Protein AF-A0A1S1V912-F1 (afdb_monomer_lite)

Secondary structure (DSSP, 8-state):
-----------PPPPPHHHHHHHHTTSTT-TTTT-SEEEEEE-TTSSHHHHHHHHHHHHHHHH-SS-EEEEEESSHHHHIIIIIHHHHHHHHHTT-EEEEETTTTEEEEEETTEEEEEEEEETT-HHHHHHHHT--BSEEEEETGGGS-HHHHHHHHTTB-STT-EEEEE-----TT-HHIIIIITTTTTTTEEEEEE-GGG-TTS-HHHHHHHHTT--HHHHHHHTT-------SBTTTT--HHHHEE-GGGS-TTHHHHSEEEEEEE--SSS-EEEEEEEE-SS-EEEEEEEEE-TTTTT----HHHHHHHHHHHHHTSSPPSEEEE-TT-HHHHHHHHHTTPPEEE----HHHHHHHHHHHHHTT-EEEEGGG-HHHHHHHHH-BB-HHHHHTT---B--S-----B-TT-EEEETTEEEEHHHHTT--EEEEEEETTTTEEEEEEE-------SS---EEEE-TTS-EEEE-TT-EEEETTEEEEGGG--TT--B--GGGG-

Foldseek 3Di:
DPPDDPLPADDDDDFFPLLVCLQPLCPPPHPLVPFQAAEEEFAPQLCQLVSNLLSVVVNPQVPDAAFEEEEEEQALVCCCVPRVVNNVSVCVNVQKDWDQPPVQQWIWIDDPHGIYIYHYANQPDPVSQVVLQVAAHLEYAYEQCLSHDPSSVVSNVVRNPDPSYHYHYYHFAEACLRCCNVPDVVCVVVSSYHYDYTANVSNPVDDPVRLVVVCLLDDDPCSCGHHVRDNHFFFWALLPLADCVQAEDALVPPDPCLQVQFAWEWEWDDDQQAKIKIWIWTHNPQATEGEAMDIDHCVVVVHTDDLLRVLVVVVVVCVVGDQHPAYEDAPVPVVNVVNNVVVVGHHDYDDVPPVVVSSNVSSCSNVSRHHYNCVRCVVVVVCNNRWTWDVVCSNNNHTDTPPPPPPKDFDQQDWFAFPVGTDGLVVCAQHKGKGWDADPVVRAIDIDIDHNRHDPDDPADWDWDADPVGDITIIHQQHWFQWPVGTDGNVRDDPVTHTDDNVVHD

Radius of gyration: 28.58 Å; chains: 1; bounding box: 60×80×81 Å

pLDDT: mean 88.23, std 11.05, range [36.12, 98.75]

InterPro domains:
  IPR003587 Hint domain N-terminal [SM00306] (407-503)
  IPR006141 Intein N-terminal splicing region [PS50817] (409-483)
  IPR006141 Intein N-terminal splicing region [TIGR01445] (409-483)
  IPR006437 Bacteriophage terminase, large subunit [TIGR01547] (38-409)
  IPR027417 P-loop containing nucleoside triphosphate hydrolase [G3DSA:3.40.50.300] (30-231)
  IPR036844 Hint domain superfamily [SSF51294] (409-501)

Sequence (506 aa):
MKKAKNKTIFKFKPFSTKQKKVLTFWMPSSPAKEADGIIADGAIRSGKTVSMGLSYVMWAMDNFENQNFAMCGKTVGSFRRNVWFWLRLMLLSRGYRYTDKKTDNYIEISKGGKVNYFYIFGGKDEASQDLIQGITLSGILFDEVALMPESFVNQGTGRCSVEGSKFFFNCNPDGPMHWFNQNWILKAKEKNLLYLHFTMDDNLSLSERIKERYRNMYRGVFYKRYILGLWSVASGAIFDMWDPEVNEIAENELPMSIQSYARRYIAIDYGTSNATVFLDIYDDGDIAWVTREYYYDSKEKMAQKTDRQYADDLVAFVNEGPSPTAIILDPSAASFKAEIRSRGLRVKAADNEVLDGIRMTSTMIGQGKIKMVKSKCQRTIGDVLSYVWDEKASQRGEEKPVKVADHACVTGDTLIDTTEGQIQISELVGKSGTVYCFDEKKRITTSSRYYDVCKTKSDADVFEIELEDGRYIKATEDHPVLTNRGWIQVKDLTLEDCIVDIKDHY

Organism: NCBI:txid39480

Structure (mmCIF, N/CA/C/O backbone):
data_AF-A0A1S1V912-F1
#
_entry.id   AF-A0A1S1V912-F1
#
loop_
_atom_site.group_PDB
_atom_site.id
_atom_site.type_symbol
_atom_site.label_atom_id
_atom_site.label_alt_id
_atom_site.label_comp_id
_atom_site.label_asym_id
_atom_site.label_entity_id
_atom_site.label_seq_id
_atom_site.pdbx_PDB_ins_code
_atom_site.Cartn_x
_atom_site.Cartn_y
_atom_site.Cartn_z
_atom_site.occupancy
_atom_site.B_iso_or_equiv
_atom_site.auth_seq_id
_atom_site.auth_comp_id
_atom_site.auth_asym_id
_atom_site.auth_atom_id
_atom_site.pdbx_PDB_model_num
ATOM 1 N N . MET A 1 1 ? -8.681 -43.058 21.167 1.00 36.72 1 MET A N 1
ATOM 2 C CA . MET A 1 1 ? -8.258 -41.751 21.726 1.00 36.72 1 MET A CA 1
ATOM 3 C C . MET A 1 1 ? -8.117 -40.731 20.598 1.00 36.72 1 MET A C 1
ATOM 5 O O . MET A 1 1 ? -7.274 -40.914 19.729 1.00 36.72 1 MET A O 1
ATOM 9 N N . LYS A 1 2 ? -8.954 -39.683 20.558 1.00 36.12 2 LYS A N 1
ATOM 10 C CA . LYS A 1 2 ? -8.773 -38.561 19.616 1.00 36.12 2 LYS A CA 1
ATOM 11 C C . LYS A 1 2 ? -7.498 -37.807 20.015 1.00 36.12 2 LYS A C 1
ATOM 13 O O . LYS A 1 2 ? -7.446 -37.272 21.118 1.00 36.12 2 LYS A O 1
ATOM 18 N N . LYS A 1 3 ? -6.481 -37.784 19.142 1.00 36.47 3 LYS A N 1
ATOM 19 C CA . LYS A 1 3 ? -5.263 -36.972 19.320 1.00 36.47 3 LYS A CA 1
ATOM 20 C C . LYS A 1 3 ? -5.672 -35.534 19.651 1.00 36.47 3 LYS A C 1
ATOM 22 O O . LYS A 1 3 ? -6.364 -34.893 18.859 1.00 36.47 3 LYS A O 1
ATOM 27 N N . ALA A 1 4 ? -5.258 -35.040 20.817 1.00 40.62 4 ALA A N 1
ATOM 28 C CA . ALA A 1 4 ? -5.396 -33.638 21.172 1.00 40.62 4 ALA A CA 1
ATOM 29 C C . ALA A 1 4 ? -4.680 -32.807 20.098 1.00 40.62 4 ALA A C 1
ATOM 31 O O . ALA A 1 4 ? -3.468 -32.915 19.925 1.00 40.62 4 ALA A O 1
ATOM 32 N N . LYS A 1 5 ? -5.434 -32.014 19.328 1.00 47.72 5 LYS A N 1
ATOM 33 C CA . LYS A 1 5 ? -4.842 -30.998 18.453 1.00 47.72 5 LYS A CA 1
ATOM 34 C C . LYS A 1 5 ? -4.024 -30.075 19.353 1.00 47.72 5 LYS A C 1
ATOM 36 O O . LYS A 1 5 ? -4.603 -29.474 20.256 1.00 47.72 5 LYS A O 1
ATOM 41 N N . ASN A 1 6 ? -2.714 -29.979 19.114 1.00 44.47 6 ASN A N 1
ATOM 42 C CA . ASN A 1 6 ? -1.846 -28.989 19.749 1.00 44.47 6 ASN A CA 1
ATOM 43 C C . ASN A 1 6 ? -2.522 -27.616 19.638 1.00 44.47 6 ASN A C 1
ATOM 45 O O . ASN A 1 6 ? -2.580 -27.030 18.557 1.00 44.47 6 ASN A O 1
ATOM 49 N N . LYS A 1 7 ? -3.099 -27.126 20.741 1.00 55.81 7 LYS A N 1
ATOM 50 C CA . LYS A 1 7 ? -3.642 -25.771 20.804 1.00 55.81 7 LYS A CA 1
ATOM 51 C C . LYS A 1 7 ? -2.438 -24.844 20.826 1.00 55.81 7 LYS A C 1
ATOM 53 O O . LYS A 1 7 ? -1.770 -24.739 21.847 1.00 55.81 7 LYS A O 1
ATOM 58 N N . THR A 1 8 ? -2.132 -24.204 19.705 1.00 58.50 8 THR A N 1
ATOM 59 C CA . THR A 1 8 ? -1.128 -23.140 19.661 1.00 58.50 8 THR A CA 1
ATOM 60 C C . THR A 1 8 ? -1.581 -22.022 20.604 1.00 58.50 8 THR A C 1
ATOM 62 O O . THR A 1 8 ? -2.551 -21.324 20.319 1.00 58.50 8 THR A O 1
ATOM 65 N N . ILE A 1 9 ? -0.930 -21.892 21.763 1.00 64.25 9 ILE A N 1
ATOM 66 C CA . ILE A 1 9 ? -1.241 -20.857 22.756 1.00 64.25 9 ILE A CA 1
ATOM 67 C C . ILE A 1 9 ? -0.473 -19.592 22.373 1.00 64.25 9 ILE A C 1
ATOM 69 O O . ILE A 1 9 ? 0.755 -19.616 22.271 1.00 64.25 9 ILE A O 1
ATOM 73 N N . PHE A 1 10 ? -1.182 -18.479 22.174 1.00 72.44 10 PHE A N 1
ATOM 74 C CA . PHE A 1 10 ? -0.547 -17.180 21.962 1.00 72.44 10 PHE A CA 1
ATOM 75 C C . PHE A 1 10 ? 0.143 -16.722 23.255 1.00 72.44 10 PHE A C 1
ATOM 77 O O . PHE A 1 10 ? -0.516 -16.549 24.282 1.00 72.44 10 PHE A O 1
ATOM 84 N N . LYS A 1 11 ? 1.464 -16.523 23.214 1.00 76.50 11 LYS A N 1
ATOM 85 C CA . LYS A 1 11 ? 2.242 -16.003 24.347 1.00 76.50 11 LYS A CA 1
ATOM 86 C C . LYS A 1 11 ? 2.416 -14.495 24.199 1.00 76.50 11 LYS A C 1
ATOM 88 O O . LYS A 1 11 ? 3.162 -14.042 23.334 1.00 76.50 11 LYS A O 1
ATOM 93 N N . PHE A 1 12 ? 1.751 -13.727 25.056 1.00 77.31 12 PHE A N 1
ATOM 94 C CA . PHE A 1 12 ? 1.938 -12.280 25.104 1.00 77.31 12 PHE A CA 1
ATOM 95 C C . PHE A 1 12 ? 3.344 -11.929 25.598 1.00 77.31 12 PHE A C 1
ATOM 97 O O . PHE A 1 12 ? 3.840 -12.495 26.574 1.00 77.31 12 PHE A O 1
ATOM 104 N N . LYS A 1 13 ? 3.969 -10.959 24.934 1.00 85.00 13 LYS A N 1
ATOM 105 C CA . LYS A 1 13 ? 5.045 -10.156 25.522 1.00 85.00 13 LYS A CA 1
ATOM 106 C C . LYS A 1 13 ? 4.419 -8.949 26.236 1.00 85.00 13 LYS A C 1
ATOM 108 O O . LYS A 1 13 ? 3.268 -8.621 25.938 1.00 85.00 13 LYS A O 1
ATOM 113 N N . PRO A 1 14 ? 5.128 -8.309 27.182 1.00 89.25 14 PRO A N 1
ATOM 114 C CA . PRO A 1 14 ? 4.619 -7.118 27.851 1.00 89.25 14 PRO A CA 1
ATOM 115 C C . PRO A 1 14 ? 4.179 -6.055 26.840 1.00 89.25 14 PRO A C 1
ATOM 117 O O . PRO A 1 14 ? 4.902 -5.772 25.887 1.00 89.25 14 PRO A O 1
ATOM 120 N N . PHE A 1 15 ? 3.001 -5.473 27.055 1.00 93.00 15 PHE A N 1
ATOM 121 C CA . PHE A 1 15 ? 2.535 -4.342 26.257 1.00 93.00 15 PHE A CA 1
ATOM 122 C C . PHE A 1 15 ? 3.284 -3.066 26.652 1.00 93.00 15 PHE A C 1
ATOM 124 O O . PHE A 1 15 ? 3.441 -2.785 27.847 1.00 93.00 15 PHE A O 1
ATOM 131 N N . SER A 1 16 ? 3.695 -2.274 25.661 1.00 95.75 16 SER A N 1
ATOM 132 C CA . SER A 1 16 ? 4.241 -0.932 25.880 1.00 95.75 16 SER A CA 1
ATOM 133 C C . SER A 1 16 ? 3.184 0.035 26.413 1.00 95.75 16 SER A C 1
ATOM 135 O O . SER A 1 16 ? 1.983 -0.246 26.410 1.00 95.75 16 SER A O 1
ATOM 137 N N . THR A 1 17 ? 3.619 1.214 26.856 1.00 96.44 17 THR A N 1
ATOM 138 C CA . THR A 1 17 ? 2.716 2.264 27.341 1.00 96.44 17 THR A CA 1
ATOM 139 C C . THR A 1 17 ? 1.690 2.674 26.281 1.00 96.44 17 THR A C 1
ATOM 141 O O . THR A 1 17 ? 0.512 2.800 26.610 1.00 96.44 17 THR A O 1
ATOM 144 N N . LYS A 1 18 ? 2.081 2.821 25.005 1.00 97.00 18 LYS A N 1
ATOM 145 C CA . LYS A 1 18 ? 1.126 3.155 23.932 1.00 97.00 18 LYS A CA 1
ATOM 146 C C . LYS A 1 18 ? 0.151 2.015 23.649 1.00 97.00 18 LYS A C 1
ATOM 148 O O . LYS A 1 18 ? -1.045 2.261 23.535 1.00 97.00 18 LYS A O 1
ATOM 153 N N . GLN A 1 19 ? 0.622 0.767 23.629 1.00 96.75 19 GLN A N 1
ATOM 154 C CA . GLN A 1 19 ? -0.265 -0.393 23.478 1.00 96.75 19 GLN A CA 1
ATOM 155 C C . GLN A 1 19 ? -1.274 -0.494 24.629 1.00 96.75 19 GLN A C 1
ATOM 157 O O . GLN A 1 19 ? -2.445 -0.784 24.395 1.00 96.75 19 GLN A O 1
ATOM 162 N N . LYS A 1 20 ? -0.852 -0.205 25.867 1.00 96.69 20 LYS A N 1
ATOM 163 C CA . LYS A 1 20 ? -1.756 -0.133 27.023 1.00 96.69 20 LYS A CA 1
ATOM 164 C C . LYS A 1 20 ? -2.792 0.978 26.862 1.00 96.69 20 LYS A C 1
ATOM 166 O O . LYS A 1 20 ? -3.964 0.701 27.072 1.00 96.69 20 LYS A O 1
ATOM 171 N N . LYS A 1 21 ? -2.398 2.178 26.414 1.00 97.75 21 LYS A N 1
ATOM 172 C CA . LYS A 1 21 ? -3.348 3.268 26.114 1.00 97.75 21 LYS A CA 1
ATOM 173 C C . LYS A 1 21 ? -4.412 2.825 25.104 1.00 97.75 21 LYS A C 1
ATOM 175 O O . LYS A 1 21 ? -5.591 3.029 25.361 1.00 97.75 21 LYS A O 1
ATOM 180 N N . VAL A 1 22 ? -4.026 2.142 24.021 1.00 97.69 22 VAL A N 1
ATOM 181 C CA . VAL A 1 22 ? -4.985 1.567 23.053 1.00 97.69 22 VAL A CA 1
ATOM 182 C C . VAL A 1 22 ? -5.923 0.554 23.714 1.00 97.69 22 VAL A C 1
ATOM 184 O O . VAL A 1 22 ? -7.112 0.540 23.416 1.00 97.69 22 VAL A O 1
ATOM 187 N N . LEU A 1 23 ? -5.415 -0.298 24.607 1.00 96.94 23 LEU A N 1
ATOM 188 C CA . LEU A 1 23 ? -6.209 -1.325 25.292 1.00 96.94 23 LEU A CA 1
ATOM 189 C C . LEU A 1 23 ? -7.196 -0.764 26.321 1.00 96.94 23 LEU A C 1
ATOM 191 O O . LEU A 1 23 ? -8.151 -1.460 26.652 1.00 96.94 23 LEU A O 1
ATOM 195 N N . THR A 1 24 ? -6.957 0.439 26.852 1.00 97.56 24 THR A N 1
ATOM 196 C CA . THR A 1 24 ? -7.703 0.950 28.011 1.00 97.56 24 THR A CA 1
ATOM 197 C C . THR A 1 24 ? -8.360 2.309 27.805 1.00 97.56 24 THR A C 1
ATOM 199 O O . THR A 1 24 ? -8.996 2.780 28.742 1.00 97.56 24 THR A O 1
ATOM 202 N N . PHE A 1 25 ? -8.227 2.967 26.644 1.00 98.06 25 PHE A N 1
ATOM 203 C CA . PHE A 1 25 ? -8.751 4.333 26.474 1.00 98.06 25 PHE A CA 1
ATOM 204 C C . PHE A 1 25 ? -10.263 4.437 26.720 1.00 98.06 25 PHE A C 1
ATOM 206 O O . PHE A 1 25 ? -10.710 5.466 27.211 1.00 98.06 25 PHE A O 1
ATOM 213 N N . TRP A 1 26 ? -11.011 3.369 26.443 1.00 97.62 26 TRP A N 1
ATOM 214 C CA . TRP A 1 26 ? -12.464 3.268 26.595 1.00 97.62 26 TRP A CA 1
ATOM 215 C C . TRP A 1 26 ? -12.924 2.842 28.002 1.00 97.62 26 TRP A C 1
ATOM 217 O O . TRP A 1 26 ? -14.122 2.796 28.258 1.00 97.62 26 TRP A O 1
ATOM 227 N N . MET A 1 27 ? -12.006 2.506 28.916 1.00 97.50 27 MET A N 1
ATOM 228 C CA . MET A 1 27 ? -12.363 2.055 30.268 1.00 97.50 27 MET A CA 1
ATOM 229 C C . MET A 1 27 ? -12.946 3.207 31.109 1.00 97.50 27 MET A C 1
ATOM 231 O O . MET A 1 27 ? -12.470 4.333 30.979 1.00 97.50 27 MET A O 1
ATOM 235 N N . PRO A 1 28 ? -13.859 2.954 32.069 1.00 95.06 28 PRO A N 1
ATOM 236 C CA . PRO A 1 28 ? -14.493 4.010 32.874 1.00 95.06 28 PRO A CA 1
ATOM 237 C C . PRO A 1 28 ? -13.540 4.919 33.669 1.00 95.06 28 PRO A C 1
ATOM 239 O O . PRO A 1 28 ? -13.885 6.061 33.971 1.00 95.06 28 PRO A O 1
ATOM 242 N N . SER A 1 29 ? -12.352 4.417 34.019 1.00 95.62 29 SER A N 1
ATOM 243 C CA . SER A 1 29 ? -11.301 5.159 34.731 1.00 95.62 29 SER A CA 1
ATOM 244 C C . SER A 1 29 ? -10.340 5.915 33.806 1.00 95.62 29 SER A C 1
ATOM 246 O O . SER A 1 29 ? -9.455 6.624 34.283 1.00 95.62 29 SER A O 1
ATOM 248 N N . SER A 1 30 ? -10.475 5.756 32.489 1.00 96.56 30 SER A N 1
ATOM 249 C CA . SER A 1 30 ? -9.639 6.438 31.510 1.00 96.56 30 SER A CA 1
ATOM 250 C C . SER A 1 30 ? -10.057 7.903 31.365 1.00 96.56 30 SER A C 1
ATOM 252 O O . SER A 1 30 ? -11.246 8.181 31.196 1.00 96.56 30 SER A O 1
ATOM 254 N N . PRO A 1 31 ? -9.102 8.849 31.317 1.00 95.31 31 PRO A N 1
ATOM 255 C CA . PRO A 1 31 ? -9.410 10.241 30.999 1.00 95.31 31 PRO A CA 1
ATOM 256 C C . PRO A 1 31 ? -9.888 10.429 29.548 1.00 95.31 31 PRO A C 1
ATOM 258 O O . PRO A 1 31 ? -10.441 11.471 29.225 1.00 95.31 31 PRO A O 1
ATOM 261 N N . ALA A 1 32 ? -9.685 9.435 28.675 1.00 95.12 32 ALA A N 1
ATOM 262 C CA . ALA A 1 32 ? -10.095 9.463 27.270 1.00 95.12 32 ALA A CA 1
ATOM 263 C C . ALA A 1 32 ? -11.359 8.625 26.985 1.00 95.12 32 ALA A C 1
ATOM 265 O O . ALA A 1 32 ? -11.630 8.313 25.829 1.00 95.12 32 ALA A O 1
ATOM 266 N N . LYS A 1 33 ? -12.119 8.226 28.016 1.00 95.25 33 LYS A N 1
ATOM 267 C CA . LYS A 1 33 ? -13.299 7.349 27.863 1.00 95.25 33 LYS A CA 1
ATOM 268 C C . LYS A 1 33 ? -14.404 7.949 26.984 1.00 95.25 33 LYS A C 1
ATOM 270 O O . LYS A 1 33 ? -15.074 7.221 26.250 1.00 95.25 33 LYS A O 1
ATOM 275 N N . GLU A 1 34 ? -14.525 9.274 27.032 1.00 95.69 34 GLU A N 1
ATOM 276 C CA . GLU A 1 34 ? -15.501 10.062 26.274 1.00 95.69 34 GLU A CA 1
ATOM 277 C C . GLU A 1 34 ? -15.062 10.304 24.822 1.00 95.69 34 GLU A C 1
ATOM 279 O O . GLU A 1 34 ? -15.804 10.907 24.060 1.00 95.69 34 GLU A O 1
ATOM 284 N N . ALA A 1 35 ? -13.870 9.850 24.413 1.00 97.62 35 ALA A N 1
ATOM 285 C CA . ALA A 1 35 ? -13.451 9.952 23.020 1.00 97.62 35 ALA A CA 1
ATOM 286 C C . ALA A 1 35 ? -14.335 9.063 22.132 1.00 97.62 35 ALA A C 1
ATOM 288 O O . ALA A 1 35 ? -14.546 7.882 22.441 1.00 97.62 35 ALA A O 1
ATOM 289 N N . ASP A 1 36 ? -14.773 9.591 20.992 1.00 98.25 36 ASP A N 1
ATOM 290 C CA . ASP A 1 36 ? -15.601 8.886 20.002 1.00 98.25 36 ASP A CA 1
ATOM 291 C C . ASP A 1 36 ? -14.811 7.815 19.240 1.00 98.25 36 ASP A C 1
ATOM 293 O O . ASP A 1 36 ? -15.354 7.000 18.497 1.00 98.25 36 ASP A O 1
ATOM 297 N N . GLY A 1 37 ? -13.499 7.762 19.440 1.00 98.25 37 GLY A N 1
ATOM 298 C CA . GLY A 1 37 ? -12.664 6.749 18.833 1.00 98.25 37 GLY A CA 1
ATOM 299 C C . GLY A 1 37 ? -11.181 6.965 19.054 1.00 98.25 37 GLY A C 1
ATOM 300 O O . GLY A 1 37 ? -10.746 7.794 19.857 1.00 98.25 37 GLY A O 1
ATOM 301 N N . ILE A 1 38 ? -10.396 6.186 18.321 1.00 98.69 38 ILE A N 1
ATOM 302 C CA . ILE A 1 38 ? -8.942 6.192 18.380 1.00 98.69 38 ILE A CA 1
ATOM 303 C C . ILE A 1 38 ? -8.335 6.046 16.984 1.00 98.69 38 ILE A C 1
ATOM 305 O O . ILE A 1 38 ? -8.760 5.208 16.189 1.00 98.69 38 ILE A O 1
ATOM 309 N N . ILE A 1 39 ? -7.292 6.826 16.716 1.00 98.69 39 ILE A N 1
ATOM 310 C CA . ILE A 1 39 ? -6.409 6.687 15.562 1.00 98.69 39 ILE A CA 1
ATOM 311 C C . ILE A 1 39 ? -5.024 6.275 16.064 1.00 98.69 39 ILE A C 1
ATOM 313 O O . ILE A 1 39 ? -4.431 6.952 16.906 1.00 98.69 39 ILE A O 1
ATOM 317 N N . ALA A 1 40 ? -4.501 5.173 15.531 1.00 98.12 40 ALA A N 1
ATOM 318 C CA . ALA A 1 40 ? -3.121 4.753 15.715 1.00 98.12 40 ALA A CA 1
ATOM 319 C C . ALA A 1 40 ? -2.402 4.677 14.366 1.00 98.12 40 ALA A C 1
ATOM 321 O O . ALA A 1 40 ? -2.666 3.780 13.568 1.00 98.12 40 ALA A O 1
ATOM 322 N N . ASP A 1 41 ? -1.477 5.592 14.109 1.00 97.81 41 ASP A N 1
ATOM 323 C CA . ASP A 1 41 ? -0.669 5.576 12.890 1.00 97.81 41 ASP A CA 1
ATOM 324 C C . ASP A 1 41 ? 0.797 5.211 13.183 1.00 97.81 41 ASP A C 1
ATOM 326 O O . ASP A 1 41 ? 1.173 4.875 14.310 1.00 97.81 41 ASP A O 1
ATOM 330 N N . GLY A 1 42 ? 1.634 5.252 12.148 1.00 95.56 42 GLY A N 1
ATOM 331 C CA . GLY A 1 42 ? 3.086 5.219 12.286 1.00 95.56 42 GLY A CA 1
ATOM 332 C C . GLY A 1 42 ? 3.743 3.945 11.766 1.00 95.56 42 GLY A C 1
ATOM 333 O O . GLY A 1 42 ? 3.237 3.281 10.859 1.00 95.56 42 GLY A O 1
ATOM 334 N N . ALA A 1 43 ? 4.913 3.611 12.304 1.00 95.69 43 ALA A N 1
ATOM 335 C CA . ALA A 1 43 ? 5.839 2.645 11.718 1.00 95.69 43 ALA A CA 1
ATOM 336 C C . ALA A 1 43 ? 5.248 1.232 11.547 1.00 95.69 43 ALA A C 1
ATOM 338 O O . ALA A 1 43 ? 4.314 0.808 12.244 1.00 95.69 43 ALA A O 1
ATOM 339 N N . ILE A 1 44 ? 5.815 0.451 10.625 1.00 93.94 44 ILE A N 1
ATOM 340 C CA . ILE A 1 44 ? 5.544 -0.988 10.530 1.00 93.94 44 ILE A CA 1
ATOM 341 C C . ILE A 1 44 ? 6.043 -1.697 11.784 1.00 93.94 44 ILE A C 1
ATOM 343 O O . ILE A 1 44 ? 6.918 -1.213 12.495 1.00 93.94 44 ILE A O 1
ATOM 347 N N . ARG A 1 45 ? 5.497 -2.889 12.048 1.00 92.50 45 ARG A N 1
ATOM 348 C CA . ARG A 1 45 ? 5.962 -3.766 13.137 1.00 92.50 45 ARG A CA 1
ATOM 349 C C . ARG A 1 45 ? 5.985 -3.100 14.525 1.00 92.50 45 ARG A C 1
ATOM 351 O O . ARG A 1 45 ? 6.596 -3.639 15.438 1.00 92.50 45 ARG A O 1
ATOM 358 N N . SER A 1 46 ? 5.237 -2.021 14.727 1.00 93.75 46 SER A N 1
ATOM 359 C CA . SER A 1 46 ? 5.106 -1.298 15.999 1.00 93.75 46 SER A CA 1
ATOM 360 C C . SER A 1 46 ? 4.114 -1.923 16.987 1.00 93.75 46 SER A C 1
ATOM 362 O O . SER A 1 46 ? 3.943 -1.451 18.105 1.00 93.75 46 SER A O 1
ATOM 364 N N . GLY A 1 47 ? 3.451 -3.017 16.598 1.00 92.12 47 GLY A N 1
ATOM 365 C CA . GLY A 1 47 ? 2.502 -3.732 17.456 1.00 92.12 47 GLY A CA 1
ATOM 366 C C . GLY A 1 47 ? 1.112 -3.091 17.550 1.00 92.12 47 GLY A C 1
ATOM 367 O O . GLY A 1 47 ? 0.281 -3.613 18.295 1.00 92.12 47 GLY A O 1
ATOM 368 N N . LYS A 1 48 ? 0.848 -2.027 16.774 1.00 94.81 48 LYS A N 1
ATOM 369 C CA . LYS A 1 48 ? -0.424 -1.285 16.725 1.00 94.81 48 LYS A CA 1
ATOM 370 C C . LYS A 1 48 ? -1.646 -2.152 16.387 1.00 94.81 48 LYS A C 1
ATOM 372 O O . LYS A 1 48 ? -2.585 -2.206 17.180 1.00 94.81 48 LYS A O 1
ATOM 377 N N . THR A 1 49 ? -1.584 -2.930 15.302 1.00 93.50 49 THR A N 1
ATOM 378 C CA . THR A 1 49 ? -2.669 -3.828 14.851 1.00 93.50 49 THR A CA 1
ATOM 379 C C . THR A 1 49 ? -3.079 -4.841 15.923 1.00 93.50 49 THR A C 1
ATOM 381 O O . THR A 1 49 ? -4.263 -5.063 16.163 1.00 93.50 49 THR A O 1
ATOM 384 N N . VAL A 1 50 ? -2.098 -5.435 16.616 1.00 91.81 50 VAL A N 1
ATOM 385 C CA . VAL A 1 50 ? -2.340 -6.467 17.637 1.00 91.81 50 VAL A CA 1
ATOM 386 C C . VAL A 1 50 ? -3.078 -5.884 18.841 1.00 91.81 50 VAL A C 1
ATOM 388 O O . VAL A 1 50 ? -4.081 -6.451 19.273 1.00 91.81 50 VAL A O 1
ATOM 391 N N . SER A 1 51 ? -2.609 -4.751 19.378 1.00 94.25 51 SER A N 1
ATOM 392 C CA . SER A 1 51 ? -3.282 -4.093 20.504 1.00 94.25 51 SER A CA 1
ATOM 393 C C . SER A 1 51 ? -4.655 -3.552 20.118 1.00 94.25 51 SER A C 1
ATOM 395 O O . SER A 1 51 ? -5.587 -3.670 20.910 1.00 94.25 51 SER A O 1
ATOM 397 N N . MET A 1 52 ? -4.800 -2.998 18.910 1.00 97.06 52 MET A N 1
ATOM 398 C CA . MET A 1 52 ? -6.048 -2.373 18.479 1.00 97.06 52 MET A CA 1
ATOM 399 C C . MET A 1 52 ? -7.150 -3.400 18.215 1.00 97.06 52 MET A C 1
ATOM 401 O O . MET A 1 52 ? -8.238 -3.254 18.762 1.00 97.06 52 MET A O 1
ATOM 405 N N . GLY A 1 53 ? -6.860 -4.482 17.483 1.00 96.88 53 GLY A N 1
ATOM 406 C CA . GLY A 1 53 ? -7.843 -5.542 17.239 1.00 96.88 53 GLY A CA 1
ATOM 407 C C . GLY A 1 53 ? -8.311 -6.224 18.530 1.00 96.88 53 GLY A C 1
ATOM 408 O O . GLY A 1 53 ? -9.497 -6.505 18.690 1.00 96.88 53 GLY A O 1
ATOM 409 N N . LEU A 1 54 ? -7.399 -6.446 19.486 1.00 96.94 54 LEU A N 1
ATOM 410 C CA . LEU A 1 54 ? -7.763 -6.993 20.796 1.00 96.94 54 LEU A CA 1
ATOM 411 C C . LEU A 1 54 ? -8.615 -6.008 21.610 1.00 96.94 54 LEU A C 1
ATOM 413 O O . LEU A 1 54 ? -9.616 -6.423 22.192 1.00 96.94 54 LEU A O 1
ATOM 417 N N . SER A 1 55 ? -8.225 -4.730 21.644 1.00 98.31 55 SER A N 1
ATOM 418 C CA . SER A 1 55 ? -8.964 -3.678 22.349 1.00 98.31 55 SER A CA 1
ATOM 419 C C . SER A 1 55 ? -10.384 -3.533 21.814 1.00 98.31 55 SER A C 1
ATOM 421 O O . SER A 1 55 ? -11.326 -3.535 22.597 1.00 98.31 55 SER A O 1
ATOM 423 N N . TYR A 1 56 ? -10.539 -3.506 20.488 1.00 98.62 56 TYR A N 1
ATOM 424 C CA . TYR A 1 56 ? -11.826 -3.360 19.817 1.00 98.62 56 TYR A CA 1
ATOM 425 C C . TYR A 1 56 ? -12.821 -4.456 20.217 1.00 98.62 56 TYR A C 1
ATOM 427 O O . TYR A 1 56 ? -13.930 -4.157 20.651 1.00 98.62 56 TYR A O 1
ATOM 435 N N . VAL A 1 57 ? -12.408 -5.729 20.168 1.00 98.50 57 VAL A N 1
ATOM 436 C CA . VAL A 1 57 ? -13.281 -6.840 20.586 1.00 98.50 57 VAL A CA 1
ATOM 437 C C . VAL A 1 57 ? -13.559 -6.797 22.088 1.00 98.50 57 VAL A C 1
ATOM 439 O O . VAL A 1 57 ? -14.677 -7.075 22.508 1.00 98.50 57 VAL A O 1
ATOM 442 N N . MET A 1 58 ? -12.565 -6.457 22.916 1.00 98.19 58 MET A N 1
ATOM 443 C CA . MET A 1 58 ? -12.775 -6.348 24.363 1.00 98.19 58 MET A CA 1
ATOM 444 C C . MET A 1 58 ? -13.788 -5.255 24.709 1.00 98.19 58 MET A C 1
ATOM 446 O O . MET A 1 58 ? -14.709 -5.526 25.469 1.00 98.19 58 MET A O 1
ATOM 450 N N . TRP A 1 59 ? -13.644 -4.070 24.120 1.00 98.56 59 TRP A N 1
ATOM 451 C CA . TRP A 1 59 ? -14.570 -2.954 24.279 1.00 98.56 59 TRP A CA 1
ATOM 452 C C . TRP A 1 59 ? -15.990 -3.331 23.846 1.00 98.56 59 TRP A C 1
ATOM 454 O O . TRP A 1 59 ? -16.931 -3.165 24.622 1.00 98.56 59 TRP A O 1
ATOM 464 N N . ALA A 1 60 ? -16.133 -3.900 22.645 1.00 98.50 60 ALA A N 1
ATOM 465 C CA . ALA A 1 60 ? -17.421 -4.307 22.094 1.00 98.50 60 ALA A CA 1
ATOM 466 C C . ALA A 1 60 ? -18.136 -5.325 22.998 1.00 98.50 60 ALA A C 1
ATOM 468 O O . ALA A 1 60 ? -19.314 -5.176 23.303 1.00 98.50 60 ALA A O 1
ATOM 469 N N . MET A 1 61 ? -17.413 -6.345 23.473 1.00 98.44 61 MET A N 1
ATOM 470 C CA . MET A 1 61 ? -17.978 -7.402 24.322 1.00 98.44 61 MET A CA 1
ATOM 471 C C . MET A 1 61 ? -18.265 -6.957 25.764 1.00 98.44 61 MET A C 1
ATOM 473 O O . MET A 1 61 ? -19.058 -7.604 26.449 1.00 98.44 61 MET A O 1
ATOM 477 N N . ASP A 1 62 ? -17.612 -5.898 26.244 1.00 97.50 62 ASP A N 1
ATOM 478 C CA . ASP A 1 62 ? -17.852 -5.340 27.578 1.00 97.50 62 ASP A CA 1
ATOM 479 C C . ASP A 1 62 ? -19.112 -4.457 27.589 1.00 97.50 62 ASP A C 1
ATOM 481 O O . ASP A 1 62 ? -19.969 -4.613 28.463 1.00 97.50 62 ASP A O 1
ATOM 485 N N . ASN A 1 63 ? -19.270 -3.621 26.555 1.00 97.19 63 ASN A N 1
ATOM 486 C CA . ASN A 1 63 ? -20.266 -2.546 26.508 1.00 97.19 63 ASN A CA 1
ATOM 487 C C . ASN A 1 63 ? -21.560 -2.902 25.760 1.00 97.19 63 ASN A C 1
ATOM 489 O O . ASN A 1 63 ? -22.573 -2.246 25.974 1.00 97.19 63 ASN A O 1
ATOM 493 N N . PHE A 1 64 ? -21.557 -3.936 24.914 1.00 98.12 64 PHE A N 1
ATOM 494 C CA . PHE A 1 64 ? -22.704 -4.270 24.066 1.00 98.12 64 PHE A CA 1
ATOM 495 C C . PHE A 1 64 ? -23.061 -5.754 24.118 1.00 98.12 64 PHE A C 1
ATOM 497 O O . PHE A 1 64 ? -22.224 -6.613 24.415 1.00 98.12 64 PHE A O 1
ATOM 504 N N . GLU A 1 65 ? -24.311 -6.058 23.783 1.00 98.31 65 GLU A N 1
ATOM 505 C CA . GLU A 1 65 ? -24.835 -7.413 23.647 1.00 98.31 65 GLU A CA 1
ATOM 506 C C . GLU A 1 65 ? -25.855 -7.467 22.503 1.00 98.31 65 GLU A C 1
ATOM 508 O O . GLU A 1 65 ? -26.681 -6.566 22.359 1.00 98.31 65 GLU A O 1
ATOM 513 N N . ASN A 1 66 ? -25.788 -8.526 21.694 1.00 98.06 66 ASN A N 1
ATOM 514 C CA . ASN A 1 66 ? -26.594 -8.739 20.491 1.00 98.06 66 ASN A CA 1
ATOM 515 C C . ASN A 1 66 ? -26.482 -7.607 19.454 1.00 98.06 66 ASN A C 1
ATOM 517 O O . ASN A 1 66 ? -27.448 -7.303 18.759 1.00 98.06 66 ASN A O 1
ATOM 521 N N . GLN A 1 67 ? -25.298 -7.000 19.336 1.00 98.38 67 GLN A N 1
ATOM 522 C CA . GLN A 1 67 ? -25.027 -5.896 18.414 1.00 98.38 67 GLN A CA 1
ATOM 523 C C . GLN A 1 67 ? -24.105 -6.286 17.254 1.00 98.38 67 GLN A C 1
ATOM 525 O O . GLN A 1 67 ? -23.352 -7.265 17.324 1.00 98.38 67 GLN A O 1
ATOM 530 N N . ASN A 1 68 ? -24.152 -5.471 16.198 1.00 98.12 68 ASN A N 1
ATOM 531 C CA . ASN A 1 68 ? -23.341 -5.621 14.995 1.00 98.12 68 ASN A CA 1
ATOM 532 C C . ASN A 1 68 ? -22.138 -4.668 15.013 1.00 98.12 68 ASN A C 1
ATOM 534 O O . ASN A 1 68 ? -22.252 -3.485 15.326 1.00 98.12 68 ASN A O 1
ATOM 538 N N . PHE A 1 69 ? -20.987 -5.184 14.607 1.00 98.56 69 PHE A N 1
ATOM 539 C CA . PHE A 1 69 ? -19.708 -4.489 14.535 1.00 98.56 69 PHE A CA 1
ATOM 540 C C . PHE A 1 69 ? -19.066 -4.744 13.176 1.00 98.56 69 PHE A C 1
ATOM 542 O O . PHE A 1 69 ? -19.268 -5.807 12.587 1.00 98.56 69 PHE A O 1
ATOM 549 N N . ALA A 1 70 ? -18.260 -3.802 12.694 1.00 97.31 70 ALA A N 1
ATOM 550 C CA . ALA A 1 70 ? -17.543 -3.946 11.432 1.00 97.31 70 ALA A CA 1
ATOM 551 C C . ALA A 1 70 ? -16.025 -3.978 11.635 1.00 97.31 70 ALA A C 1
ATOM 553 O O . ALA A 1 70 ? -15.451 -3.209 12.402 1.00 97.31 70 ALA A O 1
ATOM 554 N N . MET A 1 71 ? -15.366 -4.871 10.906 1.00 97.00 71 MET A N 1
ATOM 555 C CA . MET A 1 71 ? -13.921 -5.004 10.837 1.00 97.00 71 MET A CA 1
ATOM 556 C C . MET A 1 71 ? -13.483 -4.952 9.375 1.00 97.00 71 MET A C 1
ATOM 558 O O . MET A 1 71 ? -13.711 -5.874 8.594 1.00 97.00 71 MET A O 1
ATOM 562 N N . CYS A 1 72 ? -12.848 -3.860 9.000 1.00 95.25 72 CYS A N 1
ATOM 563 C CA . CYS A 1 72 ? -12.514 -3.535 7.629 1.00 95.25 72 CYS A CA 1
ATOM 564 C C . CYS A 1 72 ? -11.007 -3.690 7.403 1.00 95.25 72 CYS A C 1
ATOM 566 O O . CYS A 1 72 ? -10.197 -3.278 8.235 1.00 95.25 72 CYS A O 1
ATOM 568 N N . GLY A 1 73 ? -10.630 -4.254 6.258 1.00 92.81 73 GLY A N 1
ATOM 569 C CA . GLY A 1 73 ? -9.255 -4.270 5.750 1.00 92.81 73 GLY A CA 1
ATOM 570 C C . GLY A 1 73 ? -9.225 -3.986 4.247 1.00 92.81 73 GLY A C 1
ATOM 571 O O . GLY A 1 73 ? -10.279 -3.886 3.619 1.00 92.81 73 GLY A O 1
ATOM 572 N N . LYS A 1 74 ? -8.029 -3.911 3.639 1.00 87.50 74 LYS A N 1
ATOM 573 C CA . LYS A 1 74 ? -7.877 -3.724 2.175 1.00 87.50 74 LYS A CA 1
ATOM 574 C C . LYS A 1 74 ? -8.734 -4.717 1.374 1.00 87.50 74 LYS A C 1
ATOM 576 O O . LYS A 1 74 ? -9.436 -4.334 0.447 1.00 87.50 74 LYS A O 1
ATOM 581 N N . THR A 1 75 ? -8.698 -5.987 1.777 1.00 88.56 75 THR A N 1
ATOM 582 C CA . THR A 1 75 ? -9.580 -7.060 1.293 1.00 88.56 75 THR A CA 1
ATOM 583 C C . THR A 1 75 ? -9.961 -7.971 2.458 1.00 88.56 75 THR A C 1
ATOM 585 O O . THR A 1 75 ? -9.203 -8.085 3.432 1.00 88.56 75 THR A O 1
ATOM 588 N N . VAL A 1 76 ? -11.078 -8.699 2.345 1.00 90.56 76 VAL A N 1
ATOM 589 C CA . VAL A 1 76 ? -11.490 -9.705 3.348 1.00 90.56 76 VAL A CA 1
ATOM 590 C C . VAL A 1 76 ? -10.383 -10.745 3.572 1.00 90.56 76 VAL A C 1
ATOM 592 O O . VAL A 1 76 ? -10.072 -11.121 4.707 1.00 90.56 76 VAL A O 1
ATOM 595 N N . GLY A 1 77 ? -9.735 -11.188 2.490 1.00 89.69 77 GLY A N 1
ATOM 596 C CA . GLY A 1 77 ? -8.631 -12.147 2.544 1.00 89.69 77 GLY A CA 1
ATOM 597 C C . GLY A 1 77 ? -7.399 -11.612 3.281 1.00 89.69 77 GLY A C 1
ATOM 598 O O . GLY A 1 77 ? -6.804 -12.334 4.087 1.00 89.69 77 GLY A O 1
ATOM 599 N N . SER A 1 78 ? -7.022 -10.349 3.048 1.00 87.62 78 SER A N 1
ATOM 600 C CA . SER A 1 78 ? -5.927 -9.694 3.777 1.00 87.62 78 SER A CA 1
ATOM 601 C C . SER A 1 78 ? -6.243 -9.596 5.270 1.00 87.62 78 SER A C 1
ATOM 603 O O . SER A 1 78 ? -5.462 -10.080 6.094 1.00 87.62 78 SER A O 1
ATOM 605 N N . PHE A 1 79 ? -7.436 -9.102 5.619 1.00 92.38 79 PHE A N 1
ATOM 606 C CA . PHE A 1 79 ? -7.863 -8.955 7.010 1.00 92.38 79 PHE A CA 1
ATOM 607 C C . PHE A 1 79 ? -7.843 -10.295 7.759 1.00 92.38 79 PHE A C 1
ATOM 609 O O . PHE A 1 79 ? -7.310 -10.409 8.870 1.00 92.38 79 PHE A O 1
ATOM 616 N N . ARG A 1 80 ? -8.363 -11.358 7.128 1.00 93.50 80 ARG A N 1
ATOM 617 C CA . ARG A 1 80 ? -8.388 -12.698 7.727 1.00 93.50 80 ARG A CA 1
ATOM 618 C C . ARG A 1 80 ? -6.983 -13.240 8.018 1.00 93.50 80 ARG A C 1
ATOM 620 O O . ARG A 1 80 ? -6.788 -13.879 9.055 1.00 93.50 80 ARG A O 1
ATOM 627 N N . ARG A 1 81 ? -6.012 -12.986 7.133 1.00 89.56 81 ARG A N 1
ATOM 628 C CA . ARG A 1 81 ? -4.613 -13.427 7.294 1.00 89.56 81 ARG A CA 1
ATOM 629 C C . ARG A 1 81 ? -3.843 -12.586 8.311 1.00 89.56 81 ARG A C 1
ATOM 631 O O . ARG A 1 81 ? -3.151 -13.153 9.154 1.00 89.56 81 ARG A O 1
ATOM 638 N N . ASN A 1 82 ? -3.968 -11.265 8.237 1.00 86.50 82 ASN A N 1
ATOM 639 C CA . ASN A 1 82 ? -3.091 -10.340 8.956 1.00 86.50 82 ASN A CA 1
ATOM 640 C C . ASN A 1 82 ? -3.616 -9.986 10.352 1.00 86.50 82 ASN A C 1
ATOM 642 O O . ASN A 1 82 ? -2.818 -9.825 11.276 1.00 86.50 82 ASN A O 1
ATOM 646 N N . VAL A 1 83 ? -4.941 -9.933 10.527 1.00 93.25 83 VAL A N 1
ATOM 647 C CA . VAL A 1 83 ? -5.586 -9.510 11.778 1.00 93.25 83 VAL A CA 1
ATOM 648 C C . VAL A 1 83 ? -6.271 -10.689 12.463 1.00 93.25 83 VAL A C 1
ATOM 650 O O . VAL A 1 83 ? -5.855 -11.110 13.547 1.00 93.25 83 VAL A O 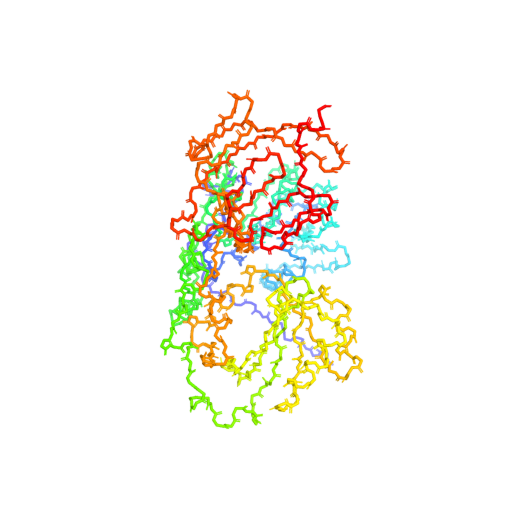1
ATOM 653 N N . TRP A 1 84 ? -7.292 -11.274 11.824 1.00 95.19 84 TRP A N 1
ATOM 654 C CA . TRP A 1 84 ? -8.151 -12.282 12.461 1.00 95.19 84 TRP A CA 1
ATOM 655 C C . TRP A 1 84 ? -7.381 -13.524 12.915 1.00 95.19 84 TRP A C 1
ATOM 657 O O . TRP A 1 84 ? -7.631 -14.046 14.004 1.00 95.19 84 TRP A O 1
ATOM 667 N N . PHE A 1 85 ? -6.419 -13.990 12.110 1.00 93.69 85 PHE A N 1
ATOM 668 C CA . PHE A 1 85 ? -5.616 -15.169 12.432 1.00 93.69 85 PHE A CA 1
ATOM 669 C C . PHE A 1 85 ? -4.949 -15.071 13.810 1.00 93.69 85 PHE A C 1
ATOM 671 O O . PHE A 1 85 ? -4.985 -16.043 14.568 1.00 93.69 85 PHE A O 1
ATOM 678 N N . TRP A 1 86 ? -4.371 -13.912 14.141 1.00 92.44 86 TRP A N 1
ATOM 679 C CA . TRP A 1 86 ? -3.722 -13.673 15.430 1.00 92.44 86 TRP A CA 1
ATOM 680 C C . TRP A 1 86 ? -4.735 -13.304 16.512 1.00 92.44 86 TRP A C 1
ATOM 682 O O . TRP A 1 86 ? -4.654 -13.819 17.630 1.00 92.44 86 TRP A O 1
ATOM 692 N N . LEU A 1 87 ? -5.727 -12.477 16.171 1.00 95.19 87 LEU A N 1
ATOM 693 C CA . LEU A 1 87 ? -6.776 -12.041 17.089 1.00 95.19 87 LEU A CA 1
ATOM 694 C C . LEU A 1 87 ? -7.533 -13.223 17.697 1.00 95.19 87 LEU A C 1
ATOM 696 O O . LEU A 1 87 ? -7.646 -13.313 18.918 1.00 95.19 87 LEU A O 1
ATOM 700 N N . ARG A 1 88 ? -7.958 -14.198 16.889 1.00 95.00 88 ARG A N 1
ATOM 701 C CA . ARG A 1 88 ? -8.677 -15.375 17.401 1.00 95.00 88 ARG A CA 1
ATOM 702 C C . ARG A 1 88 ? -7.850 -16.194 18.397 1.00 95.00 88 ARG A C 1
ATOM 704 O O . ARG A 1 88 ? -8.413 -16.737 19.342 1.00 95.00 88 ARG A O 1
ATOM 711 N N . LEU A 1 89 ? -6.524 -16.273 18.230 1.00 94.00 89 LEU A N 1
ATOM 712 C CA . LEU A 1 89 ? -5.650 -16.981 19.176 1.00 94.00 89 LEU A CA 1
ATOM 713 C C . LEU A 1 89 ? -5.568 -16.238 20.516 1.00 94.00 89 LEU A C 1
ATOM 715 O O . LEU A 1 89 ? -5.608 -16.870 21.572 1.00 94.00 89 LEU A O 1
ATOM 719 N N . MET A 1 90 ? -5.496 -14.904 20.471 1.00 94.06 90 MET A N 1
ATOM 720 C CA . MET A 1 90 ? -5.525 -14.038 21.654 1.00 94.06 90 MET A CA 1
ATOM 721 C C . MET A 1 90 ? -6.867 -14.091 22.390 1.00 94.06 90 MET A C 1
ATOM 723 O O . MET A 1 90 ? -6.908 -14.095 23.616 1.00 94.06 90 MET A O 1
ATOM 727 N N . LEU A 1 91 ? -7.973 -14.142 21.651 1.00 95.56 91 LEU A N 1
ATOM 728 C CA . LEU A 1 91 ? -9.315 -14.235 22.218 1.00 95.56 91 LEU A CA 1
ATOM 729 C C . LEU A 1 91 ? -9.528 -15.589 22.907 1.00 95.56 91 LEU A C 1
ATOM 731 O O . LEU A 1 91 ? -9.939 -15.632 24.069 1.00 95.56 91 LEU A O 1
ATOM 735 N N . LEU A 1 92 ? -9.161 -16.692 22.244 1.00 94.81 92 LEU A N 1
ATOM 736 C CA . LEU A 1 92 ? -9.254 -18.037 22.819 1.00 94.81 92 LEU A CA 1
ATOM 737 C C . LEU A 1 92 ? -8.442 -18.177 24.115 1.00 94.81 92 LEU A C 1
ATOM 739 O O . LEU A 1 92 ? -8.917 -18.797 25.066 1.00 94.81 92 LEU A O 1
ATOM 743 N N . SER A 1 93 ? -7.243 -17.585 24.191 1.00 92.06 93 SER A N 1
ATOM 744 C CA . SER A 1 93 ? -6.427 -17.630 25.415 1.00 92.06 93 SER A CA 1
ATOM 745 C C . SER A 1 93 ? -7.010 -16.809 26.573 1.00 92.06 93 SER A C 1
ATOM 747 O O . SER A 1 93 ? -6.610 -17.004 27.717 1.00 92.06 93 SER A O 1
ATOM 749 N N . ARG A 1 94 ? -7.984 -15.928 26.301 1.00 92.25 94 ARG A N 1
ATOM 750 C CA . ARG A 1 94 ? -8.668 -15.058 27.278 1.00 92.25 94 ARG A CA 1
ATOM 751 C C . ARG A 1 94 ? -10.118 -15.482 27.555 1.00 92.25 94 ARG A C 1
ATOM 753 O O . ARG A 1 94 ? -10.905 -14.683 28.074 1.00 92.25 94 ARG A O 1
ATOM 760 N N . GLY A 1 95 ? -10.465 -16.721 27.197 1.00 94.75 95 GLY A N 1
ATOM 761 C CA . GLY A 1 95 ? -11.761 -17.337 27.490 1.00 94.75 95 GLY A CA 1
ATOM 762 C C . GLY A 1 95 ? -12.909 -16.913 26.572 1.00 94.75 95 GLY A C 1
ATOM 763 O O . GLY A 1 95 ? -14.058 -17.232 26.869 1.00 94.75 95 GLY A O 1
ATOM 764 N N . TYR A 1 96 ? -12.628 -16.210 25.472 1.00 97.56 96 TYR A N 1
ATOM 765 C CA . TYR A 1 96 ? -13.631 -15.959 24.437 1.00 97.56 96 TYR A CA 1
ATOM 766 C C . TYR A 1 96 ? -13.844 -17.218 23.590 1.00 97.56 96 TYR A C 1
ATOM 768 O O . TYR A 1 96 ? -12.931 -18.027 23.398 1.00 97.56 96 TYR A O 1
ATOM 776 N N . ARG A 1 97 ? -15.045 -17.356 23.038 1.00 97.69 97 ARG A N 1
ATOM 777 C CA . ARG A 1 97 ? -15.397 -18.348 22.018 1.00 97.69 97 ARG A CA 1
ATOM 778 C C . ARG A 1 97 ? -15.833 -17.628 20.750 1.00 97.69 97 ARG A C 1
ATOM 780 O O . ARG A 1 97 ? -16.229 -16.468 20.813 1.00 97.69 97 ARG A O 1
ATOM 787 N N . TYR A 1 98 ? -15.747 -18.308 19.611 1.00 97.69 98 TYR A N 1
ATOM 788 C CA . TYR A 1 98 ? -16.219 -17.747 18.352 1.00 97.69 98 TYR A CA 1
ATOM 789 C C . TYR A 1 98 ? -16.798 -18.804 17.410 1.00 97.69 98 TYR A C 1
ATOM 791 O O . TYR A 1 98 ? -16.376 -19.964 17.449 1.00 97.69 98 TYR A O 1
ATOM 799 N N . THR A 1 99 ? -17.688 -18.361 16.523 1.00 97.69 99 THR A N 1
ATOM 800 C CA . THR A 1 99 ? -18.182 -19.099 15.353 1.00 97.69 99 THR A CA 1
ATOM 801 C C . THR A 1 99 ? -17.887 -18.266 14.106 1.00 97.69 99 THR A C 1
ATOM 803 O O . THR A 1 99 ? -18.289 -17.112 14.025 1.00 97.69 99 THR A O 1
ATOM 806 N N . ASP A 1 100 ? -17.151 -18.823 13.142 1.00 95.81 100 ASP A N 1
ATOM 807 C CA . ASP A 1 100 ? -16.749 -18.111 11.915 1.00 95.81 100 ASP A CA 1
ATOM 808 C C . ASP A 1 100 ? -17.707 -18.463 10.767 1.00 95.81 100 ASP A C 1
ATOM 810 O O . ASP A 1 100 ? -17.681 -19.586 10.252 1.00 95.81 100 ASP A O 1
ATOM 814 N N . LYS A 1 101 ? -18.561 -17.511 10.381 1.00 94.31 101 LYS A N 1
ATOM 815 C CA . LYS A 1 101 ? -19.579 -17.642 9.332 1.00 94.31 101 LYS A CA 1
ATOM 816 C C . LYS A 1 101 ? -18.997 -17.112 8.028 1.00 94.31 101 LYS A C 1
ATOM 818 O O . LYS A 1 101 ? -19.218 -15.980 7.613 1.00 94.31 101 LYS A O 1
ATOM 823 N N . LYS A 1 102 ? -18.137 -17.932 7.419 1.00 87.69 102 LYS A N 1
ATOM 824 C CA . LYS A 1 102 ? -17.285 -17.518 6.291 1.00 87.69 102 LYS A CA 1
ATOM 825 C C . LYS A 1 102 ? -18.057 -17.094 5.047 1.00 87.69 102 LYS A C 1
ATOM 827 O O . LYS A 1 102 ? -17.590 -16.201 4.358 1.00 87.69 102 LYS A O 1
ATOM 832 N N . THR A 1 103 ? -19.176 -17.751 4.762 1.00 86.31 103 THR A N 1
ATOM 833 C CA . THR A 1 103 ? -20.061 -17.448 3.627 1.00 86.31 103 THR A CA 1
ATOM 834 C C . THR A 1 103 ? -20.636 -16.045 3.729 1.00 86.31 103 THR A C 1
ATOM 836 O O . THR A 1 103 ? -20.615 -15.299 2.760 1.00 86.31 103 THR A O 1
ATOM 839 N N . ASP A 1 104 ? -21.048 -15.674 4.935 1.00 86.12 104 ASP A N 1
ATOM 840 C CA . ASP A 1 104 ? -21.715 -14.410 5.247 1.00 86.12 104 ASP A CA 1
ATOM 841 C C . ASP A 1 104 ? -20.723 -13.331 5.713 1.00 86.12 104 ASP A C 1
ATOM 843 O O . ASP A 1 104 ? -21.107 -12.240 6.120 1.00 86.12 104 ASP A O 1
ATOM 847 N N . ASN A 1 105 ? -19.426 -13.654 5.691 1.00 90.88 105 ASN A N 1
ATOM 848 C CA . ASN A 1 105 ? -18.324 -12.794 6.108 1.00 90.88 105 ASN A CA 1
ATOM 849 C C . ASN A 1 105 ? -18.472 -12.166 7.503 1.00 90.88 105 ASN A C 1
ATOM 851 O O . ASN A 1 105 ? -17.974 -11.068 7.722 1.00 90.88 105 ASN A O 1
ATOM 855 N N . TYR A 1 106 ? -19.040 -12.869 8.486 1.00 94.19 106 TYR A N 1
ATOM 856 C CA . TYR A 1 106 ? -19.056 -12.392 9.874 1.00 94.19 106 TYR A CA 1
ATOM 857 C C . TYR A 1 106 ? -18.584 -13.441 10.882 1.00 94.19 106 TYR A C 1
ATOM 859 O O . TYR A 1 106 ? -18.460 -14.635 10.595 1.00 94.19 106 TYR A O 1
ATOM 867 N N . ILE A 1 107 ? -18.250 -12.974 12.081 1.00 97.88 107 ILE A N 1
ATOM 868 C CA . ILE A 1 107 ? -17.805 -13.799 13.199 1.00 97.88 107 ILE A CA 1
ATOM 869 C C . ILE A 1 107 ? -18.694 -13.506 14.401 1.00 97.88 107 ILE A C 1
ATOM 871 O O . ILE A 1 107 ? -18.786 -12.370 14.857 1.00 97.88 107 ILE A O 1
ATOM 875 N N . GLU A 1 108 ? -19.289 -14.548 14.961 1.00 98.31 108 GLU A N 1
ATOM 876 C CA . GLU A 1 108 ? -19.966 -14.480 16.254 1.00 98.31 108 GLU A CA 1
ATOM 877 C C . GLU A 1 108 ? -18.906 -14.634 17.336 1.00 98.31 108 GLU A C 1
ATOM 879 O O . GLU A 1 108 ? -18.182 -15.631 17.341 1.00 98.31 108 GLU A O 1
ATOM 884 N N . ILE A 1 109 ? -18.796 -13.676 18.253 1.00 98.56 109 ILE A N 1
ATOM 885 C CA . ILE A 1 109 ? -17.883 -13.765 19.397 1.00 98.56 109 ILE A CA 1
ATOM 886 C C . ILE A 1 109 ? -18.718 -13.798 20.670 1.00 98.56 109 ILE A C 1
ATOM 888 O O . ILE A 1 109 ? -19.635 -13.001 20.840 1.00 98.56 109 ILE A O 1
ATOM 892 N N . SER A 1 110 ? -18.394 -14.727 21.572 1.00 98.06 110 SER A N 1
ATOM 893 C CA . SER A 1 110 ? -19.106 -14.891 22.837 1.00 98.06 110 SER A CA 1
ATOM 894 C C . SER A 1 110 ? -18.175 -14.997 24.037 1.00 98.06 110 SER A C 1
ATOM 896 O O . SER A 1 110 ? -17.089 -15.588 23.970 1.00 98.06 110 SER A O 1
ATOM 898 N N . LYS A 1 111 ? -18.614 -14.432 25.164 1.00 97.12 111 LYS A N 1
ATOM 899 C CA . LYS A 1 111 ? -17.940 -14.541 26.462 1.00 97.12 111 LYS A CA 1
ATOM 900 C C . LYS A 1 111 ? -18.920 -14.248 27.593 1.00 97.12 111 LYS A C 1
ATOM 902 O O . LYS A 1 111 ? -19.629 -13.256 27.550 1.00 97.12 111 LYS A O 1
ATOM 907 N N . GLY A 1 112 ? -18.925 -15.104 28.617 1.00 93.56 112 GLY A N 1
ATOM 908 C CA . GLY A 1 112 ? -19.730 -14.873 29.822 1.00 93.56 112 GLY A CA 1
ATOM 909 C C . GLY A 1 112 ? -21.235 -14.742 29.560 1.00 93.56 112 GLY A C 1
ATOM 910 O O . GLY A 1 112 ? -21.881 -13.941 30.213 1.00 93.56 112 GLY A O 1
ATOM 911 N N . GLY A 1 113 ? -21.776 -15.478 28.584 1.00 93.19 113 GLY A N 1
ATOM 912 C CA . GLY A 1 113 ? -23.193 -15.412 28.200 1.00 93.19 113 GLY A CA 1
ATOM 913 C C . GLY A 1 113 ? -23.509 -14.387 27.107 1.00 93.19 113 GLY A C 1
ATOM 914 O O . GLY A 1 113 ? -24.395 -14.652 26.306 1.00 93.19 113 GLY A O 1
ATOM 915 N N . LYS A 1 114 ? -22.726 -13.306 26.990 1.00 97.31 114 LYS A N 1
ATOM 916 C CA . LYS A 1 114 ? -22.901 -12.281 25.949 1.00 97.31 114 LYS A CA 1
ATOM 917 C C . LYS A 1 114 ? -22.418 -12.755 24.580 1.00 97.31 114 LYS A C 1
ATOM 919 O O . LYS A 1 114 ? -21.406 -13.466 24.488 1.00 97.31 114 LYS A O 1
ATOM 924 N N . VAL A 1 115 ? -23.088 -12.289 23.526 1.00 98.38 115 VAL A N 1
ATOM 925 C CA . VAL A 1 115 ? -22.755 -12.538 22.113 1.00 98.38 115 VAL A CA 1
ATOM 926 C C . VAL A 1 115 ? -22.835 -11.229 21.324 1.00 98.38 115 VAL A C 1
ATOM 928 O O . VAL A 1 115 ? -23.757 -10.455 21.544 1.00 98.38 115 VAL A O 1
ATOM 931 N N . ASN A 1 116 ? -21.898 -10.995 20.401 1.00 98.69 116 ASN A N 1
ATOM 932 C CA . ASN A 1 116 ? -21.970 -9.932 19.387 1.00 98.69 116 ASN A CA 1
ATOM 933 C C . ASN A 1 116 ? -21.484 -10.450 18.021 1.00 98.69 116 ASN A C 1
ATOM 935 O O . ASN A 1 116 ? -20.781 -11.467 17.942 1.00 98.69 116 ASN A O 1
ATOM 939 N N . TYR A 1 117 ? -21.830 -9.724 16.956 1.00 98.25 117 TYR A N 1
ATOM 940 C CA . TYR A 1 117 ? -21.594 -10.100 15.561 1.00 98.25 117 TYR A CA 1
ATOM 941 C C . TYR A 1 117 ? -20.589 -9.149 14.904 1.00 98.25 117 TYR A C 1
ATOM 943 O O . TYR A 1 117 ? -20.811 -7.945 14.853 1.00 98.25 117 TYR A O 1
ATOM 951 N N . PHE A 1 118 ? -19.481 -9.680 14.389 1.00 98.25 118 PHE A N 1
ATOM 952 C CA . PHE A 1 118 ? -18.386 -8.899 13.808 1.00 98.25 118 PHE A CA 1
ATOM 953 C C . PHE A 1 118 ? -18.250 -9.200 12.312 1.00 98.25 118 PHE A C 1
ATOM 955 O O . PHE A 1 118 ? -17.651 -10.207 11.928 1.00 98.25 118 PHE A O 1
ATOM 962 N N . TYR A 1 119 ? -18.809 -8.333 11.474 1.00 96.00 119 TYR A N 1
ATOM 963 C CA . TYR A 1 119 ? -18.774 -8.416 10.014 1.00 96.00 119 TYR A CA 1
ATOM 964 C C . TYR A 1 119 ? -17.412 -7.975 9.477 1.00 96.00 119 TYR A C 1
ATOM 966 O O . TYR A 1 119 ? -16.811 -7.032 9.988 1.00 96.00 119 TYR A O 1
ATOM 974 N N . ILE A 1 120 ? -16.911 -8.663 8.455 1.00 94.44 120 ILE A N 1
ATOM 975 C CA . ILE A 1 120 ? -15.621 -8.402 7.820 1.00 94.44 120 ILE A CA 1
ATOM 976 C C . ILE A 1 120 ? -15.858 -7.836 6.427 1.00 94.44 120 ILE A C 1
ATOM 978 O O . ILE A 1 120 ? -16.448 -8.507 5.582 1.00 94.44 120 ILE A O 1
ATOM 982 N N . PHE A 1 121 ? -15.317 -6.651 6.167 1.00 92.75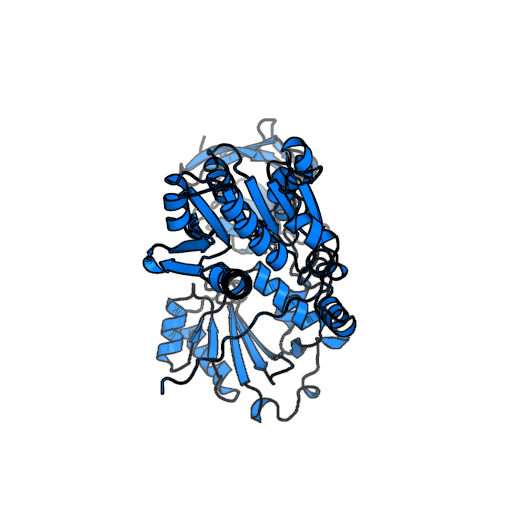 121 PHE A N 1
ATOM 983 C CA . PHE A 1 121 ? -15.459 -5.965 4.884 1.00 92.75 121 PHE A CA 1
ATOM 984 C C . PHE A 1 121 ? -14.102 -5.745 4.206 1.00 92.75 121 PHE A C 1
ATOM 986 O O . PHE A 1 121 ? -13.085 -5.520 4.873 1.00 92.75 121 PHE A O 1
ATOM 993 N N . GLY A 1 122 ? -14.092 -5.801 2.872 1.00 90.00 122 GLY A N 1
ATOM 994 C CA . GLY A 1 122 ? -12.959 -5.400 2.038 1.00 90.00 122 GLY A CA 1
ATOM 995 C C . GLY A 1 122 ? -13.199 -4.020 1.429 1.00 90.00 122 GLY A C 1
ATOM 996 O O . GLY A 1 122 ? -14.179 -3.836 0.720 1.00 90.00 122 GLY A O 1
ATOM 997 N N . GLY A 1 123 ? -12.310 -3.054 1.671 1.00 77.88 123 GLY A N 1
ATOM 998 C CA . GLY A 1 123 ? -12.489 -1.679 1.180 1.00 77.88 123 GLY A CA 1
ATOM 999 C C . GLY A 1 123 ? -12.363 -1.506 -0.342 1.00 77.88 123 GLY A C 1
ATOM 1000 O O . GLY A 1 123 ? -12.805 -0.488 -0.867 1.00 77.88 123 GLY A O 1
ATOM 1001 N N . LYS A 1 124 ? -11.772 -2.478 -1.054 1.00 71.38 124 LYS A N 1
ATOM 1002 C CA . LYS A 1 124 ? -11.638 -2.464 -2.525 1.00 71.38 124 LYS A CA 1
ATOM 1003 C C . LYS A 1 124 ? -12.810 -3.112 -3.281 1.00 71.38 124 LYS A C 1
ATOM 1005 O O . LYS A 1 124 ? -12.882 -2.951 -4.492 1.00 71.38 124 LYS A O 1
ATOM 1010 N N . ASP A 1 125 ? -13.696 -3.840 -2.603 1.00 64.75 125 ASP A N 1
ATOM 1011 C CA . ASP A 1 125 ? -14.706 -4.674 -3.265 1.00 64.75 125 ASP A CA 1
ATOM 1012 C C . ASP A 1 125 ? -16.062 -3.941 -3.318 1.00 64.75 125 ASP A C 1
ATOM 1014 O O . ASP A 1 125 ? -16.627 -3.640 -2.266 1.00 64.75 125 ASP A O 1
ATOM 1018 N N . GLU A 1 126 ? -16.622 -3.691 -4.510 1.00 61.69 126 GLU A N 1
ATOM 1019 C CA . GLU A 1 126 ? -17.929 -3.010 -4.678 1.00 61.69 126 GLU A CA 1
ATOM 1020 C C . GLU A 1 126 ? -19.053 -3.693 -3.883 1.00 61.69 126 GLU A C 1
ATOM 1022 O O . GLU A 1 126 ? -19.795 -3.033 -3.161 1.00 61.69 126 GLU A O 1
ATOM 1027 N N . ALA A 1 127 ? -19.093 -5.030 -3.879 1.00 65.12 127 ALA A N 1
ATOM 1028 C CA . ALA A 1 127 ? -20.062 -5.800 -3.094 1.00 65.12 127 ALA A CA 1
ATOM 1029 C C . ALA A 1 127 ? -19.970 -5.542 -1.572 1.00 65.12 127 ALA A C 1
ATOM 1031 O O . ALA A 1 127 ? -20.962 -5.674 -0.854 1.00 65.12 127 ALA A O 1
ATOM 1032 N N . SER A 1 128 ? -18.789 -5.168 -1.059 1.00 67.00 128 SER A N 1
ATOM 1033 C CA . SER A 1 128 ? -18.630 -4.769 0.348 1.00 67.00 128 SER A CA 1
ATOM 1034 C C . SER A 1 128 ? -19.160 -3.356 0.609 1.00 67.00 128 SER A C 1
ATOM 1036 O O . SER A 1 128 ? -19.567 -3.075 1.737 1.00 67.00 128 SER A O 1
ATOM 1038 N N . GLN A 1 129 ? -19.167 -2.478 -0.401 1.00 66.56 129 GLN A N 1
ATOM 1039 C CA . GLN A 1 129 ? -19.752 -1.140 -0.291 1.00 66.56 129 GLN A CA 1
ATOM 1040 C C . GLN A 1 129 ? -21.280 -1.218 -0.208 1.00 66.56 129 GLN A C 1
ATOM 1042 O O . GLN A 1 129 ? -21.873 -0.602 0.672 1.00 66.56 129 GLN A O 1
ATOM 1047 N N . ASP A 1 130 ? -21.916 -2.050 -1.030 1.00 69.31 130 ASP A N 1
ATOM 1048 C CA . ASP A 1 130 ? -23.371 -2.238 -0.961 1.00 69.31 130 ASP A CA 1
ATOM 1049 C C . ASP A 1 130 ? -23.798 -2.830 0.391 1.00 69.31 130 ASP A C 1
ATOM 1051 O O . ASP A 1 130 ? -24.749 -2.365 1.023 1.00 69.31 130 ASP A O 1
ATOM 1055 N N . LEU A 1 131 ? -23.044 -3.816 0.894 1.00 71.88 131 LEU A N 1
ATOM 1056 C CA . LEU A 1 131 ? -23.346 -4.463 2.170 1.00 71.88 131 LEU A CA 1
ATOM 1057 C C . LEU A 1 131 ? -23.179 -3.506 3.362 1.00 71.88 131 LEU A C 1
ATOM 1059 O O . LEU A 1 131 ? -24.012 -3.508 4.272 1.00 71.88 131 LEU A O 1
ATOM 1063 N N . ILE A 1 132 ? -22.130 -2.672 3.373 1.00 82.06 132 ILE A N 1
ATOM 1064 C CA . ILE A 1 132 ? -21.916 -1.722 4.473 1.00 82.06 132 ILE A CA 1
ATOM 1065 C C . ILE A 1 132 ? -22.968 -0.607 4.466 1.00 82.06 132 ILE A C 1
ATOM 1067 O O . ILE A 1 132 ? -23.266 -0.051 5.514 1.00 82.06 132 ILE A O 1
ATOM 1071 N N . GLN A 1 133 ? -23.595 -0.292 3.331 1.00 76.75 133 GLN A N 1
ATOM 1072 C CA . GLN A 1 133 ? -24.660 0.711 3.289 1.00 76.75 133 GLN A CA 1
ATOM 1073 C C . GLN A 1 133 ? -25.961 0.262 3.980 1.00 76.75 133 GLN A C 1
ATOM 1075 O O . GLN A 1 133 ? -26.744 1.106 4.408 1.00 76.75 133 GLN A O 1
ATOM 1080 N N . GLY A 1 134 ? -26.216 -1.038 4.117 1.00 82.50 134 GLY A N 1
ATOM 1081 C CA . GLY A 1 134 ? -27.471 -1.537 4.695 1.00 82.50 134 GLY A CA 1
ATOM 1082 C C . GLY A 1 134 ? -27.445 -1.778 6.206 1.00 82.50 134 GLY A C 1
ATOM 1083 O O . GLY A 1 134 ? -28.494 -2.027 6.796 1.00 82.50 134 GLY A O 1
ATOM 1084 N N . ILE A 1 135 ? -26.270 -1.752 6.841 1.00 90.62 135 ILE A N 1
ATOM 1085 C CA . ILE A 1 135 ? -26.091 -2.269 8.204 1.00 90.62 135 ILE A CA 1
ATOM 1086 C C . ILE A 1 135 ? -26.065 -1.161 9.265 1.00 90.62 135 ILE A C 1
ATOM 1088 O O . ILE A 1 135 ? -25.460 -0.112 9.073 1.00 90.62 135 ILE A O 1
ATOM 1092 N N . THR A 1 136 ? -26.684 -1.412 10.419 1.00 95.31 136 THR A N 1
ATOM 1093 C CA . THR A 1 136 ? -26.532 -0.597 11.636 1.00 95.31 136 THR A CA 1
ATOM 1094 C C . THR A 1 136 ? -25.377 -1.142 12.467 1.00 95.31 136 THR A C 1
ATOM 1096 O O . THR A 1 136 ? -25.360 -2.336 12.764 1.00 95.31 136 THR A O 1
ATOM 1099 N N . LEU A 1 137 ? -24.428 -0.284 12.855 1.00 97.56 137 LEU A N 1
ATOM 1100 C CA . LEU A 1 137 ? -23.232 -0.676 13.602 1.00 97.56 137 LEU A CA 1
ATOM 1101 C C . LEU A 1 137 ? -23.177 -0.019 14.987 1.00 97.56 137 LEU A C 1
ATOM 1103 O O . LEU A 1 137 ? -23.509 1.154 15.154 1.00 97.56 137 LEU A O 1
ATOM 1107 N N . SER A 1 138 ? -22.674 -0.766 15.967 1.00 98.31 138 SER A N 1
ATOM 1108 C CA . SER A 1 138 ? -22.286 -0.264 17.292 1.00 98.31 138 SER A CA 1
ATOM 1109 C C . SER A 1 138 ? -20.807 0.078 17.387 1.00 98.31 138 SER A C 1
ATOM 1111 O O . SER A 1 138 ? -20.338 0.485 18.439 1.00 98.31 138 SER A O 1
ATOM 1113 N N . GLY A 1 139 ? -20.053 -0.060 16.301 1.00 98.56 139 GLY A N 1
ATOM 1114 C CA . GLY A 1 139 ? -18.661 0.356 16.210 1.00 98.56 139 GLY A CA 1
ATOM 1115 C C . GLY A 1 139 ? -18.004 -0.199 14.960 1.00 98.56 139 GLY A C 1
ATOM 1116 O O . GLY A 1 139 ? -18.474 -1.176 14.372 1.00 98.56 139 GLY A O 1
ATOM 1117 N N . ILE A 1 140 ? -16.861 0.367 14.590 1.00 98.38 140 ILE A N 1
ATOM 1118 C CA . ILE A 1 140 ? -16.130 -0.028 13.380 1.00 98.38 140 ILE A CA 1
ATOM 1119 C C . ILE A 1 140 ? -14.619 0.077 13.580 1.00 98.38 140 ILE A C 1
ATOM 1121 O O . ILE A 1 140 ? -14.122 1.021 14.197 1.00 98.38 140 ILE A O 1
ATOM 1125 N N . LEU A 1 141 ? -13.900 -0.911 13.055 1.00 98.38 141 LEU A N 1
ATOM 1126 C CA . LEU A 1 141 ? -12.446 -0.976 13.002 1.00 98.38 141 LEU A CA 1
ATOM 1127 C C . LEU A 1 141 ? -11.987 -0.947 11.545 1.00 98.38 141 LEU A C 1
ATOM 1129 O O . LEU A 1 141 ? -12.372 -1.822 10.778 1.00 98.38 141 LEU A O 1
ATOM 1133 N N . PHE A 1 142 ? -11.097 -0.026 11.192 1.00 97.44 142 PHE A N 1
ATOM 1134 C CA . PHE A 1 142 ? -10.400 -0.009 9.907 1.00 97.44 142 PHE A CA 1
ATOM 1135 C C . PHE A 1 142 ? -8.907 -0.298 10.109 1.00 97.44 142 PHE A C 1
ATOM 1137 O O . PHE A 1 142 ? -8.182 0.505 10.701 1.00 97.44 142 PHE A O 1
ATOM 1144 N N . ASP A 1 143 ? -8.442 -1.445 9.609 1.00 95.56 143 ASP A N 1
ATOM 1145 C CA . ASP A 1 143 ? -7.023 -1.807 9.564 1.00 95.56 143 ASP A CA 1
ATOM 1146 C C . ASP A 1 143 ? -6.418 -1.450 8.202 1.00 95.56 143 ASP A C 1
ATOM 1148 O O . ASP A 1 143 ? -6.973 -1.799 7.162 1.00 95.56 143 ASP A O 1
ATOM 1152 N N . GLU A 1 144 ? -5.279 -0.757 8.218 1.00 93.31 144 GLU A N 1
ATOM 1153 C CA . GLU A 1 144 ? -4.650 -0.172 7.027 1.00 93.31 144 GLU A CA 1
ATOM 1154 C C . GLU A 1 144 ? -5.571 0.834 6.313 1.00 93.31 144 GLU A C 1
ATOM 1156 O O . GLU A 1 144 ? -5.665 0.849 5.088 1.00 93.31 144 GLU A O 1
ATOM 1161 N N . VAL A 1 145 ? -6.248 1.699 7.082 1.00 95.50 145 VAL A N 1
ATOM 1162 C CA . VAL A 1 145 ? -7.287 2.615 6.564 1.00 95.50 145 VAL A CA 1
ATOM 1163 C C . VAL A 1 145 ? -6.803 3.544 5.444 1.00 95.50 145 VAL A C 1
ATOM 1165 O O . VAL A 1 145 ? -7.580 3.867 4.553 1.00 95.50 145 VAL A O 1
ATOM 1168 N N . ALA A 1 146 ? -5.517 3.907 5.426 1.00 92.25 146 ALA A N 1
ATOM 1169 C CA . ALA A 1 146 ? -4.933 4.713 4.353 1.00 92.25 146 ALA A CA 1
ATOM 1170 C C . ALA A 1 146 ? -4.979 4.021 2.973 1.00 92.25 146 ALA A C 1
ATOM 1172 O O . ALA A 1 146 ? -4.941 4.686 1.953 1.00 92.25 146 ALA A O 1
ATOM 1173 N N . LEU A 1 147 ? -5.111 2.690 2.922 1.00 89.62 147 LEU A N 1
ATOM 1174 C CA . LEU A 1 147 ? -5.218 1.930 1.670 1.00 89.62 147 LEU A CA 1
ATOM 1175 C C . LEU A 1 147 ? -6.666 1.757 1.186 1.00 89.62 147 LEU A C 1
ATOM 1177 O O . LEU A 1 147 ? -6.904 1.025 0.220 1.00 89.62 147 LEU A O 1
ATOM 1181 N N . MET A 1 148 ? -7.636 2.350 1.885 1.00 90.06 148 MET A N 1
ATOM 1182 C CA . MET A 1 148 ? -9.056 2.248 1.559 1.00 90.06 148 MET A CA 1
ATOM 1183 C C . MET A 1 148 ? -9.563 3.533 0.895 1.00 90.06 148 MET A C 1
ATOM 1185 O O . MET A 1 148 ? -9.076 4.618 1.217 1.00 90.06 148 MET A O 1
ATOM 1189 N N . PRO A 1 149 ? -10.575 3.442 0.014 1.00 88.62 149 PRO A N 1
ATOM 1190 C CA . PRO A 1 149 ? -11.239 4.623 -0.524 1.00 88.62 149 PRO A CA 1
ATOM 1191 C C . PRO A 1 149 ? -11.885 5.463 0.585 1.00 88.62 149 PRO A C 1
ATOM 1193 O O . PRO A 1 149 ? -12.555 4.922 1.469 1.00 88.62 149 PRO A O 1
ATOM 1196 N N . GLU A 1 150 ? -11.756 6.788 0.501 1.00 90.75 150 GLU A N 1
ATOM 1197 C CA . GLU A 1 150 ? -12.385 7.719 1.448 1.00 90.75 150 GLU A CA 1
ATOM 1198 C C . GLU A 1 150 ? -13.906 7.522 1.525 1.00 90.75 150 GLU A C 1
ATOM 1200 O O . GLU A 1 150 ? -14.488 7.505 2.611 1.00 90.75 150 GLU A O 1
ATOM 1205 N N . SER A 1 151 ? -14.551 7.304 0.375 1.00 89.31 151 SER A N 1
ATOM 1206 C CA . SER A 1 151 ? -15.993 7.066 0.282 1.00 89.31 151 SER A CA 1
ATOM 1207 C C . SER A 1 151 ? -16.439 5.867 1.120 1.00 89.31 151 SER A C 1
ATOM 1209 O O . SER A 1 151 ? -17.435 5.962 1.834 1.00 89.31 151 SER A O 1
ATOM 1211 N N . PHE A 1 152 ? -15.681 4.770 1.096 1.00 91.38 152 PHE A N 1
ATOM 1212 C CA . PHE A 1 152 ? -15.966 3.576 1.888 1.00 91.38 152 PHE A CA 1
ATOM 1213 C C . PHE A 1 152 ? -15.854 3.854 3.392 1.00 91.38 152 PHE A C 1
ATOM 1215 O O . PHE A 1 152 ? -16.717 3.447 4.169 1.00 91.38 152 PHE A O 1
ATOM 1222 N N . VAL A 1 153 ? -14.824 4.593 3.813 1.00 94.12 153 VAL A N 1
ATOM 1223 C CA . VAL A 1 153 ? -14.615 4.932 5.230 1.00 94.12 153 VAL A CA 1
ATOM 1224 C C . VAL A 1 153 ? -15.696 5.888 5.738 1.00 94.12 153 VAL A C 1
ATOM 1226 O O . VAL A 1 153 ? -16.228 5.693 6.833 1.00 94.12 153 VAL A O 1
ATOM 1229 N N . ASN A 1 154 ? -16.091 6.872 4.929 1.00 93.38 154 ASN A N 1
ATOM 1230 C CA . ASN A 1 154 ? -17.186 7.785 5.256 1.00 93.38 154 ASN A CA 1
ATOM 1231 C C . ASN A 1 154 ? -18.534 7.054 5.336 1.00 93.38 154 ASN A C 1
ATOM 1233 O O . ASN A 1 154 ? -19.299 7.277 6.273 1.00 93.38 154 ASN A O 1
ATOM 1237 N N . GLN A 1 155 ? -18.809 6.129 4.411 1.00 91.69 155 GLN A N 1
ATOM 1238 C CA . GLN A 1 155 ? -20.009 5.292 4.479 1.00 91.69 155 GLN A CA 1
ATOM 1239 C C . GLN A 1 155 ? -20.008 4.420 5.737 1.00 91.69 155 GLN A C 1
ATOM 1241 O O . GLN A 1 155 ? -21.003 4.401 6.453 1.00 91.69 155 GLN A O 1
ATOM 1246 N N . GLY A 1 156 ? -18.899 3.737 6.037 1.00 94.12 156 GLY A N 1
ATOM 1247 C CA . GLY A 1 156 ? -18.800 2.850 7.196 1.00 94.12 156 GLY A CA 1
ATOM 1248 C C . GLY A 1 156 ? -18.934 3.581 8.531 1.00 94.12 156 GLY A C 1
ATOM 1249 O O . GLY A 1 156 ? -19.655 3.121 9.414 1.00 94.12 156 GLY A O 1
ATOM 1250 N N . THR A 1 157 ? -18.296 4.745 8.681 1.00 95.94 157 THR A N 1
ATOM 1251 C CA . THR A 1 157 ? -18.438 5.559 9.900 1.00 95.94 157 THR A CA 1
ATOM 1252 C C . THR A 1 157 ? -19.851 6.126 10.046 1.00 95.94 157 THR A C 1
ATOM 1254 O O . THR A 1 157 ? -20.377 6.135 11.156 1.00 95.94 157 THR A O 1
ATOM 1257 N N . GLY A 1 158 ? -20.519 6.472 8.939 1.00 94.81 158 GLY A N 1
ATOM 1258 C CA . GLY A 1 158 ? -21.921 6.905 8.924 1.00 94.81 158 GLY A CA 1
ATOM 1259 C C . GLY A 1 158 ? -22.941 5.847 9.372 1.00 94.81 158 GLY A C 1
ATOM 1260 O O . GLY A 1 158 ? -24.097 6.183 9.617 1.00 94.81 158 GLY A O 1
ATOM 1261 N N . ARG A 1 159 ? -22.543 4.575 9.512 1.00 95.06 159 ARG A N 1
ATOM 1262 C CA . ARG A 1 159 ? -23.408 3.493 10.020 1.00 95.06 159 ARG A CA 1
ATOM 1263 C C . ARG A 1 159 ? -23.322 3.266 11.522 1.00 95.06 159 ARG A C 1
ATOM 1265 O O . ARG A 1 159 ? -24.174 2.562 12.074 1.00 95.06 159 ARG A O 1
ATOM 1272 N N . CYS A 1 160 ? -22.334 3.860 12.186 1.00 96.12 160 CYS A N 1
ATOM 1273 C CA . CYS A 1 160 ? -22.201 3.824 13.638 1.00 96.12 160 CYS A CA 1
ATOM 1274 C C . CYS A 1 160 ? -23.229 4.760 14.283 1.00 96.12 160 CYS A C 1
ATOM 1276 O O . CYS A 1 160 ? -22.936 5.911 14.585 1.00 96.12 160 CYS A O 1
ATOM 1278 N N . SER A 1 161 ? -24.458 4.269 14.434 1.00 92.50 161 SER A N 1
ATOM 1279 C CA . SER A 1 161 ? -25.611 5.048 14.916 1.00 92.50 161 SER A CA 1
ATOM 1280 C C . SER A 1 161 ? -26.093 4.631 16.304 1.00 92.50 161 SER A C 1
ATOM 1282 O O . SER A 1 161 ? -26.891 5.338 16.912 1.00 92.50 161 SER A O 1
ATOM 1284 N N . VAL A 1 162 ? -25.610 3.501 16.827 1.00 95.25 162 VAL A N 1
ATOM 1285 C CA . VAL A 1 162 ? -25.945 3.060 18.186 1.00 95.25 162 VAL A CA 1
ATOM 1286 C C . VAL A 1 162 ? -25.205 3.930 19.203 1.00 95.25 162 VAL A C 1
ATOM 1288 O O . VAL A 1 162 ? -24.014 4.214 19.042 1.00 95.25 162 VAL A O 1
ATOM 1291 N N . GLU A 1 163 ? -25.911 4.343 20.257 1.00 96.50 163 GLU A N 1
ATOM 1292 C CA . GLU A 1 163 ? -25.345 5.129 21.353 1.00 96.50 163 GLU A CA 1
ATOM 1293 C C . GLU A 1 163 ? -24.123 4.430 21.968 1.00 96.50 163 GLU A C 1
ATOM 1295 O O . GLU A 1 163 ? -24.100 3.212 22.157 1.00 96.50 163 GLU A O 1
ATOM 1300 N N . GLY A 1 164 ? -23.075 5.210 22.238 1.00 96.06 164 GLY A N 1
ATOM 1301 C CA . GLY A 1 164 ? -21.805 4.705 22.757 1.00 96.06 164 GLY A CA 1
ATOM 1302 C C . GLY A 1 164 ? -20.906 4.034 21.715 1.00 96.06 164 GLY A C 1
ATOM 1303 O O . GLY A 1 164 ? -19.849 3.520 22.093 1.00 96.06 164 GLY A O 1
ATOM 1304 N N . SER A 1 165 ? -21.289 4.018 20.431 1.00 97.88 165 SER A N 1
ATOM 1305 C CA . SER A 1 165 ? -20.435 3.494 19.362 1.00 97.88 165 SER A CA 1
ATOM 1306 C C . SER A 1 165 ? -19.113 4.256 19.241 1.00 97.88 165 SER A C 1
ATOM 1308 O O . SER A 1 165 ? -19.014 5.428 19.596 1.00 97.88 165 SER A O 1
ATOM 1310 N N . LYS A 1 166 ? -18.062 3.560 18.788 1.00 98.62 166 LYS A N 1
ATOM 1311 C CA . LYS A 1 166 ? -16.712 4.125 18.656 1.00 98.62 166 LYS A CA 1
ATOM 1312 C C . LYS A 1 166 ? -16.020 3.718 17.359 1.00 98.62 166 LYS A C 1
ATOM 1314 O O . LYS A 1 166 ? -16.240 2.621 16.831 1.00 98.62 166 LYS A O 1
ATOM 1319 N N . PHE A 1 167 ? -15.124 4.587 16.896 1.00 98.56 167 PHE A N 1
ATOM 1320 C CA . PHE A 1 167 ? -14.284 4.374 15.718 1.00 98.56 167 PHE A CA 1
ATOM 1321 C C . PHE A 1 167 ? -12.868 3.926 16.092 1.00 98.56 167 PHE A C 1
ATOM 1323 O O . PHE A 1 167 ? -12.234 4.494 16.979 1.00 98.56 167 PHE A O 1
ATOM 1330 N N . PHE A 1 168 ? -12.339 2.925 15.397 1.00 98.75 168 PHE A N 1
ATOM 1331 C CA . PHE A 1 168 ? -10.968 2.458 15.578 1.00 98.75 168 PHE A CA 1
ATOM 1332 C C . PHE A 1 168 ? -10.250 2.483 14.232 1.00 98.75 168 PHE A C 1
ATOM 1334 O O . PHE A 1 168 ? -10.641 1.782 13.301 1.00 98.75 168 PHE A O 1
ATOM 1341 N N . PHE A 1 169 ? -9.180 3.265 14.128 1.00 98.50 169 PHE A N 1
ATOM 1342 C CA . PHE A 1 169 ? -8.409 3.403 12.899 1.00 98.50 169 PHE A CA 1
ATOM 1343 C C . PHE A 1 169 ? -6.947 3.053 13.135 1.00 98.50 169 PHE A C 1
ATOM 1345 O O . PHE A 1 169 ? -6.305 3.595 14.035 1.00 98.50 169 PHE A O 1
ATOM 1352 N N . ASN A 1 170 ? -6.397 2.196 12.280 1.00 95.44 170 ASN A N 1
ATOM 1353 C CA . ASN A 1 170 ? -4.973 1.911 12.233 1.00 95.44 170 ASN A CA 1
ATOM 1354 C C . ASN A 1 170 ? -4.439 2.060 10.806 1.00 95.44 170 ASN A C 1
ATOM 1356 O O . ASN A 1 170 ? -5.046 1.552 9.865 1.00 95.44 170 ASN A O 1
ATOM 1360 N N . CYS A 1 171 ? -3.282 2.696 10.629 1.00 96.06 171 CYS A N 1
ATOM 1361 C CA . CYS A 1 171 ? -2.618 2.756 9.324 1.00 96.06 171 CYS A CA 1
ATOM 1362 C C . CYS A 1 171 ? -1.106 2.944 9.423 1.00 96.06 171 CYS A C 1
ATOM 1364 O O . CYS A 1 171 ? -0.554 3.305 10.459 1.00 96.06 171 CYS A O 1
ATOM 1366 N N . ASN A 1 172 ? -0.428 2.677 8.313 1.00 95.44 172 ASN A N 1
ATOM 1367 C CA . ASN A 1 172 ? 0.886 3.241 8.060 1.00 95.44 172 ASN A CA 1
ATOM 1368 C C . ASN A 1 172 ? 0.722 4.588 7.326 1.00 95.44 172 ASN A C 1
ATOM 1370 O O . ASN A 1 172 ? -0.252 4.727 6.585 1.00 95.44 172 ASN A O 1
ATOM 1374 N N . PRO A 1 173 ? 1.634 5.554 7.534 1.00 92.44 173 PRO A N 1
ATOM 1375 C CA . PRO A 1 173 ? 1.576 6.852 6.871 1.00 92.44 173 PRO A CA 1
ATOM 1376 C C . PRO A 1 173 ? 1.715 6.756 5.356 1.00 92.44 173 PRO A C 1
ATOM 1378 O O . PRO A 1 173 ? 2.430 5.887 4.850 1.00 92.44 173 PRO A O 1
ATOM 1381 N N . ASP A 1 174 ? 1.117 7.731 4.681 1.00 88.81 174 ASP A N 1
ATOM 1382 C CA . ASP A 1 174 ? 1.280 7.996 3.254 1.00 88.81 174 ASP A CA 1
ATOM 1383 C C . ASP A 1 174 ? 1.787 9.439 3.016 1.00 88.81 174 ASP A C 1
ATOM 1385 O O . ASP A 1 174 ? 2.377 10.051 3.914 1.00 88.81 174 ASP A O 1
ATOM 1389 N N . GLY A 1 175 ? 1.590 10.005 1.825 1.00 80.81 175 GLY A N 1
ATOM 1390 C CA . GLY A 1 175 ? 1.825 11.421 1.551 1.00 80.81 175 GLY A CA 1
ATOM 1391 C C . GLY A 1 175 ? 1.003 12.348 2.468 1.00 80.81 175 GLY A C 1
ATOM 1392 O O . GLY A 1 175 ? -0.125 12.026 2.841 1.00 80.81 175 GLY A O 1
ATOM 1393 N N . PRO A 1 176 ? 1.516 13.533 2.845 1.00 79.25 176 PRO A N 1
ATOM 1394 C CA . PRO A 1 176 ? 0.854 14.420 3.807 1.00 79.25 176 PRO A CA 1
ATOM 1395 C C . PRO A 1 176 ? -0.504 14.941 3.334 1.00 79.25 176 PRO A C 1
ATOM 1397 O O . PRO A 1 176 ? -1.358 15.218 4.173 1.00 79.25 176 PRO A O 1
ATOM 1400 N N . MET A 1 177 ? -0.729 15.044 2.023 1.00 83.38 177 MET A N 1
ATOM 1401 C CA . MET A 1 177 ? -2.005 15.479 1.443 1.00 83.38 177 MET A CA 1
ATOM 1402 C C . MET A 1 177 ? -3.054 14.366 1.366 1.00 83.38 177 MET A C 1
ATOM 1404 O O . MET A 1 177 ? -4.188 14.624 0.977 1.00 83.38 177 MET A O 1
ATOM 1408 N N . HIS A 1 178 ? -2.707 13.138 1.756 1.00 84.69 178 HIS A N 1
ATOM 1409 C CA . HIS A 1 178 ? -3.638 12.020 1.763 1.00 84.69 178 HIS A CA 1
ATOM 1410 C C . HIS A 1 178 ? -4.880 12.334 2.616 1.00 84.69 178 HIS A C 1
ATOM 1412 O O . HIS A 1 178 ? -4.769 12.838 3.742 1.00 84.69 178 HIS A O 1
ATOM 1418 N N . TRP A 1 179 ? -6.063 11.983 2.103 1.00 92.50 179 TRP A N 1
ATOM 1419 C CA . TRP A 1 179 ? -7.360 12.330 2.695 1.00 92.50 179 TRP A CA 1
ATOM 1420 C C . TRP A 1 179 ? -7.466 11.931 4.173 1.00 92.50 179 TRP A C 1
ATOM 1422 O O . TRP A 1 179 ? -7.964 12.700 4.988 1.00 92.50 179 TRP A O 1
ATOM 1432 N N . PHE A 1 180 ? -6.935 10.766 4.564 1.00 96.50 180 PHE A N 1
ATOM 1433 C CA . PHE A 1 180 ? -6.994 10.320 5.959 1.00 96.50 180 PHE A CA 1
ATOM 1434 C C . PHE A 1 180 ? -6.169 11.222 6.892 1.00 96.50 180 PHE A C 1
ATOM 1436 O O . PHE A 1 180 ? -6.598 11.527 8.005 1.00 96.50 180 PHE A O 1
ATOM 1443 N N . ASN A 1 181 ? -5.015 11.717 6.436 1.00 93.00 181 ASN A N 1
ATOM 1444 C CA . ASN A 1 181 ? -4.233 12.661 7.225 1.00 93.00 181 ASN A CA 1
ATOM 1445 C C . ASN A 1 181 ? -4.980 13.996 7.368 1.00 93.00 181 ASN A C 1
ATOM 1447 O O . ASN A 1 181 ? -5.186 14.479 8.481 1.00 93.00 181 ASN A O 1
ATOM 1451 N N . GLN A 1 182 ? -5.462 14.538 6.247 1.00 90.81 182 GLN A N 1
ATOM 1452 C CA . GLN A 1 182 ? -6.132 15.841 6.180 1.00 90.81 182 GLN A CA 1
ATOM 1453 C C . GLN A 1 182 ? -7.480 15.872 6.913 1.00 90.81 182 GLN A C 1
ATOM 1455 O O . GLN A 1 182 ? -7.785 16.816 7.644 1.00 90.81 182 GLN A O 1
ATOM 1460 N N . ASN A 1 183 ? -8.296 14.833 6.739 1.00 93.81 183 ASN A N 1
ATOM 1461 C CA . ASN A 1 183 ? -9.680 14.812 7.207 1.00 93.81 183 ASN A CA 1
ATOM 1462 C C . ASN A 1 183 ? -9.863 14.111 8.556 1.00 93.81 183 ASN A C 1
ATOM 1464 O O . ASN A 1 183 ? -10.867 14.380 9.217 1.00 93.81 183 ASN A O 1
ATOM 1468 N N . TRP A 1 184 ? -8.919 13.266 8.993 1.00 97.62 184 TRP A N 1
ATOM 1469 C CA . TRP A 1 184 ? -9.039 12.502 10.242 1.00 97.62 184 TRP A CA 1
ATOM 1470 C C . TRP A 1 184 ? -7.922 12.774 11.245 1.00 97.62 184 TRP A C 1
ATOM 1472 O O . TRP A 1 184 ? -8.233 13.110 12.384 1.00 97.62 184 TRP A O 1
ATOM 1482 N N . ILE A 1 185 ? -6.645 12.663 10.864 1.00 96.81 185 ILE A N 1
ATOM 1483 C CA . ILE A 1 185 ? -5.529 12.839 11.817 1.00 96.81 185 ILE A CA 1
ATOM 1484 C C . ILE A 1 185 ? -5.397 14.298 12.249 1.00 96.81 185 ILE A C 1
ATOM 1486 O O . ILE A 1 185 ? -5.455 14.590 13.444 1.00 96.81 185 ILE A O 1
ATOM 1490 N N . LEU A 1 186 ? -5.271 15.225 11.296 1.00 92.19 186 LEU A N 1
ATOM 1491 C CA . LEU A 1 186 ? -5.130 16.654 11.600 1.00 92.19 186 LEU A CA 1
ATOM 1492 C C . LEU A 1 186 ? -6.377 17.223 12.294 1.00 92.19 186 LEU A C 1
ATOM 1494 O O . LEU A 1 186 ? -6.269 18.145 13.097 1.00 92.19 186 LEU A O 1
ATOM 1498 N N . LYS A 1 187 ? -7.544 16.614 12.054 1.00 96.62 187 LYS A N 1
ATOM 1499 C CA . LYS A 1 187 ? -8.833 16.976 12.663 1.00 96.62 187 LYS A CA 1
ATOM 1500 C C . LYS A 1 187 ? -9.225 16.071 13.837 1.00 96.62 187 LYS A C 1
ATOM 1502 O O . LYS A 1 187 ? -10.373 16.106 14.275 1.00 96.62 187 LYS A O 1
ATOM 1507 N N . ALA A 1 188 ? -8.305 15.264 14.376 1.00 97.12 188 ALA A N 1
ATOM 1508 C CA . ALA A 1 188 ? -8.631 14.266 15.399 1.00 97.12 188 ALA A CA 1
ATOM 1509 C C . ALA A 1 188 ? -9.281 14.899 16.636 1.00 97.12 188 ALA A C 1
ATOM 1511 O O . ALA A 1 188 ? -10.281 14.394 17.133 1.00 97.12 188 ALA A O 1
ATOM 1512 N N . LYS A 1 189 ? -8.769 16.051 17.088 1.00 95.88 189 LYS A N 1
ATOM 1513 C CA . LYS A 1 189 ? -9.332 16.780 18.232 1.00 95.88 189 LYS A CA 1
ATOM 1514 C C . LYS A 1 189 ? -10.748 17.297 17.956 1.00 95.88 189 LYS A C 1
ATOM 1516 O O . LYS A 1 189 ? -11.604 17.176 18.822 1.00 95.88 189 LYS A O 1
ATOM 1521 N N . GLU A 1 190 ? -10.993 17.843 16.765 1.00 97.25 190 GLU A N 1
ATOM 1522 C CA . GLU A 1 190 ? -12.318 18.329 16.343 1.00 97.25 190 GLU A CA 1
ATOM 1523 C C . GLU A 1 190 ? -13.339 17.191 16.262 1.00 97.25 190 GLU A C 1
ATOM 1525 O O . GLU A 1 190 ? -14.508 17.378 16.579 1.00 97.25 190 GLU A O 1
ATOM 1530 N N . LYS A 1 191 ? -12.881 15.997 15.875 1.00 97.19 191 LYS A N 1
ATOM 1531 C CA . LYS A 1 191 ? -13.682 14.770 15.815 1.00 97.19 191 LYS A CA 1
ATOM 1532 C C . LYS A 1 191 ? -13.719 13.994 17.134 1.00 97.19 191 LYS A C 1
ATOM 1534 O O . LYS A 1 191 ? -14.187 12.861 17.136 1.00 97.19 191 LYS A O 1
ATOM 1539 N N . ASN A 1 192 ? -13.190 14.565 18.221 1.00 98.00 192 ASN A N 1
ATOM 1540 C CA . ASN A 1 192 ? -13.120 13.929 19.539 1.00 98.00 192 ASN A CA 1
ATOM 1541 C C . ASN A 1 192 ? -12.469 12.523 19.507 1.00 98.00 192 ASN A C 1
ATOM 1543 O O . ASN A 1 192 ? -12.907 11.572 20.152 1.00 98.00 192 ASN A O 1
ATOM 1547 N N . LEU A 1 193 ? -11.390 12.379 18.733 1.00 98.44 193 LEU A N 1
ATOM 1548 C CA . LEU A 1 193 ? -10.632 11.139 18.575 1.00 98.44 193 LEU A CA 1
ATOM 1549 C C . LEU A 1 193 ? -9.317 11.197 19.351 1.00 98.44 193 LEU A C 1
ATOM 1551 O O . LEU A 1 193 ? -8.561 12.170 19.278 1.00 98.44 193 LEU A O 1
ATOM 1555 N N . LEU A 1 194 ? -8.986 10.103 20.036 1.00 98.25 194 LEU A N 1
ATOM 1556 C CA . LEU A 1 194 ? -7.660 9.914 20.610 1.00 98.25 194 LEU A CA 1
ATOM 1557 C C . LEU A 1 194 ? -6.656 9.601 19.495 1.00 98.25 194 LEU A C 1
ATOM 1559 O O . LEU A 1 194 ? -6.806 8.608 18.793 1.00 98.25 194 LEU A O 1
ATOM 1563 N N . TYR A 1 195 ? -5.590 10.384 19.371 1.00 98.12 195 TYR A N 1
ATOM 1564 C CA . TYR A 1 195 ? -4.513 10.115 18.416 1.00 98.12 195 TYR A CA 1
ATOM 1565 C C . TYR A 1 195 ? -3.255 9.589 19.118 1.00 98.12 195 TYR A C 1
ATOM 1567 O O . TYR A 1 195 ? -2.771 10.189 20.081 1.00 98.12 195 TYR A O 1
ATOM 1575 N N . LEU A 1 196 ? -2.714 8.465 18.638 1.00 98.00 196 LEU A N 1
ATOM 1576 C CA . LEU A 1 196 ? -1.472 7.863 19.122 1.00 98.00 196 LEU A CA 1
ATOM 1577 C C . LEU A 1 196 ? -0.547 7.502 17.957 1.00 98.00 196 LEU A C 1
ATOM 1579 O O . LEU A 1 196 ? -0.827 6.586 17.193 1.00 98.00 196 LEU A O 1
ATOM 1583 N N . HIS A 1 197 ? 0.613 8.144 17.901 1.00 97.88 197 HIS A N 1
ATOM 1584 C CA . HIS A 1 197 ? 1.647 7.816 16.926 1.00 97.88 197 HIS A CA 1
ATOM 1585 C C . HIS A 1 197 ? 2.536 6.660 17.405 1.00 97.88 197 HIS A C 1
ATOM 1587 O O . HIS A 1 197 ? 3.047 6.727 18.526 1.00 97.88 197 HIS A O 1
ATOM 1593 N N . PHE A 1 198 ? 2.765 5.622 16.596 1.00 98.00 198 PHE A N 1
ATOM 1594 C CA . PHE A 1 198 ? 3.568 4.445 16.961 1.00 98.00 198 PHE A CA 1
ATOM 1595 C C . PHE A 1 198 ? 4.894 4.337 16.193 1.00 98.00 198 PHE A C 1
ATOM 1597 O O . PHE A 1 198 ? 4.942 4.495 14.977 1.00 98.00 198 PHE A O 1
ATOM 1604 N N . THR A 1 199 ? 5.953 3.908 16.882 1.00 96.44 199 THR A N 1
ATOM 1605 C CA . THR A 1 199 ? 7.243 3.523 16.281 1.00 96.44 199 THR A CA 1
ATOM 1606 C C . THR A 1 199 ? 7.576 2.060 16.598 1.00 96.44 199 THR A C 1
ATOM 1608 O O . THR A 1 199 ? 6.885 1.399 17.377 1.00 96.44 199 THR A O 1
ATOM 1611 N N . MET A 1 200 ? 8.638 1.502 16.002 1.00 94.75 200 MET A N 1
ATOM 1612 C CA . MET A 1 200 ? 9.074 0.131 16.329 1.00 94.75 200 MET A CA 1
ATOM 1613 C C . MET A 1 200 ? 9.482 -0.045 17.801 1.00 94.75 200 MET A C 1
ATOM 1615 O O . MET A 1 200 ? 9.456 -1.170 18.302 1.00 94.75 200 MET A O 1
ATOM 1619 N N . ASP A 1 201 ? 9.818 1.036 18.506 1.00 94.56 201 ASP A N 1
ATOM 1620 C CA . ASP A 1 201 ? 10.189 0.989 19.925 1.00 94.56 201 ASP A CA 1
ATOM 1621 C C . ASP A 1 201 ? 8.997 0.726 20.841 1.00 94.56 201 ASP A C 1
ATOM 1623 O O . ASP A 1 201 ? 9.152 0.163 21.924 1.00 94.56 201 ASP A O 1
ATOM 1627 N N . ASP A 1 202 ? 7.786 1.007 20.360 1.00 95.38 202 ASP A N 1
ATOM 1628 C CA . ASP A 1 202 ? 6.555 0.648 21.053 1.00 95.38 202 ASP A CA 1
ATOM 1629 C C . ASP A 1 202 ? 6.262 -0.863 20.996 1.00 95.38 202 ASP A C 1
ATOM 1631 O O . ASP A 1 202 ? 5.354 -1.336 21.687 1.00 95.38 202 ASP A O 1
ATOM 1635 N N . ASN A 1 203 ? 7.030 -1.639 20.219 1.00 93.56 203 ASN A N 1
ATOM 1636 C CA . ASN A 1 203 ? 6.928 -3.092 20.173 1.00 93.56 203 ASN A CA 1
ATOM 1637 C C . ASN A 1 203 ? 8.030 -3.778 20.992 1.00 93.56 203 ASN A C 1
ATOM 1639 O O . ASN A 1 203 ? 9.072 -4.180 20.471 1.00 93.56 203 ASN A O 1
ATOM 1643 N N . LEU A 1 204 ? 7.729 -4.040 22.265 1.00 92.25 204 LEU A N 1
ATOM 1644 C CA . LEU A 1 204 ? 8.638 -4.708 23.207 1.00 92.25 204 LEU A CA 1
ATOM 1645 C C . LEU A 1 204 ? 8.912 -6.192 22.883 1.00 92.25 204 LEU A C 1
ATOM 1647 O O . LEU A 1 204 ? 9.669 -6.853 23.592 1.00 92.25 204 LEU A O 1
ATOM 1651 N N . SER A 1 205 ? 8.287 -6.750 21.838 1.00 89.81 205 SER A N 1
ATOM 1652 C CA . SER A 1 205 ? 8.584 -8.110 21.368 1.00 89.81 205 SER A CA 1
ATOM 1653 C C . SER A 1 205 ? 9.745 -8.181 20.371 1.00 89.81 205 SER A C 1
ATOM 1655 O O . SER A 1 205 ? 10.256 -9.276 20.129 1.00 89.81 205 SER A O 1
ATOM 1657 N N . LEU A 1 206 ? 10.168 -7.047 19.799 1.00 90.94 206 LEU A N 1
ATOM 1658 C CA . LEU A 1 206 ? 11.265 -6.990 18.833 1.00 90.94 206 LEU A CA 1
ATOM 1659 C C . LEU A 1 206 ? 12.590 -6.704 19.533 1.00 90.94 206 LEU A C 1
ATOM 1661 O O . LEU A 1 206 ? 12.706 -5.744 20.289 1.00 90.94 206 LEU A O 1
ATOM 1665 N N . SER A 1 207 ? 13.609 -7.507 19.232 1.00 93.56 207 SER A N 1
ATOM 1666 C CA . SER A 1 207 ? 14.981 -7.199 19.635 1.00 93.56 207 SER A CA 1
ATOM 1667 C C . SER A 1 207 ? 15.590 -6.119 18.742 1.00 93.56 207 SER A C 1
ATOM 1669 O O . SER A 1 207 ? 15.211 -5.997 17.574 1.00 93.56 207 SER A O 1
ATOM 1671 N N . GLU A 1 208 ? 16.591 -5.396 19.252 1.00 93.88 208 GLU A N 1
ATOM 1672 C CA . GLU A 1 208 ? 17.296 -4.366 18.473 1.00 93.88 208 GLU A CA 1
ATOM 1673 C C . GLU A 1 208 ? 17.876 -4.909 17.168 1.00 93.88 208 GLU A C 1
ATOM 1675 O O . GLU A 1 208 ? 17.702 -4.292 16.126 1.00 93.88 208 GLU A O 1
ATOM 1680 N N . ARG A 1 209 ? 18.432 -6.128 17.171 1.00 95.00 209 ARG A N 1
ATOM 1681 C CA . ARG A 1 209 ? 18.904 -6.789 15.941 1.00 95.00 209 ARG A CA 1
ATOM 1682 C C . ARG A 1 209 ? 17.815 -6.886 14.864 1.00 95.00 209 ARG A C 1
ATOM 1684 O O . ARG A 1 209 ? 18.094 -6.745 13.678 1.00 95.00 209 ARG A O 1
ATOM 1691 N N . ILE A 1 210 ? 16.571 -7.168 15.257 1.00 92.75 210 ILE A N 1
ATOM 1692 C CA . ILE A 1 210 ? 15.452 -7.281 14.314 1.00 92.75 210 ILE A CA 1
ATOM 1693 C C . ILE A 1 210 ? 14.956 -5.903 13.878 1.00 92.75 210 ILE A C 1
ATOM 1695 O O . ILE A 1 210 ? 14.626 -5.746 12.703 1.00 92.75 210 ILE A O 1
ATOM 1699 N N . LYS A 1 211 ? 14.917 -4.917 14.782 1.00 92.25 211 LYS A N 1
ATOM 1700 C CA . LYS A 1 211 ? 14.597 -3.530 14.416 1.00 92.25 211 LYS A CA 1
ATOM 1701 C C . LYS A 1 211 ? 15.602 -3.000 13.400 1.00 92.25 211 LYS A C 1
ATOM 1703 O O . LYS A 1 211 ? 15.190 -2.487 12.368 1.00 92.25 211 LYS A O 1
ATOM 1708 N N . GLU A 1 212 ? 16.889 -3.228 13.638 1.00 93.06 212 GLU A N 1
ATOM 1709 C CA . GLU A 1 212 ? 17.970 -2.818 12.745 1.00 93.06 212 GLU A CA 1
ATOM 1710 C C . GLU A 1 212 ? 17.846 -3.454 11.362 1.00 93.06 212 GLU A C 1
ATOM 1712 O O . GLU A 1 212 ? 17.923 -2.775 10.342 1.00 93.06 212 GLU A O 1
ATOM 1717 N N . ARG A 1 213 ? 17.508 -4.747 11.310 1.00 89.69 213 ARG A N 1
ATOM 1718 C CA . ARG A 1 213 ? 17.195 -5.411 10.042 1.00 89.69 213 ARG A CA 1
ATOM 1719 C C . ARG A 1 213 ? 16.078 -4.700 9.272 1.00 89.69 213 ARG A C 1
ATOM 1721 O O . ARG A 1 213 ? 16.197 -4.566 8.064 1.00 89.69 213 ARG A O 1
ATOM 1728 N N . TYR A 1 214 ? 15.011 -4.248 9.938 1.00 90.62 214 TYR A N 1
ATOM 1729 C CA . TYR A 1 214 ? 13.945 -3.491 9.272 1.00 90.62 214 TYR A CA 1
ATOM 1730 C C . TYR A 1 214 ? 14.390 -2.086 8.859 1.00 90.62 214 TYR A C 1
ATOM 1732 O O . TYR A 1 214 ? 14.041 -1.666 7.761 1.00 90.62 214 TYR A O 1
ATOM 1740 N N . ARG A 1 215 ? 15.180 -1.377 9.678 1.00 90.75 215 ARG A N 1
ATOM 1741 C CA . ARG A 1 215 ? 15.746 -0.064 9.305 1.00 90.75 215 ARG A CA 1
ATOM 1742 C C . ARG A 1 215 ? 16.553 -0.163 8.006 1.00 90.75 215 ARG A C 1
ATOM 1744 O O . ARG A 1 215 ? 16.408 0.683 7.132 1.00 90.75 215 ARG A O 1
ATOM 1751 N N . ASN A 1 216 ? 17.288 -1.259 7.829 1.00 86.81 216 ASN A N 1
ATOM 1752 C CA . ASN A 1 216 ? 18.091 -1.526 6.635 1.00 86.81 216 ASN A CA 1
ATOM 1753 C C . ASN A 1 216 ? 17.301 -2.013 5.406 1.00 86.81 216 ASN A C 1
ATOM 1755 O O . ASN A 1 216 ? 17.887 -2.184 4.343 1.00 86.81 216 ASN A O 1
ATOM 1759 N N . MET A 1 217 ? 15.987 -2.240 5.514 1.00 83.94 217 MET A N 1
ATOM 1760 C CA . MET A 1 217 ? 15.145 -2.623 4.369 1.00 83.94 217 MET A CA 1
ATOM 1761 C C . MET A 1 217 ? 14.600 -1.432 3.581 1.00 83.94 217 MET A C 1
ATOM 1763 O O . MET A 1 217 ? 14.177 -1.609 2.443 1.00 83.94 217 MET A O 1
ATOM 1767 N N . TYR A 1 218 ? 14.558 -0.241 4.173 1.00 82.62 218 TYR A N 1
ATOM 1768 C CA . TYR A 1 218 ? 13.910 0.913 3.557 1.00 82.62 218 TYR A CA 1
ATOM 1769 C C . TYR A 1 218 ? 14.912 2.050 3.350 1.00 82.62 218 TYR A C 1
ATOM 1771 O O . TYR A 1 218 ? 15.841 2.240 4.139 1.00 82.62 218 TYR A O 1
ATOM 1779 N N . ARG A 1 219 ? 14.700 2.811 2.277 1.00 78.81 219 ARG A N 1
ATOM 1780 C CA . ARG A 1 219 ? 15.458 4.008 1.892 1.00 78.81 219 ARG A CA 1
ATOM 1781 C C . ARG A 1 219 ? 14.488 5.128 1.503 1.00 78.81 219 ARG A C 1
ATOM 1783 O O . ARG A 1 219 ? 13.282 4.882 1.392 1.00 78.81 219 ARG A O 1
ATOM 1790 N N . GLY A 1 220 ? 15.004 6.349 1.373 1.00 82.31 220 GLY A N 1
ATOM 1791 C CA . GLY A 1 220 ? 14.252 7.507 0.885 1.00 82.31 220 GLY A CA 1
ATOM 1792 C C . GLY A 1 220 ? 12.923 7.750 1.613 1.00 82.31 220 GLY A C 1
ATOM 1793 O O . GLY A 1 220 ? 12.817 7.644 2.843 1.00 82.31 220 GLY A O 1
ATOM 1794 N N . VAL A 1 221 ? 11.880 8.066 0.841 1.00 81.88 221 VAL A N 1
ATOM 1795 C CA . VAL A 1 221 ? 10.528 8.343 1.358 1.00 81.88 221 VAL A CA 1
ATOM 1796 C C . VAL A 1 221 ? 9.920 7.150 2.109 1.00 81.88 221 VAL A C 1
ATOM 1798 O O . VAL A 1 221 ? 9.272 7.330 3.143 1.00 81.88 221 VAL A O 1
ATOM 1801 N N . PHE A 1 222 ? 10.198 5.917 1.677 1.00 86.12 222 PHE A N 1
ATOM 1802 C CA . PHE A 1 222 ? 9.673 4.718 2.331 1.00 86.12 222 PHE A CA 1
ATOM 1803 C C . PHE A 1 222 ? 10.290 4.481 3.711 1.00 86.12 222 PHE A C 1
ATOM 1805 O O . PHE A 1 222 ? 9.599 3.997 4.609 1.00 86.12 222 PHE A O 1
ATOM 1812 N N . TYR A 1 223 ? 11.549 4.876 3.929 1.00 88.62 223 TYR A N 1
ATOM 1813 C CA . TYR A 1 223 ? 12.141 4.876 5.269 1.00 88.62 223 TYR A CA 1
ATOM 1814 C C . TYR A 1 223 ? 11.404 5.857 6.189 1.00 88.62 223 TYR A C 1
ATOM 1816 O O . TYR A 1 223 ? 10.990 5.488 7.292 1.00 88.62 223 TYR A O 1
ATOM 1824 N N . LYS A 1 224 ? 11.154 7.086 5.718 1.00 87.00 224 LYS A N 1
ATOM 1825 C CA . LYS A 1 224 ? 10.411 8.096 6.489 1.00 87.00 224 LYS A CA 1
ATOM 1826 C C . LYS A 1 224 ? 9.025 7.583 6.892 1.00 87.00 224 LYS A C 1
ATOM 1828 O O . LYS A 1 224 ? 8.656 7.685 8.058 1.00 87.00 224 LYS A O 1
ATOM 1833 N N . ARG A 1 225 ? 8.290 6.945 5.981 1.00 90.81 225 ARG A N 1
ATOM 1834 C CA . ARG A 1 225 ? 6.939 6.433 6.265 1.00 90.81 225 ARG A CA 1
ATOM 1835 C C . ARG A 1 225 ? 6.930 5.180 7.126 1.00 90.81 225 ARG A C 1
ATOM 1837 O O . ARG A 1 225 ? 6.309 5.151 8.186 1.00 90.81 225 ARG A O 1
ATOM 1844 N N . TYR A 1 226 ? 7.612 4.126 6.690 1.00 92.88 226 TYR A N 1
ATOM 1845 C CA . TYR A 1 226 ? 7.460 2.808 7.300 1.00 92.88 226 TYR A CA 1
ATOM 1846 C C . TYR A 1 226 ? 8.351 2.603 8.525 1.00 92.88 226 TYR A C 1
ATOM 1848 O O . TYR A 1 226 ? 7.989 1.796 9.381 1.00 92.88 226 TYR A O 1
ATOM 1856 N N . ILE A 1 227 ? 9.465 3.331 8.652 1.00 93.81 227 ILE A N 1
ATOM 1857 C CA . ILE A 1 227 ? 10.375 3.226 9.802 1.00 93.81 227 ILE A CA 1
ATOM 1858 C C . ILE A 1 227 ? 10.167 4.373 10.785 1.00 93.81 227 ILE A C 1
ATOM 1860 O O . ILE A 1 227 ? 9.953 4.109 11.968 1.00 93.81 227 ILE A O 1
ATOM 1864 N N . LEU A 1 228 ? 10.196 5.623 10.311 1.00 92.31 228 LEU A N 1
ATOM 1865 C CA . LEU A 1 228 ? 10.004 6.785 11.186 1.00 92.31 228 LEU A CA 1
ATOM 1866 C C . LEU A 1 228 ? 8.527 7.081 11.472 1.00 92.31 228 LEU A C 1
ATOM 1868 O O . LEU A 1 228 ? 8.236 7.756 12.452 1.00 92.31 228 LEU A O 1
ATOM 1872 N N . GLY A 1 229 ? 7.598 6.562 10.663 1.00 94.19 229 GLY A N 1
ATOM 1873 C CA . GLY A 1 229 ? 6.173 6.816 10.856 1.00 94.19 229 GLY A CA 1
ATOM 1874 C C . GLY A 1 229 ? 5.714 8.195 10.364 1.00 94.19 229 GLY A C 1
ATOM 1875 O O . GLY A 1 229 ? 4.671 8.677 10.783 1.00 94.19 229 GLY A O 1
ATOM 1876 N N . LEU A 1 230 ? 6.445 8.843 9.463 1.00 91.25 230 LEU A N 1
ATOM 1877 C CA . LEU A 1 230 ? 6.145 10.211 9.038 1.00 91.25 230 LEU A CA 1
ATOM 1878 C C . LEU A 1 230 ? 5.279 10.252 7.776 1.00 91.25 230 LEU A C 1
ATOM 1880 O O . LEU A 1 230 ? 5.593 9.579 6.797 1.00 91.25 230 LEU A O 1
ATOM 1884 N N . TRP A 1 231 ? 4.272 11.128 7.758 1.00 88.38 231 TRP A N 1
ATOM 1885 C CA . TRP A 1 231 ? 3.518 11.485 6.552 1.00 88.38 231 TRP A CA 1
ATOM 1886 C C . TRP A 1 231 ? 4.370 12.400 5.662 1.00 88.38 231 TRP A C 1
ATOM 1888 O O . TRP A 1 231 ? 4.414 13.612 5.858 1.00 88.38 231 TRP A O 1
ATOM 1898 N N . SER A 1 232 ? 5.142 11.813 4.746 1.00 76.50 232 SER A N 1
ATOM 1899 C CA . SER A 1 232 ? 6.177 12.512 3.961 1.00 76.50 232 SER A CA 1
ATOM 1900 C C . SER A 1 232 ? 5.879 12.471 2.470 1.00 76.50 232 SER A C 1
ATOM 1902 O O . SER A 1 232 ? 5.471 11.426 1.967 1.00 76.50 232 SER A O 1
ATOM 1904 N N . VAL A 1 233 ? 6.120 13.582 1.768 1.00 73.69 233 VAL A N 1
ATOM 1905 C CA . VAL A 1 233 ? 5.937 13.695 0.310 1.00 73.69 233 VAL A CA 1
ATOM 1906 C C . VAL A 1 233 ? 6.887 12.745 -0.420 1.00 73.69 233 VAL A C 1
ATOM 1908 O O . VAL A 1 233 ? 8.059 12.632 -0.051 1.00 73.69 233 VAL A O 1
ATOM 1911 N N . ALA A 1 234 ? 6.366 12.072 -1.443 1.00 71.44 234 ALA A N 1
ATOM 1912 C CA . ALA A 1 234 ? 7.160 11.421 -2.473 1.00 71.44 234 ALA A CA 1
ATOM 1913 C C . ALA A 1 234 ? 7.447 12.448 -3.584 1.00 71.44 234 ALA A C 1
ATOM 1915 O O . ALA A 1 234 ? 6.515 12.962 -4.201 1.00 71.44 234 ALA A O 1
ATOM 1916 N N . SER A 1 235 ? 8.719 12.805 -3.773 1.00 61.75 235 SER A N 1
ATOM 1917 C CA . SER A 1 235 ? 9.169 13.832 -4.726 1.00 61.75 235 SER A CA 1
ATOM 1918 C C . SER A 1 235 ? 10.483 13.418 -5.376 1.00 61.75 235 SER A C 1
ATOM 1920 O O . SER A 1 235 ? 11.312 12.787 -4.717 1.00 61.75 235 SER A O 1
ATOM 1922 N N . GLY A 1 236 ? 10.699 13.831 -6.624 1.00 65.19 236 GLY A N 1
ATOM 1923 C CA . GLY A 1 236 ? 11.904 13.492 -7.380 1.00 65.19 236 GLY A CA 1
ATOM 1924 C C . GLY A 1 236 ? 11.950 12.025 -7.817 1.00 65.19 236 GLY A C 1
ATOM 1925 O O . GLY A 1 236 ? 10.909 11.397 -8.034 1.00 65.19 236 GLY A O 1
ATOM 1926 N N . ALA A 1 237 ? 13.166 11.496 -7.968 1.00 68.25 237 ALA A N 1
ATOM 1927 C CA . ALA A 1 237 ? 13.405 10.130 -8.425 1.00 68.25 237 ALA A CA 1
ATOM 1928 C C . ALA A 1 237 ? 12.769 9.091 -7.485 1.00 68.25 237 ALA A C 1
ATOM 1930 O O . ALA A 1 237 ? 12.904 9.153 -6.263 1.00 68.25 237 ALA A O 1
ATOM 1931 N N . ILE A 1 238 ? 12.082 8.113 -8.072 1.00 81.38 238 ILE A N 1
ATOM 1932 C CA . ILE A 1 238 ? 11.434 7.007 -7.360 1.00 81.38 238 ILE A CA 1
ATOM 1933 C C . ILE A 1 238 ? 12.485 6.032 -6.832 1.00 81.38 238 ILE A C 1
ATOM 1935 O O . ILE A 1 238 ? 12.412 5.593 -5.682 1.00 81.38 238 ILE A O 1
ATOM 1939 N N . PHE A 1 239 ? 13.464 5.705 -7.675 1.00 79.81 239 PHE A N 1
ATOM 1940 C CA . PHE A 1 239 ? 14.566 4.811 -7.346 1.00 79.81 239 PHE A CA 1
ATOM 1941 C C . PHE A 1 239 ? 15.843 5.595 -7.011 1.00 79.81 239 PHE A C 1
ATOM 1943 O O . PHE A 1 239 ? 16.919 5.293 -7.515 1.00 79.81 239 PHE A O 1
ATOM 1950 N N . ASP A 1 240 ? 15.725 6.585 -6.116 1.00 75.00 240 ASP A N 1
ATOM 1951 C CA . ASP A 1 240 ? 16.841 7.411 -5.616 1.00 75.00 240 ASP A CA 1
ATOM 1952 C C . ASP A 1 240 ? 17.948 6.611 -4.898 1.00 75.00 240 ASP A C 1
ATOM 1954 O O . ASP A 1 240 ? 19.024 7.136 -4.624 1.00 75.00 240 ASP A O 1
ATOM 1958 N N . MET A 1 241 ? 17.686 5.337 -4.599 1.00 83.06 241 MET A N 1
ATOM 1959 C CA . MET A 1 241 ? 18.629 4.392 -4.009 1.00 83.06 241 MET A CA 1
ATOM 1960 C C . MET A 1 241 ? 19.411 3.554 -5.027 1.00 83.06 241 MET A C 1
ATOM 1962 O O . MET A 1 241 ? 20.134 2.656 -4.597 1.00 83.06 241 MET A O 1
ATOM 1966 N N . TRP A 1 242 ? 19.231 3.772 -6.335 1.00 82.19 242 TRP A N 1
ATOM 1967 C CA . TRP A 1 242 ? 20.067 3.130 -7.350 1.00 82.19 242 TRP A CA 1
ATOM 1968 C C . TRP A 1 242 ? 21.504 3.630 -7.229 1.00 82.19 242 TRP A C 1
ATOM 1970 O O . TRP A 1 242 ? 21.764 4.828 -7.331 1.00 82.19 242 TRP A O 1
ATOM 1980 N N . ASP A 1 243 ? 22.432 2.703 -7.021 1.00 83.31 243 ASP A N 1
ATOM 1981 C CA . ASP A 1 243 ? 23.853 2.988 -6.892 1.00 83.31 243 ASP A CA 1
ATOM 1982 C C . ASP A 1 243 ? 24.606 2.264 -8.017 1.00 83.31 243 ASP A C 1
ATOM 1984 O O . ASP A 1 243 ? 24.675 1.030 -8.001 1.00 83.31 243 ASP A O 1
ATOM 1988 N N . PRO A 1 244 ? 25.171 2.988 -9.001 1.00 78.06 244 PRO A N 1
ATOM 1989 C CA . PRO A 1 244 ? 25.928 2.381 -10.090 1.00 78.06 244 PRO A CA 1
ATOM 1990 C C . PRO A 1 244 ? 27.089 1.492 -9.626 1.00 78.06 244 PRO A C 1
ATOM 1992 O O . PRO A 1 244 ? 27.410 0.531 -10.314 1.00 78.06 244 PRO A O 1
ATOM 1995 N N . GLU A 1 245 ? 27.703 1.749 -8.467 1.00 85.38 245 GLU A N 1
ATOM 1996 C CA . GLU A 1 245 ? 28.799 0.911 -7.952 1.00 85.38 245 GLU A CA 1
ATOM 1997 C C . GLU A 1 245 ? 28.303 -0.427 -7.376 1.00 85.38 245 GLU A C 1
ATOM 1999 O O . GLU A 1 245 ? 29.068 -1.383 -7.248 1.00 85.38 245 GLU A O 1
ATOM 2004 N N . VAL A 1 246 ? 27.018 -0.511 -7.021 1.00 90.94 246 VAL A N 1
ATOM 2005 C CA . VAL A 1 246 ? 26.414 -1.686 -6.376 1.00 90.94 246 VAL A CA 1
ATOM 2006 C C . VAL A 1 246 ? 25.512 -2.466 -7.334 1.00 90.94 246 VAL A C 1
ATOM 2008 O O . VAL A 1 246 ? 25.493 -3.703 -7.307 1.00 90.94 246 VAL A O 1
ATOM 2011 N N . ASN A 1 247 ? 24.722 -1.752 -8.135 1.00 95.44 247 ASN A N 1
ATOM 2012 C CA . ASN A 1 247 ? 23.644 -2.297 -8.953 1.00 95.44 247 ASN A CA 1
ATOM 2013 C C . ASN A 1 247 ? 24.051 -2.518 -10.416 1.00 95.44 247 ASN A C 1
ATOM 2015 O O . ASN A 1 247 ? 23.445 -3.366 -11.074 1.00 95.44 247 ASN A O 1
ATOM 2019 N N . GLU A 1 248 ? 25.059 -1.814 -10.931 1.00 94.56 248 GLU A N 1
ATOM 2020 C CA . GLU A 1 248 ? 25.553 -2.011 -12.296 1.00 94.56 248 GLU A CA 1
ATOM 2021 C C . GLU A 1 248 ? 26.783 -2.917 -12.288 1.00 94.56 248 GLU A C 1
ATOM 2023 O O . GLU A 1 248 ? 27.709 -2.726 -11.507 1.00 94.56 248 GLU A O 1
ATOM 2028 N N . ILE A 1 249 ? 26.789 -3.913 -13.172 1.00 96.81 249 ILE A N 1
ATOM 2029 C CA . ILE A 1 249 ? 27.912 -4.839 -13.332 1.00 96.81 249 ILE A CA 1
ATOM 2030 C C . ILE A 1 249 ? 28.334 -4.932 -14.798 1.00 96.81 249 ILE A C 1
ATOM 2032 O O . ILE A 1 249 ? 27.529 -4.751 -15.721 1.00 96.81 249 ILE A O 1
ATOM 2036 N N . ALA A 1 250 ? 29.599 -5.254 -15.025 1.00 95.00 250 ALA A N 1
ATOM 2037 C CA . ALA A 1 250 ? 30.101 -5.712 -16.305 1.00 95.00 250 ALA A CA 1
ATOM 2038 C C . ALA A 1 250 ? 29.736 -7.188 -16.540 1.00 95.00 250 ALA A C 1
ATOM 2040 O O . ALA A 1 250 ? 29.468 -7.959 -15.619 1.00 95.00 250 ALA A O 1
ATOM 2041 N N . GLU A 1 251 ? 29.726 -7.610 -17.804 1.00 92.25 251 GLU A N 1
ATOM 2042 C CA . GLU A 1 251 ? 29.343 -8.980 -18.168 1.00 92.25 251 GLU A CA 1
ATOM 2043 C C . GLU A 1 251 ? 30.270 -10.043 -17.556 1.00 92.25 251 GLU A C 1
ATOM 2045 O O . GLU A 1 251 ? 29.813 -11.117 -17.174 1.00 92.25 251 GLU A O 1
ATOM 2050 N N . ASN A 1 252 ? 31.559 -9.736 -17.401 1.00 91.94 252 ASN A N 1
ATOM 2051 C CA . ASN A 1 252 ? 32.543 -10.622 -16.776 1.00 91.94 252 ASN A CA 1
ATOM 2052 C C . ASN A 1 252 ? 32.395 -10.741 -15.247 1.00 91.94 252 ASN A C 1
ATOM 2054 O O . ASN A 1 252 ? 33.048 -11.594 -14.649 1.00 91.94 252 ASN A O 1
ATOM 2058 N N . GLU A 1 253 ? 31.561 -9.911 -14.620 1.00 92.19 253 GLU A N 1
ATOM 2059 C CA . GLU A 1 253 ? 31.241 -9.982 -13.190 1.00 92.19 253 GLU A CA 1
ATOM 2060 C C . GLU A 1 253 ? 30.007 -10.852 -12.910 1.00 92.19 253 GLU A C 1
ATOM 2062 O O . GLU A 1 253 ? 29.703 -11.147 -11.751 1.00 92.19 253 GLU A O 1
ATOM 2067 N N . LEU A 1 254 ? 29.300 -11.302 -13.955 1.00 92.69 254 LEU A N 1
ATOM 2068 C CA . LEU A 1 254 ? 28.256 -12.309 -13.802 1.00 92.69 254 LEU A CA 1
ATOM 2069 C C . LEU A 1 254 ? 28.854 -13.609 -13.247 1.00 92.69 254 LEU A C 1
ATOM 2071 O O . LEU A 1 254 ? 29.901 -14.061 -13.723 1.00 92.69 254 LEU A O 1
ATOM 2075 N N . PRO A 1 255 ? 28.174 -14.286 -12.304 1.00 91.56 255 PRO A N 1
ATOM 2076 C CA . PRO A 1 255 ? 28.621 -15.594 -11.852 1.00 91.56 255 PRO A CA 1
ATOM 2077 C C . PRO A 1 255 ? 28.699 -16.570 -13.036 1.00 91.56 255 PRO A C 1
ATOM 2079 O O . PRO A 1 255 ? 27.693 -16.836 -13.694 1.00 91.56 255 PRO A O 1
ATOM 2082 N N . MET A 1 256 ? 29.889 -17.131 -13.294 1.00 82.31 256 MET A N 1
ATOM 2083 C CA . MET A 1 256 ? 30.173 -17.952 -14.489 1.00 82.31 256 MET A CA 1
ATOM 2084 C C . MET A 1 256 ? 29.176 -19.098 -14.715 1.00 82.31 256 MET A C 1
ATOM 2086 O O . MET A 1 256 ? 28.935 -19.504 -15.847 1.00 82.31 256 MET A O 1
ATOM 2090 N N . SER A 1 257 ? 28.593 -19.637 -13.643 1.00 86.69 257 SER A N 1
ATOM 2091 C CA . SER A 1 257 ? 27.664 -20.764 -13.685 1.00 86.69 257 SER A CA 1
ATOM 2092 C C . SER A 1 257 ? 26.213 -20.376 -13.388 1.00 86.69 257 SER A C 1
ATOM 2094 O O . SER A 1 257 ? 25.402 -21.275 -13.163 1.00 86.69 257 SER A O 1
ATOM 2096 N N . ILE A 1 258 ? 25.849 -19.085 -13.410 1.00 90.94 258 ILE A N 1
ATOM 2097 C CA . ILE A 1 258 ? 24.509 -18.605 -13.018 1.00 90.94 258 ILE A CA 1
ATOM 2098 C C . ILE A 1 258 ? 23.384 -19.368 -13.733 1.00 90.94 258 ILE A C 1
ATOM 2100 O O . ILE A 1 258 ? 22.410 -19.782 -13.108 1.00 90.94 258 ILE A O 1
ATOM 2104 N N . GLN A 1 259 ? 23.573 -19.682 -15.017 1.00 89.56 259 GLN A N 1
ATOM 2105 C CA . GLN A 1 259 ? 22.598 -20.403 -15.839 1.00 89.56 259 GLN A CA 1
ATOM 2106 C C . GLN A 1 259 ? 22.335 -21.849 -15.382 1.00 89.56 259 GLN A C 1
ATOM 2108 O O . GLN A 1 259 ? 21.310 -22.425 -15.735 1.00 89.56 259 GLN A O 1
ATOM 2113 N N . SER A 1 260 ? 23.253 -22.447 -14.617 1.00 88.19 260 SER A N 1
ATOM 2114 C CA . SER A 1 260 ? 23.167 -23.845 -14.174 1.00 88.19 260 SER A CA 1
ATOM 2115 C C . SER A 1 260 ? 22.385 -24.042 -12.874 1.00 88.19 260 SER A C 1
ATOM 2117 O O . SER A 1 260 ? 21.888 -25.141 -12.634 1.00 88.19 260 SER A O 1
ATOM 2119 N N . TYR A 1 261 ? 22.271 -23.005 -12.035 1.00 91.31 261 TYR A N 1
ATOM 2120 C CA . TYR A 1 261 ? 21.660 -23.123 -10.705 1.00 91.31 261 TYR A CA 1
ATOM 2121 C C . TYR A 1 261 ? 20.578 -22.078 -10.414 1.00 91.31 261 TYR A C 1
ATOM 2123 O O . TYR A 1 261 ? 19.690 -22.349 -9.601 1.00 91.31 261 TYR A O 1
ATOM 2131 N N . ALA A 1 262 ? 20.616 -20.908 -11.056 1.00 95.94 262 ALA A N 1
ATOM 2132 C CA . ALA A 1 262 ? 19.611 -19.876 -10.852 1.00 95.94 262 ALA A CA 1
ATOM 2133 C C . ALA A 1 262 ? 18.329 -20.179 -11.633 1.00 95.94 262 ALA A C 1
ATOM 2135 O O . ALA A 1 262 ? 18.332 -20.777 -12.713 1.00 95.94 262 ALA A O 1
ATOM 2136 N N . ARG A 1 263 ? 17.199 -19.722 -11.095 1.00 97.19 263 ARG A N 1
ATOM 2137 C CA . ARG A 1 263 ? 15.918 -19.790 -11.795 1.00 97.19 263 ARG A CA 1
ATOM 2138 C C . ARG A 1 263 ? 15.849 -18.656 -12.800 1.00 97.19 263 ARG A C 1
ATOM 2140 O O . ARG A 1 263 ? 15.850 -17.491 -12.419 1.00 97.19 263 ARG A O 1
ATOM 2147 N N . ARG A 1 264 ? 15.733 -19.004 -14.077 1.00 97.75 264 ARG A N 1
ATOM 2148 C CA . ARG A 1 264 ? 15.539 -18.022 -15.143 1.00 97.75 264 ARG A CA 1
ATOM 2149 C C . ARG A 1 264 ? 14.071 -17.601 -15.247 1.00 97.75 264 ARG A C 1
ATOM 2151 O O . ARG A 1 264 ? 13.185 -18.461 -15.275 1.00 97.75 264 ARG A O 1
ATOM 2158 N N . TYR A 1 265 ? 13.816 -16.307 -15.360 1.00 98.31 265 TYR A N 1
ATOM 2159 C CA . TYR A 1 265 ? 12.522 -15.700 -15.653 1.00 98.31 265 TYR A CA 1
ATOM 2160 C C . TYR A 1 265 ? 12.695 -14.661 -16.753 1.00 98.31 265 TYR A C 1
ATOM 2162 O O . TYR A 1 265 ? 13.723 -13.997 -16.809 1.00 98.31 265 TYR A O 1
ATOM 2170 N N . ILE A 1 266 ? 11.670 -14.489 -17.584 1.00 98.31 266 ILE A N 1
ATOM 2171 C CA . ILE A 1 266 ? 11.607 -13.351 -18.504 1.00 98.31 266 ILE A CA 1
ATOM 2172 C C . ILE A 1 266 ? 10.474 -12.449 -18.036 1.00 98.31 266 ILE A C 1
ATOM 2174 O O . ILE A 1 266 ? 9.331 -12.906 -17.973 1.00 98.31 266 ILE A O 1
ATOM 2178 N N . ALA A 1 267 ? 10.777 -11.207 -17.674 1.00 97.38 267 ALA A N 1
ATOM 2179 C CA . ALA A 1 267 ? 9.757 -10.211 -17.357 1.00 97.38 267 ALA A CA 1
ATOM 2180 C C . ALA A 1 267 ? 9.467 -9.373 -18.600 1.00 97.38 267 ALA A C 1
ATOM 2182 O O . ALA A 1 267 ? 10.401 -8.943 -19.271 1.00 97.38 267 ALA A O 1
ATOM 2183 N N . ILE A 1 268 ? 8.188 -9.185 -18.917 1.00 96.50 268 ILE A N 1
ATOM 2184 C CA . ILE A 1 268 ? 7.763 -8.476 -20.121 1.00 96.50 268 ILE A CA 1
ATOM 2185 C C . ILE A 1 268 ? 6.902 -7.279 -19.739 1.00 96.50 268 ILE A C 1
ATOM 2187 O O . ILE A 1 268 ? 5.867 -7.454 -19.089 1.00 96.50 268 ILE A O 1
ATOM 2191 N N . ASP A 1 269 ? 7.305 -6.104 -20.217 1.00 90.44 269 ASP A N 1
ATOM 2192 C CA . ASP A 1 269 ? 6.421 -4.952 -20.370 1.00 90.44 269 ASP A CA 1
ATOM 2193 C C . ASP A 1 269 ? 5.967 -4.894 -21.832 1.00 90.44 269 ASP A C 1
ATOM 2195 O O . ASP A 1 269 ? 6.789 -4.819 -22.747 1.00 90.44 269 ASP A O 1
ATOM 2199 N N . TYR A 1 270 ? 4.666 -5.064 -22.060 1.00 87.69 270 TYR A N 1
ATOM 2200 C CA . TYR A 1 270 ? 4.109 -5.269 -23.395 1.00 87.69 270 TYR A CA 1
ATOM 2201 C C . TYR A 1 270 ? 3.340 -4.030 -23.848 1.00 87.69 270 TYR A C 1
ATOM 2203 O O . TYR A 1 270 ? 2.343 -3.642 -23.237 1.00 87.69 270 TYR A O 1
ATOM 2211 N N . GLY A 1 271 ? 3.773 -3.468 -24.974 1.00 80.19 271 GLY A N 1
ATOM 2212 C CA . GLY A 1 271 ? 3.140 -2.342 -25.644 1.00 80.19 271 GLY A CA 1
ATOM 2213 C C . GLY A 1 271 ? 3.005 -2.604 -27.141 1.00 80.19 271 GLY A C 1
ATOM 2214 O O . GLY A 1 271 ? 3.970 -2.935 -27.828 1.00 80.19 271 GLY A O 1
ATOM 2215 N N . THR A 1 272 ? 1.794 -2.449 -27.673 1.00 66.19 272 THR A N 1
ATOM 2216 C CA . THR A 1 272 ? 1.579 -2.430 -29.128 1.00 66.19 272 THR A CA 1
ATOM 2217 C C . THR A 1 272 ? 1.953 -1.062 -29.683 1.00 66.19 272 THR A C 1
ATOM 2219 O O . THR A 1 272 ? 2.823 -0.950 -30.538 1.00 66.19 272 THR A O 1
ATOM 2222 N N . SER A 1 273 ? 1.360 -0.004 -29.130 1.00 66.50 273 SER A N 1
ATOM 2223 C CA . SER A 1 273 ? 1.631 1.393 -29.495 1.00 66.50 273 SER A CA 1
ATOM 2224 C C . SER A 1 273 ? 2.804 2.032 -28.743 1.00 66.50 273 SER A C 1
ATOM 2226 O O . SER A 1 273 ? 3.313 3.062 -29.178 1.00 66.50 273 SER A O 1
ATOM 2228 N N . ASN A 1 274 ? 3.187 1.457 -27.602 1.00 71.81 274 ASN A N 1
ATOM 2229 C CA . ASN A 1 274 ? 4.350 1.852 -26.804 1.00 71.81 274 ASN A CA 1
ATOM 2230 C C . ASN A 1 274 ? 5.446 0.793 -26.958 1.00 71.81 274 ASN A C 1
ATOM 2232 O O . ASN A 1 274 ? 5.179 -0.292 -27.473 1.00 71.81 274 ASN A O 1
ATOM 2236 N N . ALA A 1 275 ? 6.656 1.085 -26.487 1.00 83.88 275 ALA A N 1
ATOM 2237 C CA . ALA A 1 275 ? 7.745 0.122 -26.529 1.00 83.88 275 ALA A CA 1
ATOM 2238 C C . ALA A 1 275 ? 7.394 -1.199 -25.816 1.00 83.88 275 ALA A C 1
ATOM 2240 O O . ALA A 1 275 ? 6.726 -1.211 -24.783 1.00 83.88 275 ALA A O 1
ATOM 2241 N N . THR A 1 276 ? 7.866 -2.312 -26.378 1.00 90.62 276 THR A N 1
ATOM 2242 C CA . THR A 1 276 ? 7.851 -3.637 -25.752 1.00 90.62 276 THR A CA 1
ATOM 2243 C C . THR A 1 276 ? 9.254 -3.980 -25.263 1.00 90.62 276 THR A C 1
ATOM 2245 O O . THR A 1 276 ? 10.221 -3.891 -26.027 1.00 90.62 276 THR A O 1
ATOM 2248 N N . VAL A 1 277 ? 9.355 -4.420 -24.007 1.00 94.50 277 VAL A N 1
ATOM 2249 C CA . VAL A 1 277 ? 10.621 -4.732 -23.332 1.00 94.50 277 VAL A CA 1
ATOM 2250 C C . VAL A 1 277 ? 10.591 -6.148 -22.765 1.00 94.50 277 VAL A C 1
ATOM 2252 O O . VAL A 1 277 ? 9.636 -6.519 -22.081 1.00 94.50 277 VAL A O 1
ATOM 2255 N N . PHE A 1 278 ? 11.645 -6.937 -23.006 1.00 97.75 278 PHE A N 1
ATOM 2256 C CA . PHE A 1 278 ? 11.875 -8.213 -22.313 1.00 97.75 278 PHE A CA 1
ATOM 2257 C C . PHE A 1 278 ? 13.136 -8.113 -21.458 1.00 97.75 278 PHE A C 1
ATOM 2259 O O . PHE A 1 278 ? 14.202 -7.798 -21.978 1.00 97.75 278 PHE A O 1
ATOM 2266 N N . LEU A 1 279 ? 13.044 -8.450 -20.175 1.00 98.19 279 LEU A N 1
ATOM 2267 C CA . LEU A 1 279 ? 14.193 -8.544 -19.275 1.00 98.19 279 LEU A CA 1
ATOM 2268 C C . LEU A 1 279 ? 14.511 -10.005 -18.983 1.00 98.19 279 LEU A C 1
ATOM 2270 O O . LEU A 1 279 ? 13.640 -10.747 -18.521 1.00 98.19 279 LEU A O 1
ATOM 2274 N N . ASP A 1 280 ? 15.756 -10.412 -19.231 1.00 98.06 280 ASP A N 1
ATOM 2275 C CA . ASP A 1 280 ? 16.255 -11.751 -18.914 1.00 98.06 280 ASP A CA 1
ATOM 2276 C C . ASP A 1 280 ? 16.826 -11.771 -17.493 1.00 98.06 280 ASP A C 1
ATOM 2278 O O . ASP A 1 280 ? 17.842 -11.132 -17.210 1.00 98.06 280 ASP A O 1
ATOM 2282 N N . ILE A 1 281 ? 16.146 -12.473 -16.588 1.00 98.25 281 ILE A N 1
ATOM 2283 C CA . ILE A 1 281 ? 16.417 -12.424 -15.151 1.00 98.25 281 ILE A CA 1
ATOM 2284 C C . ILE A 1 281 ? 16.814 -13.811 -14.660 1.00 98.25 281 ILE A C 1
ATOM 2286 O O . ILE A 1 281 ? 16.049 -14.767 -14.784 1.00 98.25 281 ILE A O 1
ATOM 2290 N N . TYR A 1 282 ? 17.975 -13.913 -14.022 1.00 98.00 282 TYR A N 1
ATOM 2291 C CA . TYR A 1 282 ? 18.388 -15.091 -13.267 1.00 98.00 282 TYR A CA 1
ATOM 2292 C C . TYR A 1 282 ? 18.286 -14.794 -11.772 1.00 98.00 282 TYR A C 1
ATOM 2294 O O . TYR A 1 282 ? 18.955 -13.905 -11.263 1.00 98.00 282 TYR A O 1
ATOM 2302 N N . ASP A 1 283 ? 17.439 -15.537 -11.070 1.00 97.06 283 ASP A N 1
ATOM 2303 C CA . ASP A 1 283 ? 17.238 -15.438 -9.623 1.00 97.06 283 ASP A CA 1
ATOM 2304 C C . ASP A 1 283 ? 17.947 -16.610 -8.934 1.00 97.06 283 ASP A C 1
ATOM 2306 O O . ASP A 1 283 ? 17.523 -17.767 -9.061 1.00 97.06 283 ASP A O 1
ATOM 2310 N N . ASP A 1 284 ? 19.044 -16.324 -8.231 1.00 95.62 284 ASP A N 1
ATOM 2311 C CA . ASP A 1 284 ? 19.790 -17.338 -7.477 1.00 95.62 284 ASP A CA 1
ATOM 2312 C C . ASP A 1 284 ? 19.230 -17.621 -6.072 1.00 95.62 284 ASP A C 1
ATOM 2314 O O . ASP A 1 284 ? 19.741 -18.488 -5.358 1.00 95.62 284 ASP A O 1
ATOM 2318 N N . GLY A 1 285 ? 18.147 -16.944 -5.689 1.00 94.62 285 GLY A N 1
ATOM 2319 C CA . GLY A 1 285 ? 17.535 -17.020 -4.368 1.00 94.62 285 GLY A CA 1
ATOM 2320 C C . GLY A 1 285 ? 17.993 -15.931 -3.395 1.00 94.62 285 GLY A C 1
ATOM 2321 O O . GLY A 1 285 ? 17.370 -15.798 -2.338 1.00 94.62 285 GLY A O 1
ATOM 2322 N N . ASP A 1 286 ? 19.019 -15.147 -3.736 1.00 94.50 286 ASP A N 1
ATOM 2323 C CA . ASP A 1 286 ? 19.447 -13.954 -2.994 1.00 94.50 286 ASP A CA 1
ATOM 2324 C C . ASP A 1 286 ? 19.464 -12.698 -3.884 1.00 94.50 286 ASP A C 1
ATOM 2326 O O . ASP A 1 286 ? 18.865 -11.677 -3.527 1.00 94.50 286 ASP A O 1
ATOM 2330 N N . ILE A 1 287 ? 20.083 -12.792 -5.063 1.00 96.50 287 ILE A N 1
ATOM 2331 C CA . ILE A 1 287 ? 20.244 -11.720 -6.046 1.00 96.50 287 ILE A CA 1
ATOM 2332 C C . ILE A 1 287 ? 19.474 -12.063 -7.330 1.00 96.50 287 ILE A C 1
ATOM 2334 O O . ILE A 1 287 ? 19.567 -13.161 -7.886 1.00 96.50 287 ILE A O 1
ATOM 2338 N N . ALA A 1 288 ? 18.735 -11.072 -7.829 1.00 97.75 288 ALA A N 1
ATOM 2339 C CA . ALA A 1 288 ? 18.169 -11.064 -9.168 1.00 97.75 288 ALA A CA 1
ATOM 2340 C C . ALA A 1 288 ? 19.158 -10.400 -10.138 1.00 97.75 288 ALA A C 1
ATOM 2342 O O . ALA A 1 288 ? 19.408 -9.193 -10.072 1.00 97.75 288 ALA A O 1
ATOM 2343 N N . TRP A 1 289 ? 19.710 -11.204 -11.040 1.00 97.88 289 TRP A N 1
ATOM 2344 C CA . TRP A 1 289 ? 20.667 -10.795 -12.061 1.00 97.88 289 TRP A CA 1
ATOM 2345 C C . TRP A 1 289 ? 19.934 -10.533 -13.377 1.00 97.88 289 TRP A C 1
ATOM 2347 O O . TRP A 1 289 ? 19.449 -11.472 -14.008 1.00 97.88 289 TRP A O 1
ATOM 2357 N N . VAL A 1 290 ? 19.855 -9.273 -13.801 1.00 97.88 290 VAL A N 1
ATOM 2358 C CA . VAL A 1 290 ? 19.295 -8.883 -15.101 1.00 97.88 290 VAL A CA 1
ATOM 2359 C C . VAL A 1 290 ? 20.425 -8.850 -16.124 1.00 97.88 290 VAL A C 1
ATOM 2361 O O . VAL A 1 290 ? 21.326 -8.012 -16.047 1.00 97.88 290 VAL A O 1
ATOM 2364 N N . THR A 1 291 ? 20.429 -9.813 -17.041 1.00 96.88 291 THR A N 1
ATOM 2365 C CA . THR A 1 291 ? 21.611 -10.105 -17.867 1.00 96.88 291 THR A CA 1
ATOM 2366 C C . THR A 1 291 ? 21.586 -9.439 -19.233 1.00 96.88 291 THR A C 1
ATOM 2368 O O . THR A 1 291 ? 22.646 -9.203 -19.813 1.00 96.88 291 THR A O 1
ATOM 2371 N N . ARG A 1 292 ? 20.391 -9.157 -19.755 1.00 96.75 292 ARG A N 1
ATOM 2372 C CA . ARG A 1 292 ? 20.171 -8.473 -21.032 1.00 96.75 292 ARG A CA 1
ATOM 2373 C C . ARG A 1 292 ? 18.722 -8.030 -21.173 1.00 96.75 292 ARG A C 1
ATOM 2375 O O . ARG A 1 292 ? 17.825 -8.613 -20.554 1.00 96.75 292 ARG A O 1
ATOM 2382 N N . GLU A 1 293 ? 18.514 -7.062 -22.054 1.00 97.00 293 GLU A N 1
ATOM 2383 C CA . GLU A 1 293 ? 17.196 -6.601 -22.467 1.00 97.00 293 GLU A CA 1
ATOM 2384 C C . GLU A 1 293 ? 16.948 -6.849 -23.963 1.00 97.00 293 GLU A C 1
ATOM 2386 O O . GLU A 1 293 ? 17.854 -6.777 -24.793 1.00 97.00 293 GLU A O 1
ATOM 2391 N N . TYR A 1 294 ? 15.699 -7.143 -24.307 1.00 97.19 294 TYR A N 1
ATOM 2392 C CA . TYR A 1 294 ? 15.149 -6.885 -25.633 1.00 97.19 294 TYR A CA 1
ATOM 2393 C C . TYR A 1 294 ? 14.346 -5.594 -25.547 1.00 97.19 294 TYR A C 1
ATOM 2395 O O . TYR A 1 294 ? 13.566 -5.428 -24.611 1.00 97.19 294 TYR A O 1
ATOM 2403 N N . TYR A 1 295 ? 14.496 -4.721 -26.537 1.00 92.31 295 TYR A N 1
ATOM 2404 C CA . TYR A 1 295 ? 13.757 -3.470 -26.623 1.00 92.31 295 TYR A CA 1
ATOM 2405 C C . TYR A 1 295 ? 13.271 -3.249 -28.052 1.00 92.31 295 TYR A C 1
ATOM 2407 O O . TYR A 1 295 ? 14.051 -3.327 -29.007 1.00 92.31 295 TYR A O 1
ATOM 2415 N N . TYR A 1 296 ? 11.983 -2.953 -28.198 1.00 90.50 296 TYR A N 1
ATOM 2416 C CA . TYR A 1 296 ? 11.400 -2.570 -29.473 1.00 90.50 296 TYR A CA 1
ATOM 2417 C C . TYR A 1 296 ? 10.375 -1.465 -29.285 1.00 90.50 296 TYR A C 1
ATOM 2419 O O . TYR A 1 296 ? 9.309 -1.701 -28.724 1.00 90.50 296 TYR A O 1
ATOM 2427 N N . ASP A 1 297 ? 10.684 -0.284 -29.807 1.00 85.19 297 ASP A N 1
ATOM 2428 C CA . ASP A 1 297 ? 9.738 0.816 -29.924 1.00 85.19 297 ASP A CA 1
ATOM 2429 C C . ASP A 1 297 ? 9.249 0.917 -31.372 1.00 85.19 297 ASP A C 1
ATOM 2431 O O . ASP A 1 297 ? 10.027 1.165 -32.299 1.00 85.19 297 ASP A O 1
ATOM 2435 N N . SER A 1 298 ? 7.946 0.698 -31.566 1.00 79.25 298 SER A N 1
ATOM 2436 C CA . SER A 1 298 ? 7.314 0.753 -32.882 1.00 79.25 298 SER A CA 1
ATOM 2437 C C . SER A 1 298 ? 7.336 2.156 -33.496 1.00 79.25 298 SER A C 1
ATOM 2439 O O . SER A 1 298 ? 7.315 2.271 -34.724 1.00 79.25 298 SER A O 1
ATOM 2441 N N . LYS A 1 299 ? 7.458 3.208 -32.673 1.00 72.75 299 LYS A N 1
ATOM 2442 C CA . LYS A 1 299 ? 7.632 4.596 -33.118 1.00 72.75 299 LYS A CA 1
ATOM 2443 C C . LYS A 1 299 ? 9.057 4.846 -33.598 1.00 72.75 299 LYS A C 1
ATOM 2445 O O . LYS A 1 299 ? 9.234 5.281 -34.730 1.00 72.75 299 LYS A O 1
ATOM 2450 N N . GLU A 1 300 ? 10.073 4.489 -32.804 1.00 73.38 300 GLU A N 1
ATOM 2451 C CA . GLU A 1 300 ? 11.485 4.638 -33.217 1.00 73.38 300 GLU A CA 1
ATOM 2452 C C . GLU A 1 300 ? 11.804 3.818 -34.478 1.00 73.38 300 GLU A C 1
ATOM 2454 O O . GLU A 1 300 ? 12.620 4.217 -35.308 1.00 73.38 300 GLU A O 1
ATOM 2459 N N . LYS A 1 301 ? 11.173 2.648 -34.630 1.00 75.38 301 LYS A N 1
ATOM 2460 C CA . LYS A 1 301 ? 11.388 1.750 -35.774 1.00 75.38 301 LYS A CA 1
ATOM 2461 C C . LYS A 1 301 ? 10.454 2.015 -36.954 1.00 75.38 301 LYS A C 1
ATOM 2463 O O . LYS A 1 301 ? 10.618 1.347 -37.974 1.00 75.38 301 LYS A O 1
ATOM 2468 N N . MET A 1 302 ? 9.497 2.940 -36.816 1.00 75.81 302 MET A N 1
ATOM 2469 C CA . MET A 1 302 ? 8.442 3.228 -37.800 1.00 75.81 302 MET A CA 1
ATOM 2470 C C . MET A 1 302 ? 7.758 1.960 -38.341 1.00 75.81 302 MET A C 1
ATOM 2472 O O . MET A 1 302 ? 7.411 1.856 -39.517 1.00 75.81 302 MET A O 1
ATOM 2476 N N . ALA A 1 303 ? 7.598 0.955 -37.483 1.00 80.38 303 ALA A N 1
ATOM 2477 C CA . ALA A 1 303 ? 7.055 -0.342 -37.851 1.00 80.38 303 ALA A CA 1
ATOM 2478 C C . ALA A 1 303 ? 6.349 -0.955 -36.644 1.00 80.38 303 ALA A C 1
ATOM 2480 O O . ALA A 1 303 ? 6.905 -1.050 -35.555 1.00 80.38 303 ALA A O 1
ATOM 2481 N N . GLN A 1 304 ? 5.103 -1.376 -36.837 1.00 85.44 304 GLN A N 1
ATOM 2482 C CA . GLN A 1 304 ? 4.346 -2.086 -35.812 1.00 85.44 304 GLN A CA 1
ATOM 2483 C C . GLN A 1 304 ? 4.672 -3.579 -35.870 1.00 85.44 304 GLN A C 1
ATOM 2485 O O . GLN A 1 304 ? 4.789 -4.156 -36.954 1.00 85.44 304 GLN A O 1
ATOM 2490 N N . LYS A 1 305 ? 4.774 -4.219 -34.702 1.00 89.25 305 LYS A N 1
ATOM 2491 C CA . LYS A 1 305 ? 4.855 -5.677 -34.587 1.00 89.25 305 LYS A CA 1
ATOM 2492 C C . LYS A 1 305 ? 3.534 -6.234 -34.080 1.00 89.25 305 LYS A C 1
ATOM 2494 O O . LYS A 1 305 ? 2.909 -5.702 -33.169 1.00 89.25 305 LYS A O 1
ATOM 2499 N N . THR A 1 306 ? 3.118 -7.330 -34.694 1.00 91.12 306 THR A N 1
ATOM 2500 C CA . THR A 1 306 ? 1.979 -8.134 -34.248 1.00 91.12 306 THR A CA 1
ATOM 2501 C C . THR A 1 306 ? 2.372 -9.020 -33.067 1.00 91.12 306 THR A C 1
ATOM 2503 O O . THR A 1 306 ? 3.548 -9.335 -32.885 1.00 91.12 306 THR A O 1
ATOM 2506 N N . ASP A 1 307 ? 1.384 -9.516 -32.318 1.00 92.12 307 ASP A N 1
ATOM 2507 C CA . ASP A 1 307 ? 1.593 -10.487 -31.228 1.00 92.12 307 ASP A CA 1
ATOM 2508 C C . ASP A 1 307 ? 2.410 -11.693 -31.675 1.00 92.12 307 ASP A C 1
ATOM 2510 O O . ASP A 1 307 ? 3.279 -12.166 -30.946 1.00 92.12 307 ASP A O 1
ATOM 2514 N N . ARG A 1 308 ? 2.162 -12.162 -32.902 1.00 94.31 308 ARG A N 1
ATOM 2515 C CA . ARG A 1 308 ? 2.898 -13.272 -33.498 1.00 94.31 308 ARG A CA 1
ATOM 2516 C C . ARG A 1 308 ? 4.376 -12.932 -33.671 1.00 94.31 308 ARG A C 1
ATOM 2518 O O . ARG A 1 308 ? 5.215 -13.729 -33.275 1.00 94.31 308 ARG A O 1
ATOM 2525 N N . GLN A 1 309 ? 4.686 -11.754 -34.214 1.00 95.00 309 GLN A N 1
ATOM 2526 C CA . GLN A 1 309 ? 6.069 -11.307 -34.406 1.00 95.00 309 GLN A CA 1
ATOM 2527 C C . GLN A 1 309 ? 6.783 -11.119 -33.067 1.00 95.00 309 GLN A C 1
ATOM 2529 O O . GLN A 1 309 ? 7.870 -11.656 -32.890 1.00 95.00 309 GLN A O 1
ATOM 2534 N N . TYR A 1 310 ? 6.145 -10.457 -32.095 1.00 95.94 310 TYR A N 1
ATOM 2535 C CA . TYR A 1 310 ? 6.711 -10.330 -30.750 1.00 95.94 310 TYR A CA 1
ATOM 2536 C C . TYR A 1 310 ? 6.938 -11.687 -30.076 1.00 95.94 310 TYR A C 1
ATOM 2538 O O . TYR A 1 310 ? 7.901 -11.861 -29.334 1.00 95.94 310 TYR A O 1
ATOM 2546 N N . ALA A 1 311 ? 6.067 -12.665 -30.319 1.00 95.88 311 ALA A N 1
ATOM 2547 C CA . ALA A 1 311 ? 6.214 -13.996 -29.753 1.00 95.88 311 ALA A CA 1
ATOM 2548 C C . ALA A 1 311 ? 7.302 -14.814 -30.471 1.00 95.88 311 ALA A C 1
ATOM 2550 O O . ALA A 1 311 ? 7.955 -15.642 -29.834 1.00 95.88 311 ALA A O 1
ATOM 2551 N N . ASP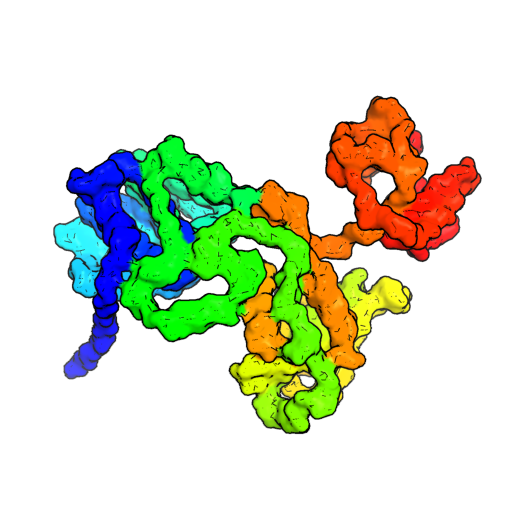 A 1 312 ? 7.530 -14.570 -31.764 1.00 97.25 312 ASP A N 1
ATOM 2552 C CA . ASP A 1 312 ? 8.660 -15.129 -32.511 1.00 97.25 312 ASP A CA 1
ATOM 2553 C C . ASP A 1 312 ? 9.988 -14.542 -31.997 1.00 97.25 312 ASP A C 1
ATOM 2555 O O . ASP A 1 312 ? 10.915 -15.302 -31.704 1.00 97.25 312 ASP A O 1
ATOM 2559 N N . ASP A 1 313 ? 10.045 -13.223 -31.766 1.00 97.19 313 ASP A N 1
ATOM 2560 C CA . ASP A 1 313 ? 11.190 -12.562 -31.124 1.00 97.19 313 ASP A CA 1
ATOM 2561 C C . ASP A 1 313 ? 11.437 -13.116 -29.717 1.00 97.19 313 ASP A C 1
ATOM 2563 O O . ASP A 1 313 ? 12.574 -13.407 -29.352 1.00 97.19 313 ASP A O 1
ATOM 2567 N N . LEU A 1 314 ? 10.375 -13.313 -28.928 1.00 97.56 314 LEU A N 1
ATOM 2568 C CA . LEU A 1 314 ? 10.481 -13.879 -27.586 1.00 97.56 314 LEU A CA 1
ATOM 2569 C C . LEU A 1 314 ? 11.037 -15.306 -27.614 1.00 97.56 314 LEU A C 1
ATOM 2571 O O . LEU A 1 314 ? 11.835 -15.654 -26.748 1.00 97.56 314 LEU A O 1
ATOM 2575 N N . VAL A 1 315 ? 10.644 -16.142 -28.579 1.00 97.44 315 VAL A N 1
ATOM 2576 C CA . VAL A 1 315 ? 11.207 -17.496 -28.717 1.00 97.44 315 VAL A CA 1
ATOM 2577 C C . VAL A 1 315 ? 12.682 -17.438 -29.087 1.00 97.44 315 VAL A C 1
ATOM 2579 O O . VAL A 1 315 ? 13.474 -18.153 -28.474 1.00 97.44 315 VAL A O 1
ATOM 2582 N N . ALA A 1 316 ? 13.064 -16.578 -30.035 1.00 97.56 316 ALA A N 1
ATOM 2583 C CA . ALA A 1 316 ? 14.469 -16.369 -30.377 1.00 97.56 316 ALA A CA 1
ATOM 2584 C C . ALA A 1 316 ? 15.269 -15.924 -29.143 1.00 97.56 316 ALA A C 1
ATOM 2586 O O . ALA A 1 316 ? 16.270 -16.551 -28.799 1.00 97.56 316 ALA A O 1
ATOM 2587 N N . PHE A 1 317 ? 14.746 -14.941 -28.406 1.00 97.44 317 PHE A N 1
ATOM 2588 C CA . PHE A 1 317 ? 15.328 -14.453 -27.164 1.00 97.44 317 PHE A CA 1
ATOM 2589 C C . PHE A 1 317 ? 15.446 -15.574 -26.122 1.00 97.44 317 PHE A C 1
ATOM 2591 O O . PHE A 1 317 ? 16.503 -15.768 -25.529 1.00 97.44 317 PHE A O 1
ATOM 2598 N N . VAL A 1 318 ? 14.400 -16.369 -25.895 1.00 96.44 318 VAL A N 1
ATOM 2599 C CA . VAL A 1 318 ? 14.427 -17.481 -24.931 1.00 96.44 318 VAL A CA 1
ATOM 2600 C C . VAL A 1 318 ? 15.469 -18.537 -25.312 1.00 96.44 318 VAL A C 1
ATOM 2602 O O . VAL A 1 318 ? 16.169 -19.024 -24.422 1.00 96.44 318 VAL A O 1
ATOM 2605 N N . ASN A 1 319 ? 15.619 -18.848 -26.600 1.00 95.75 319 ASN A N 1
ATOM 2606 C CA . ASN A 1 319 ? 16.511 -19.901 -27.094 1.00 95.75 319 ASN A CA 1
ATOM 2607 C C . ASN A 1 319 ? 18.011 -19.595 -26.932 1.00 95.75 319 ASN A C 1
ATOM 2609 O O . ASN A 1 319 ? 18.824 -20.507 -27.044 1.00 95.75 319 ASN A O 1
ATOM 2613 N N . GLU A 1 320 ? 18.390 -18.357 -26.607 1.00 92.12 320 GLU A N 1
ATOM 2614 C CA . GLU A 1 320 ? 19.777 -17.992 -26.272 1.00 92.12 320 GLU A CA 1
ATOM 2615 C C . GLU A 1 320 ? 20.228 -18.469 -24.873 1.00 92.12 320 GLU A C 1
ATOM 2617 O O . GLU A 1 320 ? 21.361 -18.222 -24.464 1.00 92.12 320 GLU A O 1
ATOM 2622 N N . GLY A 1 321 ? 19.367 -19.153 -24.113 1.00 90.19 321 GLY A N 1
ATOM 2623 C CA . GLY A 1 321 ? 19.707 -19.696 -22.796 1.00 90.19 321 GLY A CA 1
ATOM 2624 C C . GLY A 1 321 ? 18.812 -20.868 -22.372 1.00 90.19 321 GLY A C 1
ATOM 2625 O O . GLY A 1 321 ? 17.962 -21.315 -23.144 1.00 90.19 321 GLY A O 1
ATOM 2626 N N . PRO A 1 322 ? 18.950 -21.371 -21.130 1.00 92.56 322 PRO A N 1
ATOM 2627 C CA . PRO A 1 322 ? 18.115 -22.455 -20.611 1.00 92.56 322 PRO A CA 1
ATOM 2628 C C . PRO A 1 322 ? 16.639 -22.053 -20.544 1.00 92.56 322 PRO A C 1
ATOM 2630 O O . PRO A 1 322 ? 16.318 -20.891 -20.303 1.00 92.56 322 PRO A O 1
ATOM 2633 N N . SER A 1 323 ? 15.715 -23.001 -20.706 1.00 94.62 323 SER A N 1
ATOM 2634 C CA . SER A 1 323 ? 14.279 -22.692 -20.683 1.00 94.62 323 SER A CA 1
ATOM 2635 C C . SER A 1 323 ? 13.861 -21.970 -19.388 1.00 94.62 323 SER A C 1
ATOM 2637 O O . SER A 1 323 ? 14.213 -22.423 -18.294 1.00 94.62 323 SER A O 1
ATOM 2639 N N . PRO A 1 324 ? 13.101 -20.861 -19.471 1.00 96.94 324 PRO A N 1
ATOM 2640 C CA . PRO A 1 324 ? 12.704 -20.101 -18.296 1.00 96.94 324 PRO A CA 1
ATOM 2641 C C . PRO A 1 324 ? 11.684 -20.867 -17.452 1.00 96.94 324 PRO A C 1
ATOM 2643 O O . PRO A 1 324 ? 10.820 -21.585 -17.955 1.00 96.94 324 PRO A O 1
ATOM 2646 N N . THR A 1 325 ? 11.732 -20.635 -16.143 1.00 97.38 325 THR A N 1
ATOM 2647 C CA . THR A 1 325 ? 10.749 -21.147 -15.181 1.00 97.38 325 THR A CA 1
ATOM 2648 C C . THR A 1 325 ? 9.354 -20.596 -15.480 1.00 97.38 325 THR A C 1
ATOM 2650 O O . THR A 1 325 ? 8.359 -21.318 -15.367 1.00 97.38 325 THR A O 1
ATOM 2653 N N . ALA A 1 326 ? 9.273 -19.310 -15.830 1.00 97.44 326 ALA A N 1
ATOM 2654 C CA . ALA A 1 326 ? 8.059 -18.654 -16.297 1.00 97.44 326 ALA A CA 1
ATOM 2655 C C . ALA A 1 326 ? 8.381 -17.336 -17.017 1.00 97.44 326 ALA A C 1
ATOM 2657 O O . ALA A 1 326 ? 9.369 -16.670 -16.705 1.00 97.44 326 ALA A O 1
ATOM 2658 N N . ILE A 1 327 ? 7.481 -16.945 -17.913 1.00 98.19 327 ILE A N 1
ATOM 2659 C CA . ILE A 1 327 ? 7.355 -15.589 -18.442 1.00 98.19 327 ILE A CA 1
ATOM 2660 C C . ILE A 1 327 ? 6.405 -14.815 -17.522 1.00 98.19 327 ILE A C 1
ATOM 2662 O O . ILE A 1 327 ? 5.287 -15.278 -17.271 1.00 98.19 327 ILE A O 1
ATOM 2666 N N . ILE A 1 328 ? 6.846 -13.677 -16.992 1.00 97.75 328 ILE A N 1
ATOM 2667 C CA . ILE A 1 328 ? 6.035 -12.767 -16.181 1.00 97.75 328 ILE A CA 1
ATOM 2668 C C . ILE A 1 328 ? 5.432 -11.724 -17.115 1.00 97.75 328 ILE A C 1
ATOM 2670 O O . ILE A 1 328 ? 6.171 -11.012 -17.788 1.00 97.75 328 ILE A O 1
ATOM 2674 N N . LEU A 1 329 ? 4.103 -11.661 -17.170 1.00 95.50 329 LEU A N 1
ATOM 2675 C CA . LEU A 1 329 ? 3.378 -10.792 -18.098 1.00 95.50 329 LEU A CA 1
ATOM 2676 C C . LEU A 1 329 ? 2.204 -10.111 -17.395 1.00 95.50 329 LEU A C 1
ATOM 2678 O O . LEU A 1 329 ? 1.526 -10.743 -16.573 1.00 95.50 329 LEU A O 1
ATOM 2682 N N . ASP A 1 330 ? 1.941 -8.856 -17.757 1.00 91.31 330 ASP A N 1
ATOM 2683 C CA . ASP A 1 330 ? 0.748 -8.129 -17.328 1.00 91.31 330 ASP A CA 1
ATOM 2684 C C . ASP A 1 330 ? -0.534 -8.941 -17.654 1.00 91.31 330 ASP A C 1
ATOM 2686 O O . ASP A 1 330 ? -0.728 -9.373 -18.798 1.00 91.31 330 ASP A O 1
ATOM 2690 N N . PRO A 1 331 ? -1.428 -9.182 -16.671 1.00 89.12 331 PRO A N 1
ATOM 2691 C CA . PRO A 1 331 ? -2.773 -9.702 -16.905 1.00 89.12 331 PRO A CA 1
ATOM 2692 C C . PRO A 1 331 ? -3.551 -9.062 -18.068 1.00 89.12 331 PRO A C 1
ATOM 2694 O O . PRO A 1 331 ? -4.369 -9.760 -18.671 1.00 89.12 331 PRO A O 1
ATOM 2697 N N . SER A 1 332 ? -3.323 -7.776 -18.363 1.00 87.81 332 SER A N 1
ATOM 2698 C CA . SER A 1 332 ? -4.019 -7.008 -19.404 1.00 87.81 332 SER A CA 1
ATOM 2699 C C . SER A 1 332 ? -3.668 -7.448 -20.836 1.00 87.81 332 SER A C 1
ATOM 2701 O O . SER A 1 332 ? -4.508 -7.352 -21.731 1.00 87.81 332 SER A O 1
ATOM 2703 N N . ALA A 1 333 ? -2.484 -8.032 -21.052 1.00 89.75 333 ALA A N 1
ATOM 2704 C CA . ALA A 1 333 ? -1.987 -8.478 -22.357 1.00 89.75 333 ALA A CA 1
ATOM 2705 C C . ALA A 1 333 ? -2.546 -9.862 -22.758 1.00 89.75 333 ALA A C 1
ATOM 2707 O O . ALA A 1 333 ? -1.810 -10.828 -22.985 1.00 89.75 333 ALA A O 1
ATOM 2708 N N . ALA A 1 334 ? -3.875 -9.996 -22.797 1.00 89.94 334 ALA A N 1
ATOM 2709 C CA . ALA A 1 334 ? -4.551 -11.287 -22.950 1.00 89.94 334 ALA A CA 1
ATOM 2710 C C . ALA A 1 334 ? -4.280 -11.980 -24.301 1.00 89.94 334 ALA A C 1
ATOM 2712 O O . ALA A 1 334 ? -4.115 -13.203 -24.326 1.00 89.94 334 ALA A O 1
ATOM 2713 N N . SER A 1 335 ? -4.216 -11.221 -25.399 1.00 92.44 335 SER A N 1
ATOM 2714 C CA . SER A 1 335 ? -3.943 -11.752 -26.742 1.00 92.44 335 SER A CA 1
ATOM 2715 C C . SER A 1 335 ? -2.512 -12.283 -26.842 1.00 92.44 335 SER A C 1
ATOM 2717 O O . SER A 1 335 ? -2.304 -13.455 -27.164 1.00 92.44 335 SER A O 1
ATOM 2719 N N . PHE A 1 336 ? -1.539 -11.486 -26.402 1.00 94.50 336 PHE A N 1
ATOM 2720 C CA . PHE A 1 336 ? -0.138 -11.884 -26.381 1.00 94.50 336 PHE A CA 1
ATOM 2721 C C . PHE A 1 336 ? 0.105 -13.084 -25.455 1.00 94.50 336 PHE A C 1
ATOM 2723 O O . PHE A 1 336 ? 0.812 -14.029 -25.803 1.00 94.50 336 PHE A O 1
ATOM 2730 N N . LYS A 1 337 ? -0.576 -13.141 -24.304 1.00 94.56 337 LYS A N 1
ATOM 2731 C CA . LYS A 1 337 ? -0.554 -14.306 -23.406 1.00 94.56 337 LYS A CA 1
ATOM 2732 C C . LYS A 1 337 ? -1.014 -15.600 -24.081 1.00 94.56 337 LYS A C 1
ATOM 2734 O O . LYS A 1 337 ? -0.460 -16.661 -23.781 1.00 94.56 337 LYS A O 1
ATOM 2739 N N . ALA A 1 338 ? -2.047 -15.547 -24.922 1.00 94.69 338 ALA A N 1
ATOM 2740 C CA . ALA A 1 338 ? -2.512 -16.717 -25.665 1.00 94.69 338 ALA A CA 1
ATOM 2741 C C . ALA A 1 338 ? -1.455 -17.173 -26.683 1.00 94.69 338 ALA A C 1
ATOM 2743 O O . ALA A 1 338 ? -1.166 -18.367 -26.776 1.00 94.69 338 ALA A O 1
ATOM 2744 N N . GLU A 1 339 ? -0.818 -16.214 -27.350 1.00 96.38 339 GLU A N 1
ATOM 2745 C CA . GLU A 1 339 ? 0.215 -16.434 -28.363 1.00 96.38 339 GLU A CA 1
ATOM 2746 C C . GLU A 1 339 ? 1.524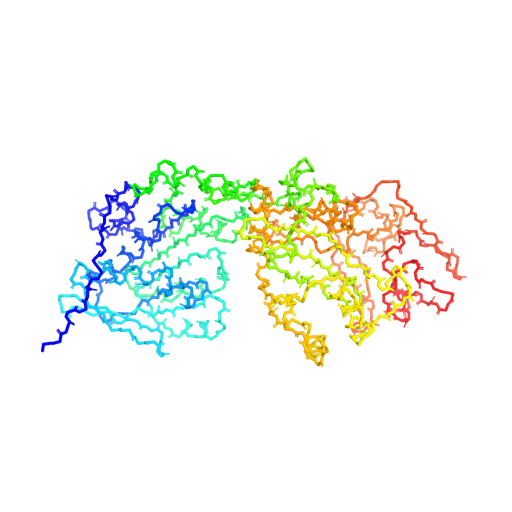 -17.005 -27.776 1.00 96.38 339 GLU A C 1
ATOM 2748 O O . GLU A 1 339 ? 2.155 -17.891 -28.354 1.00 96.38 339 GLU A O 1
ATOM 2753 N N . ILE A 1 340 ? 1.909 -16.601 -26.564 1.00 96.00 340 ILE A N 1
ATOM 2754 C CA . ILE A 1 340 ? 3.036 -17.212 -25.837 1.00 96.00 340 ILE A CA 1
ATOM 2755 C C . ILE A 1 340 ? 2.709 -18.661 -25.436 1.00 96.00 340 ILE A C 1
ATOM 2757 O O . ILE A 1 340 ? 3.549 -19.558 -25.545 1.00 96.00 340 ILE A O 1
ATOM 2761 N N . ARG A 1 341 ? 1.475 -18.917 -24.981 1.00 94.88 341 ARG A N 1
ATOM 2762 C CA . ARG A 1 341 ? 1.038 -20.261 -24.567 1.00 94.88 341 ARG A CA 1
ATOM 2763 C C . ARG A 1 341 ? 0.954 -21.235 -25.737 1.00 94.88 341 ARG A C 1
ATOM 2765 O O . ARG A 1 341 ? 1.281 -22.404 -25.544 1.00 94.88 341 ARG A O 1
ATOM 2772 N N . SER A 1 342 ? 0.555 -20.778 -26.925 1.00 95.75 342 SER A N 1
ATOM 2773 C CA . SER A 1 342 ? 0.526 -21.619 -28.131 1.00 95.75 342 SER A CA 1
ATOM 2774 C C . SER A 1 342 ? 1.925 -22.109 -28.534 1.00 95.75 342 SER A C 1
ATOM 2776 O O . SER A 1 342 ? 2.049 -23.198 -29.086 1.00 95.75 342 SER A O 1
ATOM 2778 N N . ARG A 1 343 ? 2.983 -21.375 -28.157 1.00 95.00 343 ARG A N 1
ATOM 2779 C CA . ARG A 1 343 ? 4.403 -21.756 -28.315 1.00 95.00 343 ARG A CA 1
ATOM 2780 C C . ARG A 1 343 ? 4.950 -22.645 -27.191 1.00 95.00 343 ARG A C 1
ATOM 2782 O O . ARG A 1 343 ? 6.143 -22.925 -27.155 1.00 95.00 343 ARG A O 1
ATOM 2789 N N . GLY A 1 344 ? 4.106 -23.084 -26.255 1.00 94.81 344 GLY A N 1
ATOM 2790 C CA . GLY A 1 344 ? 4.502 -23.976 -25.159 1.00 94.81 344 GLY A CA 1
ATOM 2791 C C . GLY A 1 344 ? 5.233 -23.291 -23.999 1.00 94.81 344 GLY A C 1
ATOM 2792 O O . GLY A 1 344 ? 5.723 -23.972 -23.098 1.00 94.81 344 GLY A O 1
ATOM 2793 N N . LEU A 1 345 ? 5.292 -21.956 -23.973 1.00 95.75 345 LEU A N 1
ATOM 2794 C CA . LEU A 1 345 ? 5.932 -21.203 -22.896 1.00 95.75 345 LEU A CA 1
ATOM 2795 C C . LEU A 1 345 ? 4.966 -20.974 -21.724 1.00 95.75 345 LEU A C 1
ATOM 2797 O O . LEU A 1 345 ? 3.797 -20.604 -21.881 1.00 95.75 345 LEU A O 1
ATOM 2801 N N . ARG A 1 346 ? 5.466 -21.172 -20.500 1.00 97.00 346 ARG A N 1
ATOM 2802 C CA . ARG A 1 346 ? 4.677 -20.995 -19.277 1.00 97.00 346 ARG A CA 1
ATOM 2803 C C . ARG A 1 346 ? 4.563 -19.516 -18.913 1.00 97.00 346 ARG A C 1
ATOM 2805 O O . ARG A 1 346 ? 5.555 -18.898 -18.549 1.00 97.00 346 ARG A O 1
ATOM 2812 N N . VAL A 1 347 ? 3.339 -18.987 -18.881 1.00 97.06 347 VAL A N 1
ATOM 2813 C CA . VAL A 1 347 ? 3.058 -17.606 -18.443 1.00 97.06 347 VAL A CA 1
ATOM 2814 C C . VAL A 1 347 ? 2.538 -17.567 -17.006 1.00 97.06 347 VAL A C 1
ATOM 2816 O O . VAL A 1 347 ? 1.582 -18.272 -16.662 1.00 97.06 347 VAL A O 1
ATOM 2819 N N . LYS A 1 348 ? 3.123 -16.693 -16.185 1.00 96.56 348 LYS A N 1
ATOM 2820 C CA . LYS A 1 348 ? 2.646 -16.298 -14.857 1.00 96.56 348 LYS A CA 1
ATOM 2821 C C . LYS A 1 348 ? 2.203 -14.834 -14.920 1.00 96.56 348 LYS A C 1
ATOM 2823 O O . LYS A 1 348 ? 2.925 -13.993 -15.438 1.00 96.56 348 LYS A O 1
ATOM 2828 N N . ALA A 1 349 ? 1.011 -14.545 -14.405 1.00 93.94 349 ALA A N 1
ATOM 2829 C CA . ALA A 1 349 ? 0.508 -13.176 -14.375 1.00 93.94 349 ALA A CA 1
ATOM 2830 C C . ALA A 1 349 ? 1.299 -12.336 -13.355 1.00 93.94 349 ALA A C 1
ATOM 2832 O O . ALA A 1 349 ? 1.607 -12.841 -12.268 1.00 93.94 349 ALA A O 1
ATOM 2833 N N . ALA A 1 350 ? 1.630 -11.099 -13.718 1.00 92.44 350 ALA A N 1
ATOM 2834 C CA . ALA A 1 350 ? 2.232 -10.119 -12.823 1.00 92.44 350 ALA A CA 1
ATOM 2835 C C . ALA A 1 350 ? 1.241 -9.658 -11.737 1.00 92.44 350 ALA A C 1
ATOM 2837 O O . ALA A 1 350 ? 0.022 -9.749 -11.906 1.00 92.44 350 ALA A O 1
ATOM 2838 N N . ASP A 1 351 ? 1.783 -9.199 -10.607 1.00 88.19 351 ASP A N 1
ATOM 2839 C CA . ASP A 1 351 ? 1.025 -8.470 -9.588 1.00 88.19 351 ASP A CA 1
ATOM 2840 C C . ASP A 1 351 ? 1.193 -6.971 -9.859 1.00 88.19 351 ASP A C 1
ATOM 2842 O O . ASP A 1 351 ? 2.295 -6.439 -9.734 1.00 88.19 351 ASP A O 1
ATOM 2846 N N . ASN A 1 352 ? 0.110 -6.314 -10.272 1.00 83.38 352 ASN A N 1
ATOM 2847 C CA . ASN A 1 352 ? 0.137 -4.942 -10.782 1.00 83.38 352 ASN A CA 1
ATOM 2848 C C . ASN A 1 352 ? -0.186 -3.891 -9.701 1.00 83.38 352 ASN A C 1
ATOM 2850 O O . ASN A 1 352 ? -0.587 -2.769 -10.019 1.00 83.38 352 ASN A O 1
ATOM 2854 N N . GLU A 1 353 ? -0.060 -4.221 -8.411 1.00 85.06 353 GLU A N 1
ATOM 2855 C CA . GLU A 1 353 ? -0.201 -3.239 -7.328 1.00 85.06 353 GLU A CA 1
ATOM 2856 C C . GLU A 1 353 ? 1.003 -2.273 -7.312 1.00 85.06 353 GLU A C 1
ATOM 2858 O O . GLU A 1 353 ? 1.979 -2.472 -6.588 1.00 85.06 353 GLU A O 1
ATOM 2863 N N . VAL A 1 354 ? 0.907 -1.200 -8.107 1.00 85.31 354 VAL A N 1
ATOM 2864 C CA . VAL A 1 354 ? 1.989 -0.246 -8.431 1.00 85.31 354 VAL A CA 1
ATOM 2865 C C . VAL A 1 354 ? 2.817 0.193 -7.218 1.00 85.31 354 VAL A C 1
ATOM 2867 O O . VAL A 1 354 ? 4.031 0.012 -7.215 1.00 85.31 354 VAL A O 1
ATOM 2870 N N . LEU A 1 355 ? 2.190 0.739 -6.170 1.00 83.44 355 LEU A N 1
ATOM 2871 C CA . LEU A 1 355 ? 2.919 1.259 -5.002 1.00 83.44 355 LEU A CA 1
ATOM 2872 C C . LEU A 1 355 ? 3.637 0.164 -4.201 1.00 83.44 355 LEU A C 1
ATOM 2874 O O . LEU A 1 355 ? 4.717 0.404 -3.661 1.00 83.44 355 LEU A O 1
ATOM 2878 N N . ASP A 1 356 ? 3.052 -1.034 -4.115 1.00 84.06 356 ASP A N 1
ATOM 2879 C CA . ASP A 1 356 ? 3.696 -2.166 -3.444 1.00 84.06 356 ASP A CA 1
ATOM 2880 C C . ASP A 1 356 ? 4.880 -2.684 -4.272 1.00 84.06 356 ASP A C 1
ATOM 2882 O O . ASP A 1 356 ? 5.965 -2.908 -3.733 1.00 84.06 356 ASP A O 1
ATOM 2886 N N . GLY A 1 357 ? 4.699 -2.772 -5.593 1.00 90.38 357 GLY A N 1
ATOM 2887 C CA . GLY A 1 357 ? 5.754 -3.112 -6.544 1.00 90.38 357 GLY A CA 1
ATOM 2888 C C . GLY A 1 357 ? 6.941 -2.153 -6.457 1.00 90.38 357 GLY A C 1
ATOM 2889 O O . GLY A 1 357 ? 8.060 -2.602 -6.221 1.00 90.38 357 GLY A O 1
ATOM 2890 N N . ILE A 1 358 ? 6.695 -0.839 -6.542 1.00 90.12 358 ILE A N 1
ATOM 2891 C CA . ILE A 1 358 ? 7.735 0.194 -6.395 1.00 90.12 358 ILE A CA 1
ATOM 2892 C C . ILE A 1 358 ? 8.472 0.019 -5.067 1.00 90.12 358 ILE A C 1
ATOM 2894 O O . ILE A 1 358 ? 9.695 -0.072 -5.050 1.00 90.12 358 ILE A O 1
ATOM 2898 N N . ARG A 1 359 ? 7.740 -0.100 -3.955 1.00 88.25 359 ARG A N 1
ATOM 2899 C CA . ARG A 1 359 ? 8.330 -0.270 -2.623 1.00 88.25 359 ARG A CA 1
ATOM 2900 C C . ARG A 1 359 ? 9.224 -1.509 -2.535 1.00 88.25 359 ARG A C 1
ATOM 2902 O O . ARG A 1 359 ? 10.321 -1.422 -1.985 1.00 88.25 359 ARG A O 1
ATOM 2909 N N . MET A 1 360 ? 8.762 -2.654 -3.039 1.00 90.69 360 MET A N 1
ATOM 2910 C CA . MET A 1 360 ? 9.533 -3.900 -3.026 1.00 90.69 360 MET A CA 1
ATOM 2911 C C . MET A 1 360 ? 10.802 -3.771 -3.873 1.00 90.69 360 MET A C 1
ATOM 2913 O O . MET A 1 360 ? 11.886 -4.126 -3.408 1.00 90.69 360 MET A O 1
ATOM 2917 N N . THR A 1 361 ? 10.681 -3.217 -5.080 1.00 92.69 361 THR A N 1
ATOM 2918 C CA . THR A 1 361 ? 11.811 -2.982 -5.984 1.00 92.69 361 THR A CA 1
ATOM 2919 C C . THR A 1 361 ? 12.825 -2.023 -5.360 1.00 92.69 361 THR A C 1
ATOM 2921 O O . THR A 1 361 ? 14.004 -2.357 -5.307 1.00 92.69 361 THR A O 1
ATOM 2924 N N . SER A 1 362 ? 12.384 -0.908 -4.765 1.00 90.31 362 SER A N 1
ATOM 2925 C CA . SER A 1 362 ? 13.241 0.023 -4.016 1.00 90.31 362 SER A CA 1
ATOM 2926 C C . SER A 1 362 ? 14.019 -0.666 -2.888 1.00 90.31 362 SER A C 1
ATOM 2928 O O . SER A 1 362 ? 15.208 -0.409 -2.703 1.00 90.31 362 SER A O 1
ATOM 2930 N N . THR A 1 363 ? 13.374 -1.564 -2.133 1.00 89.50 363 THR A N 1
ATOM 2931 C CA . THR A 1 363 ? 14.050 -2.361 -1.095 1.00 89.50 363 THR A CA 1
ATOM 2932 C C . THR A 1 363 ? 15.107 -3.287 -1.693 1.00 89.50 363 THR A C 1
ATOM 2934 O O . THR A 1 363 ? 16.204 -3.378 -1.147 1.00 89.50 363 THR A O 1
ATOM 2937 N N . MET A 1 364 ? 14.801 -3.972 -2.796 1.00 93.88 364 MET A N 1
ATOM 2938 C CA . MET A 1 364 ? 15.741 -4.893 -3.443 1.00 93.88 364 MET A CA 1
ATOM 2939 C C . MET A 1 364 ? 16.947 -4.152 -4.038 1.00 93.88 364 MET A C 1
ATOM 2941 O O . MET A 1 364 ? 18.080 -4.583 -3.820 1.00 93.88 364 MET A O 1
ATOM 2945 N N . ILE A 1 365 ? 16.724 -3.013 -4.704 1.00 92.94 365 ILE A N 1
ATOM 2946 C CA . ILE A 1 365 ? 17.789 -2.142 -5.230 1.00 92.94 365 ILE A CA 1
ATOM 2947 C C . ILE A 1 365 ? 18.689 -1.671 -4.087 1.00 92.94 365 ILE A C 1
ATOM 2949 O O . ILE A 1 365 ? 19.885 -1.951 -4.104 1.00 92.94 365 ILE A O 1
ATOM 2953 N N . GLY A 1 366 ? 18.113 -1.048 -3.051 1.00 87.75 366 GLY A N 1
ATOM 2954 C CA . GLY A 1 366 ? 18.877 -0.475 -1.937 1.00 87.75 366 GLY A CA 1
ATOM 2955 C C . GLY A 1 366 ? 19.599 -1.501 -1.051 1.00 87.75 366 GLY A C 1
ATOM 2956 O O . GLY A 1 366 ? 20.405 -1.115 -0.204 1.00 87.75 366 GLY A O 1
ATOM 2957 N N . GLN A 1 367 ? 19.307 -2.796 -1.215 1.00 91.00 367 GLN A N 1
ATOM 2958 C CA . GLN A 1 367 ? 20.032 -3.909 -0.589 1.00 91.00 367 GLN A CA 1
ATOM 2959 C C . GLN A 1 367 ? 21.093 -4.539 -1.504 1.00 91.00 367 GLN A C 1
ATOM 2961 O O . GLN A 1 367 ? 21.720 -5.514 -1.097 1.00 91.00 367 GLN A O 1
ATOM 2966 N N . GLY A 1 368 ? 21.275 -4.035 -2.728 1.00 93.00 368 GLY A N 1
ATOM 2967 C CA . GLY A 1 368 ? 22.180 -4.617 -3.722 1.00 93.00 368 GLY A CA 1
ATOM 2968 C C . GLY A 1 368 ? 21.718 -5.975 -4.263 1.00 93.00 368 GLY A C 1
ATOM 2969 O O . GLY A 1 368 ? 22.536 -6.760 -4.737 1.00 93.00 368 GLY A O 1
ATOM 2970 N N . LYS A 1 369 ? 20.415 -6.273 -4.170 1.00 96.44 369 LYS A N 1
ATOM 2971 C CA . LYS A 1 369 ? 19.818 -7.552 -4.597 1.00 96.44 369 LYS A CA 1
ATOM 2972 C C . LYS A 1 369 ? 19.288 -7.548 -6.021 1.00 96.44 369 LYS A C 1
ATOM 2974 O O . LYS A 1 369 ? 18.819 -8.575 -6.498 1.00 96.44 369 LYS A O 1
ATOM 2979 N N . ILE A 1 370 ? 19.333 -6.404 -6.687 1.00 97.50 370 ILE A N 1
ATOM 2980 C CA . ILE A 1 370 ? 19.139 -6.309 -8.128 1.00 97.50 370 ILE A CA 1
ATOM 2981 C C . ILE A 1 370 ? 20.471 -5.860 -8.704 1.00 97.50 370 ILE A C 1
ATOM 2983 O O . ILE A 1 370 ? 20.992 -4.814 -8.309 1.00 97.50 370 ILE A O 1
ATOM 2987 N N . LYS A 1 371 ? 21.013 -6.681 -9.602 1.00 97.81 371 LYS A N 1
ATOM 2988 C CA . LYS A 1 371 ? 22.242 -6.400 -10.339 1.00 97.81 371 LYS A CA 1
ATOM 2989 C C . LYS A 1 371 ? 21.967 -6.494 -11.826 1.00 97.81 371 LYS A C 1
ATOM 2991 O O . LYS A 1 371 ? 21.307 -7.435 -12.264 1.00 97.81 371 LYS A O 1
ATOM 2996 N N . MET A 1 372 ? 22.460 -5.532 -12.591 1.00 97.31 372 MET A N 1
ATOM 2997 C CA . MET A 1 372 ? 22.125 -5.383 -13.999 1.00 97.31 372 MET A CA 1
ATOM 2998 C C . MET A 1 372 ? 23.382 -5.217 -14.846 1.00 97.31 372 MET A C 1
ATOM 3000 O O . MET A 1 372 ? 24.257 -4.410 -14.532 1.00 97.31 372 MET A O 1
ATOM 3004 N N . VAL A 1 373 ? 23.474 -5.988 -15.931 1.00 97.19 373 VAL A N 1
ATOM 3005 C CA . VAL A 1 373 ? 24.604 -5.914 -16.863 1.00 97.19 373 VAL A CA 1
ATOM 3006 C C . VAL A 1 373 ? 24.507 -4.620 -17.663 1.00 97.19 373 VAL A C 1
ATOM 3008 O O . VAL A 1 373 ? 23.710 -4.517 -18.599 1.00 97.19 373 VAL A O 1
ATOM 3011 N N . LYS A 1 374 ? 25.340 -3.638 -17.312 1.00 88.38 374 LYS A N 1
ATOM 3012 C CA . LYS A 1 374 ? 25.251 -2.261 -17.818 1.00 88.38 374 LYS A CA 1
ATOM 3013 C C . LYS A 1 374 ? 25.278 -2.182 -19.339 1.00 88.38 374 LYS A C 1
ATOM 3015 O O . LYS A 1 374 ? 24.466 -1.490 -19.940 1.00 88.38 374 LYS A O 1
ATOM 3020 N N . SER A 1 375 ? 26.200 -2.904 -19.971 1.00 90.56 375 SER A N 1
ATOM 3021 C CA . SER A 1 375 ? 26.388 -2.879 -21.426 1.00 90.56 375 SER A CA 1
ATOM 3022 C C . SER A 1 375 ? 25.222 -3.481 -22.216 1.00 90.56 375 SER A C 1
ATOM 3024 O O . SER A 1 375 ? 25.133 -3.235 -23.415 1.00 90.56 375 SER A O 1
ATOM 3026 N N . LYS A 1 376 ? 24.340 -4.257 -21.571 1.00 93.50 376 LYS A N 1
ATOM 3027 C CA . LYS A 1 376 ? 23.234 -4.983 -22.219 1.00 93.50 376 LYS A CA 1
ATOM 3028 C C . LYS A 1 376 ? 21.842 -4.551 -21.761 1.00 93.50 376 LYS A C 1
ATOM 3030 O O . LYS A 1 376 ? 20.870 -5.130 -22.235 1.00 93.50 376 LYS A O 1
ATOM 3035 N N . CYS A 1 377 ? 21.751 -3.600 -20.832 1.00 92.44 377 CYS A N 1
ATOM 3036 C CA . CYS A 1 377 ? 20.489 -3.155 -20.232 1.00 92.44 377 CYS A CA 1
ATOM 3037 C C . CYS A 1 377 ? 20.402 -1.619 -20.130 1.00 92.44 377 CYS A C 1
ATOM 3039 O O . CYS A 1 377 ? 19.880 -1.077 -19.156 1.00 92.44 377 CYS A O 1
ATOM 3041 N N . GLN A 1 378 ? 21.011 -0.897 -21.074 1.00 83.00 378 GLN A N 1
ATOM 3042 C CA . GLN A 1 378 ? 21.176 0.557 -20.983 1.00 83.00 378 GLN A CA 1
ATOM 3043 C C . GLN A 1 378 ? 19.841 1.305 -20.967 1.00 83.00 378 GLN A C 1
ATOM 3045 O O . GLN A 1 378 ? 19.724 2.299 -20.249 1.00 83.00 378 GLN A O 1
ATOM 3050 N N . ARG A 1 379 ? 18.843 0.840 -21.734 1.00 84.06 379 ARG A N 1
ATOM 3051 C CA . ARG A 1 379 ? 17.524 1.486 -21.773 1.00 84.06 379 ARG A CA 1
ATOM 3052 C C . ARG A 1 379 ? 16.816 1.322 -20.437 1.00 84.06 379 ARG A C 1
ATOM 3054 O O . ARG A 1 379 ? 16.434 2.324 -19.848 1.00 84.06 379 ARG A O 1
ATOM 3061 N N . THR A 1 380 ? 16.766 0.103 -19.903 1.00 83.94 380 THR A N 1
ATOM 3062 C CA . THR A 1 380 ? 16.135 -0.162 -18.601 1.00 83.94 380 THR A CA 1
ATOM 3063 C C . THR A 1 380 ? 16.810 0.602 -17.461 1.00 83.94 380 THR A C 1
ATOM 3065 O O . THR A 1 380 ? 16.122 1.115 -16.581 1.00 83.94 380 THR A O 1
ATOM 3068 N N . ILE A 1 381 ? 18.144 0.728 -17.464 1.00 79.19 381 ILE A N 1
ATOM 3069 C CA . ILE A 1 381 ? 18.854 1.569 -16.480 1.00 79.19 381 ILE A CA 1
ATOM 3070 C C . ILE A 1 381 ? 18.428 3.035 -16.629 1.00 79.19 381 ILE A C 1
ATOM 3072 O O . ILE A 1 381 ? 18.134 3.691 -15.631 1.00 79.19 381 ILE A O 1
ATOM 3076 N N . GLY A 1 382 ? 18.350 3.544 -17.862 1.00 68.75 382 GLY A N 1
ATOM 3077 C CA . GLY A 1 382 ? 17.850 4.891 -18.141 1.00 68.75 382 GLY A CA 1
ATOM 3078 C C . GLY A 1 382 ? 16.428 5.117 -17.617 1.00 68.75 382 GLY A C 1
ATOM 3079 O O . GLY A 1 382 ? 16.166 6.139 -16.978 1.00 68.75 382 GLY A O 1
ATOM 3080 N N . ASP A 1 383 ? 15.537 4.144 -17.805 1.00 76.31 383 ASP A N 1
ATOM 3081 C CA . ASP A 1 383 ? 14.163 4.189 -17.298 1.00 76.31 383 ASP A CA 1
ATOM 3082 C C . ASP A 1 383 ? 14.135 4.213 -15.765 1.00 76.31 383 ASP A C 1
ATOM 3084 O O . ASP A 1 383 ? 13.453 5.046 -15.174 1.00 76.31 383 ASP A O 1
ATOM 3088 N N . VAL A 1 384 ? 14.932 3.370 -15.095 1.00 76.94 384 VAL A N 1
ATOM 3089 C CA . VAL A 1 384 ? 15.048 3.363 -13.623 1.00 76.94 384 VAL A CA 1
ATOM 3090 C C . VAL A 1 384 ? 15.499 4.725 -13.086 1.00 76.94 384 VAL A C 1
ATOM 3092 O O . VAL A 1 384 ? 14.927 5.213 -12.109 1.00 76.94 384 VAL A O 1
ATOM 3095 N N . LEU A 1 385 ? 16.499 5.341 -13.722 1.00 69.25 385 LEU A N 1
ATOM 3096 C CA . LEU A 1 385 ? 17.075 6.621 -13.296 1.00 69.25 385 LEU A CA 1
ATOM 3097 C C . LEU A 1 385 ? 16.160 7.821 -13.580 1.00 69.25 385 LEU A C 1
ATOM 3099 O O . LEU A 1 385 ? 16.220 8.819 -12.862 1.00 69.25 385 LEU A O 1
ATOM 3103 N N . SER A 1 386 ? 15.317 7.735 -14.610 1.00 63.78 386 SER A N 1
ATOM 3104 C CA . SER A 1 386 ? 14.384 8.800 -15.005 1.00 63.78 386 SER A CA 1
ATOM 3105 C C . SER A 1 386 ? 12.984 8.654 -14.401 1.00 63.78 386 SER A C 1
ATOM 3107 O O . SER A 1 386 ? 12.160 9.561 -14.528 1.00 63.78 386 SER A O 1
ATOM 3109 N N . TYR A 1 387 ? 12.704 7.549 -13.707 1.00 74.56 387 TYR A N 1
ATOM 3110 C CA . TYR A 1 387 ? 11.403 7.299 -13.101 1.00 74.56 387 TYR A CA 1
ATOM 3111 C C . TYR A 1 387 ? 11.158 8.221 -11.899 1.00 74.56 387 TYR A C 1
ATOM 3113 O O . TYR A 1 387 ? 11.801 8.090 -10.855 1.00 74.56 387 TYR A O 1
ATOM 3121 N N . VAL A 1 388 ? 10.211 9.153 -12.032 1.00 73.12 388 VAL A N 1
ATOM 3122 C CA . VAL A 1 388 ? 9.923 10.204 -11.040 1.00 73.12 388 VAL A CA 1
ATOM 3123 C C . VAL A 1 388 ? 8.476 10.170 -10.547 1.00 73.12 388 VAL A C 1
ATOM 3125 O O . VAL A 1 388 ? 7.560 9.738 -11.252 1.00 73.12 388 VAL A O 1
ATOM 3128 N N . TRP A 1 389 ? 8.265 10.641 -9.318 1.00 75.94 389 TRP A N 1
ATOM 3129 C CA . TRP A 1 389 ? 6.931 10.813 -8.742 1.00 75.94 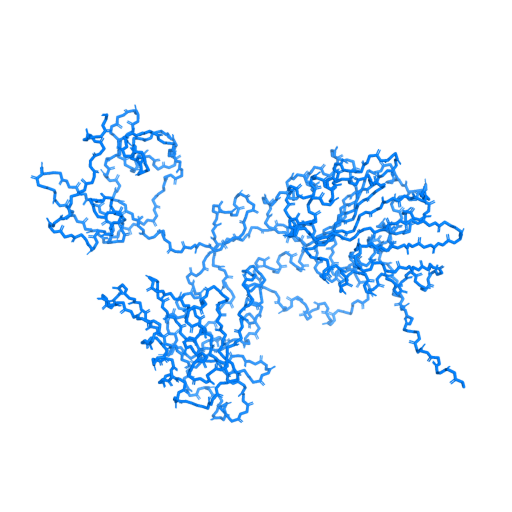389 TRP A CA 1
ATOM 3130 C C . TRP A 1 389 ? 6.161 11.953 -9.425 1.00 75.94 389 TRP A C 1
ATOM 3132 O O . TRP A 1 389 ? 6.727 13.009 -9.700 1.00 75.94 389 TRP A O 1
ATOM 3142 N N . ASP A 1 390 ? 4.859 11.763 -9.654 1.00 78.56 390 ASP A N 1
ATOM 3143 C CA . ASP A 1 390 ? 3.957 12.819 -10.128 1.00 78.56 390 ASP A CA 1
ATOM 3144 C C . ASP A 1 390 ? 3.656 13.787 -8.976 1.00 78.56 390 ASP A C 1
ATOM 3146 O O . ASP A 1 390 ? 2.801 13.538 -8.122 1.00 78.56 390 ASP A O 1
ATOM 3150 N N . GLU A 1 391 ? 4.371 14.913 -8.945 1.00 70.50 391 GLU A N 1
ATOM 3151 C CA . GLU A 1 391 ? 4.193 15.938 -7.914 1.00 70.50 391 GLU A CA 1
ATOM 3152 C C . GLU A 1 391 ? 2.767 16.512 -7.898 1.00 70.50 391 GLU A C 1
ATOM 3154 O O . GLU A 1 391 ? 2.239 16.804 -6.820 1.00 70.50 391 GLU A O 1
ATOM 3159 N N . LYS A 1 392 ? 2.098 16.609 -9.060 1.00 67.19 392 LYS A N 1
ATOM 3160 C CA . LYS A 1 392 ? 0.708 17.091 -9.152 1.00 67.19 392 LYS A CA 1
ATOM 3161 C C . LYS A 1 392 ? -0.244 16.098 -8.490 1.00 67.19 392 LYS A C 1
ATOM 3163 O O . LYS A 1 392 ? -1.188 16.504 -7.812 1.00 67.19 392 LYS A O 1
ATOM 3168 N N . ALA A 1 393 ? -0.023 14.800 -8.687 1.00 72.00 393 ALA A N 1
ATOM 3169 C CA . ALA A 1 393 ? -0.777 13.760 -7.993 1.00 72.00 393 ALA A CA 1
ATOM 3170 C C . ALA A 1 393 ? -0.547 13.819 -6.482 1.00 72.00 393 ALA A C 1
ATOM 3172 O O . ALA A 1 393 ? -1.522 13.865 -5.727 1.00 72.00 393 ALA A O 1
ATOM 3173 N N . SER A 1 394 ? 0.715 13.933 -6.053 1.00 70.56 394 SER A N 1
ATOM 3174 C CA . SER A 1 394 ? 1.085 14.010 -4.635 1.00 70.56 394 SER A CA 1
ATOM 3175 C C . SER A 1 394 ? 0.395 15.176 -3.921 1.00 70.56 394 SER A C 1
ATOM 3177 O O . SER A 1 394 ? -0.058 15.024 -2.785 1.00 70.56 394 SER A O 1
ATOM 3179 N N . GLN A 1 395 ? 0.241 16.328 -4.585 1.00 67.00 395 GLN A N 1
ATOM 3180 C CA . GLN A 1 395 ? -0.492 17.485 -4.049 1.00 67.00 395 GLN A CA 1
ATOM 3181 C C . GLN A 1 395 ? -1.994 17.227 -3.860 1.00 67.00 395 GLN A C 1
ATOM 3183 O O . GLN A 1 395 ? -2.603 17.791 -2.952 1.00 67.00 395 GLN A O 1
ATOM 3188 N N . ARG A 1 396 ? -2.589 16.344 -4.669 1.00 73.75 396 ARG A N 1
ATOM 3189 C CA . ARG A 1 396 ? -3.982 15.886 -4.521 1.00 73.75 396 ARG A CA 1
ATOM 3190 C C . ARG A 1 396 ? -4.131 14.714 -3.543 1.00 73.75 396 ARG A C 1
ATOM 3192 O O . ARG A 1 396 ? -5.239 14.224 -3.354 1.00 73.75 396 ARG A O 1
ATOM 3199 N N . GLY A 1 397 ? -3.038 14.267 -2.919 1.00 71.44 397 GLY A N 1
ATOM 3200 C CA . GLY A 1 397 ? -3.031 13.115 -2.017 1.00 71.44 397 GLY A CA 1
ATOM 3201 C C . GLY A 1 397 ? -3.015 11.758 -2.727 1.00 71.44 397 GLY A C 1
ATOM 3202 O O . GLY A 1 397 ? -3.263 10.744 -2.079 1.00 71.44 397 GLY A O 1
ATOM 3203 N N . GLU A 1 398 ? -2.729 11.732 -4.032 1.00 76.06 398 GLU A N 1
ATOM 3204 C CA . GLU A 1 398 ? -2.539 10.518 -4.829 1.00 76.06 398 GLU A CA 1
ATOM 3205 C C . GLU A 1 398 ? -1.050 10.248 -5.041 1.00 76.06 398 GLU A C 1
ATOM 3207 O O . GLU A 1 398 ? -0.296 11.159 -5.359 1.00 76.06 398 GLU A O 1
ATOM 3212 N N . GLU A 1 399 ? -0.623 8.989 -4.974 1.00 75.25 399 GLU A N 1
ATOM 3213 C CA . GLU A 1 399 ? 0.764 8.634 -5.276 1.00 75.25 399 GLU A CA 1
ATOM 3214 C C . GLU A 1 399 ? 0.857 7.776 -6.519 1.00 75.25 399 GLU A C 1
ATOM 3216 O O . GLU A 1 399 ? 0.421 6.622 -6.547 1.00 75.25 399 GLU A O 1
ATOM 3221 N N . LYS A 1 400 ? 1.445 8.351 -7.561 1.00 80.56 400 LYS A N 1
ATOM 3222 C CA . LYS A 1 400 ? 1.715 7.648 -8.805 1.00 80.56 400 LYS A CA 1
ATOM 3223 C C . LYS A 1 400 ? 2.971 8.206 -9.469 1.00 80.56 400 LYS A C 1
ATOM 3225 O O . LYS A 1 400 ? 3.307 9.369 -9.253 1.00 80.56 400 LYS A O 1
ATOM 3230 N N . PRO A 1 401 ? 3.684 7.380 -10.240 1.00 77.56 401 PRO A N 1
ATOM 3231 C CA . PRO A 1 401 ? 4.735 7.863 -11.125 1.00 77.56 401 PRO A CA 1
ATOM 3232 C C . PRO A 1 401 ? 4.163 8.805 -12.190 1.00 77.56 401 PRO A C 1
ATOM 3234 O O . PRO A 1 401 ? 3.001 8.660 -12.591 1.00 77.56 401 PRO A O 1
ATOM 3237 N N . VAL A 1 402 ? 4.996 9.713 -12.702 1.00 73.94 402 VAL A N 1
ATOM 3238 C CA . VAL A 1 402 ? 4.690 10.416 -13.953 1.00 73.94 402 VAL A CA 1
ATOM 3239 C C . VAL A 1 402 ? 4.613 9.368 -15.059 1.00 73.94 402 VAL A C 1
ATOM 3241 O O . VAL A 1 402 ? 5.578 8.653 -15.326 1.00 73.94 402 VAL A O 1
ATOM 3244 N N . LYS A 1 403 ? 3.455 9.255 -15.714 1.00 64.38 403 LYS A N 1
ATOM 3245 C CA . LYS A 1 403 ? 3.383 8.548 -16.994 1.00 64.38 403 LYS A CA 1
ATOM 3246 C C . LYS A 1 403 ? 3.983 9.491 -18.018 1.00 64.38 403 LYS A C 1
ATOM 3248 O O . LYS A 1 403 ? 3.394 10.536 -18.265 1.00 64.38 403 LYS A O 1
ATOM 3253 N N . VAL A 1 404 ? 5.161 9.158 -18.537 1.00 50.88 404 VAL A N 1
ATOM 3254 C CA . VAL A 1 404 ? 5.909 10.000 -19.476 1.00 50.88 404 VAL A CA 1
ATOM 3255 C C . VAL A 1 404 ? 5.079 10.217 -20.747 1.00 50.88 404 VAL A C 1
ATOM 3257 O O . VAL A 1 404 ? 5.105 9.432 -21.688 1.00 50.88 404 VAL A O 1
ATOM 3260 N N . ALA A 1 405 ? 4.293 11.287 -20.721 1.00 42.97 405 ALA A N 1
ATOM 3261 C CA . ALA A 1 405 ? 3.656 11.955 -21.845 1.00 42.97 405 ALA A CA 1
ATOM 3262 C C . ALA A 1 405 ? 3.863 13.483 -21.724 1.00 42.97 405 ALA A C 1
ATOM 3264 O O . ALA A 1 405 ? 3.114 14.255 -22.306 1.00 42.97 405 ALA A O 1
ATOM 3265 N N . ASP A 1 406 ? 4.887 13.917 -20.972 1.00 42.97 406 ASP A N 1
ATOM 3266 C CA . ASP A 1 406 ? 5.122 15.325 -20.602 1.00 42.97 406 ASP A CA 1
ATOM 3267 C C . ASP A 1 406 ? 6.374 15.925 -21.282 1.00 42.97 406 ASP A C 1
ATOM 3269 O O . ASP A 1 406 ? 6.917 16.940 -20.846 1.00 42.97 406 ASP A O 1
ATOM 3273 N N . HIS A 1 407 ? 6.869 15.314 -22.361 1.00 54.66 407 HIS A N 1
ATOM 3274 C CA . HIS A 1 407 ? 7.970 15.886 -23.145 1.00 54.66 407 HIS A CA 1
ATOM 3275 C C . HIS A 1 407 ? 7.496 16.941 -24.172 1.00 54.66 407 HIS A C 1
ATOM 3277 O O . HIS A 1 407 ? 8.312 17.760 -24.607 1.00 54.66 407 HIS A O 1
ATOM 3283 N N . ALA A 1 408 ? 6.194 16.989 -24.469 1.00 62.34 408 ALA A N 1
ATOM 3284 C CA . ALA A 1 408 ? 5.584 17.833 -25.489 1.00 62.34 408 ALA A CA 1
ATOM 3285 C C . ALA A 1 408 ? 5.486 19.303 -25.050 1.00 62.34 408 ALA A C 1
ATOM 3287 O O . ALA A 1 408 ? 4.821 19.620 -24.065 1.00 62.34 408 ALA A O 1
ATOM 3288 N N . CYS A 1 409 ? 6.100 20.233 -25.785 1.00 79.75 409 CYS A N 1
ATOM 3289 C CA . CYS A 1 409 ? 6.119 21.666 -25.457 1.00 79.75 409 CYS A CA 1
ATOM 3290 C C . CYS A 1 409 ? 5.953 22.540 -26.709 1.00 79.75 409 CYS A C 1
ATOM 3292 O O . CYS A 1 409 ? 6.404 22.162 -27.784 1.00 79.75 409 CYS A O 1
ATOM 3294 N N . VAL A 1 410 ? 5.373 23.733 -26.551 1.00 88.88 410 VAL A N 1
ATOM 3295 C CA . VAL A 1 410 ? 5.430 24.822 -27.548 1.00 88.88 410 VAL A CA 1
ATOM 3296 C C . VAL A 1 410 ? 6.430 25.893 -27.105 1.00 88.88 410 VAL A C 1
ATOM 3298 O O . VAL A 1 410 ? 6.791 25.956 -25.924 1.00 88.88 410 VAL A O 1
ATOM 3301 N N . THR A 1 411 ? 6.888 26.746 -28.021 1.00 91.25 411 THR A N 1
ATOM 3302 C CA . THR A 1 411 ? 7.790 27.854 -27.669 1.00 91.25 411 THR A CA 1
ATOM 3303 C C . THR A 1 411 ? 7.064 28.961 -26.899 1.00 91.25 411 THR A C 1
ATOM 3305 O O . THR A 1 411 ? 5.857 29.154 -27.031 1.00 91.25 411 THR A O 1
ATOM 3308 N N . GLY A 1 412 ? 7.801 29.708 -26.072 1.00 89.25 412 GLY A N 1
ATOM 3309 C CA . GLY A 1 412 ? 7.227 30.721 -25.175 1.00 89.25 412 GLY A CA 1
ATOM 3310 C C . GLY A 1 412 ? 6.534 31.900 -25.872 1.00 89.25 412 GLY A C 1
ATOM 3311 O O . GLY A 1 412 ? 5.687 32.551 -25.261 1.00 89.25 412 GLY A O 1
ATOM 3312 N N . ASP A 1 413 ? 6.873 32.160 -27.131 1.00 90.81 413 ASP A N 1
ATOM 3313 C CA . ASP 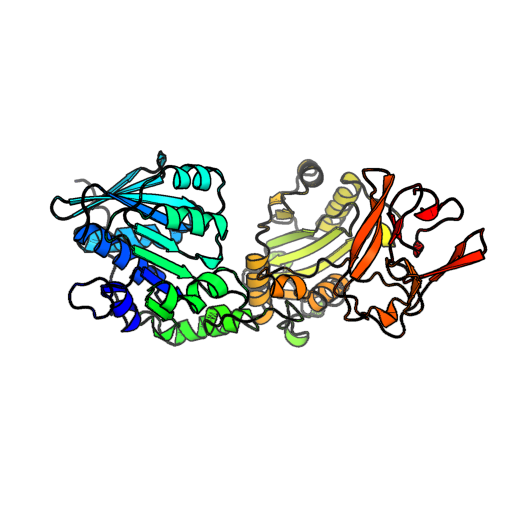A 1 413 ? 6.264 33.168 -28.005 1.00 90.81 413 ASP A CA 1
ATOM 3314 C C . ASP A 1 413 ? 4.960 32.689 -28.671 1.00 90.81 413 ASP A C 1
ATOM 3316 O O . ASP A 1 413 ? 4.287 33.483 -29.326 1.00 90.81 413 ASP A O 1
ATOM 3320 N N . THR A 1 414 ? 4.565 31.425 -28.475 1.00 91.31 414 THR A N 1
ATOM 3321 C CA . THR A 1 414 ? 3.309 30.876 -29.011 1.00 91.31 414 THR A CA 1
ATOM 3322 C C . THR A 1 414 ? 2.110 31.642 -28.460 1.00 91.31 414 THR A C 1
ATOM 3324 O O . THR A 1 414 ? 1.926 31.728 -27.244 1.00 91.31 414 THR A O 1
ATOM 3327 N N . LEU A 1 415 ? 1.279 32.180 -29.355 1.00 91.31 415 LEU A N 1
ATOM 3328 C CA . LEU A 1 415 ? 0.056 32.898 -29.005 1.00 91.31 415 LEU A CA 1
ATOM 3329 C C . LEU A 1 415 ? -1.084 31.919 -28.714 1.00 91.31 415 LEU A C 1
ATOM 3331 O O . LEU A 1 415 ? -1.376 31.033 -29.513 1.00 91.31 415 LEU A O 1
ATOM 3335 N N . ILE A 1 416 ? -1.738 32.108 -27.573 1.00 90.56 416 ILE A N 1
ATOM 3336 C CA . ILE A 1 416 ? -2.852 31.293 -27.093 1.00 90.56 416 ILE A CA 1
ATOM 3337 C C . ILE A 1 416 ? -4.136 32.124 -27.141 1.00 90.56 416 ILE A C 1
ATOM 3339 O O . ILE A 1 416 ? -4.187 33.224 -26.586 1.00 90.56 416 ILE A O 1
ATOM 3343 N N . ASP A 1 417 ? -5.177 31.593 -27.786 1.00 89.88 417 ASP A N 1
ATOM 3344 C CA . ASP A 1 417 ? -6.493 32.233 -27.909 1.00 89.88 417 ASP A CA 1
ATOM 3345 C C . ASP A 1 417 ? -7.266 32.170 -26.579 1.00 89.88 417 ASP A C 1
ATOM 3347 O O . ASP A 1 417 ? -8.034 31.241 -26.312 1.00 89.88 417 ASP A O 1
ATOM 3351 N N . THR A 1 418 ? -7.070 33.165 -25.713 1.00 89.88 418 THR A N 1
ATOM 3352 C CA . THR A 1 418 ? -7.794 33.273 -24.437 1.00 89.88 418 THR A CA 1
ATOM 3353 C C . THR A 1 418 ? -9.088 34.075 -24.575 1.00 89.88 418 THR A C 1
ATOM 3355 O O . THR A 1 418 ? -9.300 34.800 -25.549 1.00 89.88 418 THR A O 1
ATOM 3358 N N . THR A 1 419 ? -9.953 34.018 -23.559 1.00 89.00 419 THR A N 1
ATOM 3359 C CA . THR A 1 419 ? -11.138 34.896 -23.487 1.00 89.00 419 THR A CA 1
ATOM 3360 C C . THR A 1 419 ? -10.790 36.382 -23.342 1.00 89.00 419 THR A C 1
ATOM 3362 O O . THR A 1 419 ? -11.665 37.226 -23.510 1.00 89.00 419 THR A O 1
ATOM 3365 N N . GLU A 1 420 ? -9.533 36.707 -23.033 1.00 88.00 420 GLU A N 1
ATOM 3366 C CA . GLU A 1 420 ? -9.012 38.073 -22.889 1.00 88.00 420 GLU A CA 1
ATOM 3367 C C . GLU A 1 420 ? -8.237 38.539 -24.140 1.00 88.00 420 GLU A C 1
ATOM 3369 O O . GLU A 1 420 ? -7.685 39.636 -24.158 1.00 88.00 420 GLU A O 1
ATOM 3374 N N . GLY A 1 421 ? -8.226 37.726 -25.204 1.00 90.38 421 GLY A N 1
ATOM 3375 C CA . GLY A 1 421 ? -7.470 37.957 -26.435 1.00 90.38 421 GLY A CA 1
ATOM 3376 C C . GLY A 1 421 ? -6.301 36.983 -26.603 1.00 90.38 421 GLY A C 1
ATOM 3377 O O . GLY A 1 421 ? -6.136 36.037 -25.829 1.00 90.38 421 GLY A O 1
ATOM 3378 N N . GLN A 1 422 ? -5.488 37.199 -27.637 1.00 92.25 422 GLN A N 1
ATOM 3379 C CA . GLN A 1 422 ? -4.289 36.393 -27.871 1.00 92.25 422 GLN A CA 1
ATOM 3380 C C . GLN A 1 422 ? -3.172 36.802 -26.913 1.00 92.25 422 GLN A C 1
ATOM 3382 O O . GLN A 1 422 ? -2.731 37.949 -26.928 1.00 92.25 422 GLN A O 1
ATOM 3387 N N . ILE A 1 423 ? -2.716 35.854 -26.093 1.00 93.50 423 ILE A N 1
ATOM 3388 C CA . ILE A 1 423 ? -1.660 36.070 -25.096 1.00 93.50 423 ILE A CA 1
ATOM 3389 C C . ILE A 1 423 ? -0.541 35.059 -25.339 1.00 93.50 423 ILE A C 1
ATOM 3391 O O . ILE A 1 423 ? -0.809 33.882 -25.579 1.00 93.50 423 ILE A O 1
ATOM 3395 N N . GLN A 1 424 ? 0.716 35.498 -25.272 1.00 94.69 424 GLN A N 1
ATOM 3396 C CA . GLN A 1 424 ? 1.857 34.587 -25.374 1.00 94.69 424 GLN A CA 1
ATOM 3397 C C . GLN A 1 424 ? 1.860 33.597 -24.207 1.00 94.69 424 GLN A C 1
ATOM 3399 O O . GLN A 1 424 ? 1.698 33.985 -23.049 1.00 94.69 424 GLN A O 1
ATOM 3404 N N . ILE A 1 425 ? 2.113 32.318 -24.482 1.00 92.06 425 ILE A N 1
ATOM 3405 C CA . ILE A 1 425 ? 2.094 31.273 -23.452 1.00 92.06 425 ILE A CA 1
ATOM 3406 C C . ILE A 1 425 ? 3.117 31.532 -22.334 1.00 92.06 425 ILE A C 1
ATOM 3408 O O . ILE A 1 425 ? 2.865 31.188 -21.179 1.00 92.06 425 ILE A O 1
ATOM 3412 N N . SER A 1 426 ? 4.236 32.202 -22.636 1.00 92.12 426 SER A N 1
ATOM 3413 C CA . SER A 1 426 ? 5.220 32.624 -21.629 1.00 92.12 426 SER A CA 1
ATOM 3414 C C . SER A 1 426 ? 4.651 33.605 -20.598 1.00 92.12 426 SER A C 1
ATOM 3416 O O . SER A 1 426 ? 5.014 33.535 -19.425 1.00 92.12 426 SER A O 1
ATOM 3418 N N . GLU A 1 427 ? 3.708 34.463 -20.990 1.00 92.38 427 GLU A N 1
ATOM 3419 C CA . GLU A 1 427 ? 3.024 35.392 -20.088 1.00 92.38 427 GLU A CA 1
ATOM 3420 C C . GLU A 1 427 ? 1.916 34.720 -19.276 1.00 92.38 427 GLU A C 1
ATOM 3422 O O . GLU A 1 427 ? 1.448 35.284 -18.281 1.00 92.38 427 GLU A O 1
ATOM 3427 N N . LEU A 1 428 ? 1.492 33.524 -19.687 1.00 88.88 428 LEU A N 1
ATOM 3428 C CA . LEU A 1 428 ? 0.514 32.712 -18.972 1.00 88.88 428 LEU A CA 1
ATOM 3429 C C . LEU A 1 428 ? 1.157 31.854 -17.877 1.00 88.88 428 LEU A C 1
ATOM 3431 O O . LEU A 1 428 ? 0.432 31.326 -17.034 1.00 88.88 428 LEU A O 1
ATOM 3435 N N . VAL A 1 429 ? 2.493 31.745 -17.844 1.00 85.00 429 VAL A N 1
ATOM 3436 C CA . VAL A 1 429 ? 3.233 30.966 -16.839 1.00 85.00 429 VAL A CA 1
ATOM 3437 C C . VAL A 1 429 ? 2.858 31.402 -15.420 1.00 85.00 429 VAL A C 1
ATOM 3439 O O . VAL A 1 429 ? 2.920 32.580 -15.071 1.00 85.00 429 VAL A O 1
ATOM 3442 N N . GLY A 1 430 ? 2.459 30.437 -14.589 1.00 76.94 430 GLY A N 1
ATOM 3443 C CA . GLY A 1 430 ? 2.018 30.668 -13.211 1.00 76.94 430 GLY A CA 1
ATOM 3444 C C . GLY A 1 430 ? 0.636 31.319 -13.074 1.00 76.94 430 GLY A C 1
ATOM 3445 O O . GLY A 1 430 ? 0.239 31.658 -11.959 1.00 76.94 430 GLY A O 1
ATOM 3446 N N . LYS A 1 431 ? -0.108 31.497 -14.174 1.00 84.81 431 LYS A N 1
ATOM 3447 C CA . LYS A 1 431 ? -1.466 32.055 -14.181 1.00 84.81 431 LYS A CA 1
ATOM 3448 C C . LYS A 1 431 ? -2.510 30.975 -14.480 1.00 84.81 431 LYS A C 1
ATOM 3450 O O . LYS A 1 431 ? -2.212 29.885 -14.964 1.00 84.81 431 LYS A O 1
ATOM 3455 N N . SER A 1 432 ? -3.765 31.307 -14.199 1.00 84.00 432 SER A N 1
ATOM 3456 C CA . SER A 1 432 ? -4.937 30.520 -14.593 1.00 84.00 432 SER A CA 1
ATOM 3457 C C . SER A 1 432 ? -5.951 31.435 -15.265 1.00 84.00 432 SER A C 1
ATOM 3459 O O . SER A 1 432 ? -6.010 32.615 -14.922 1.00 84.00 432 SER A O 1
ATOM 3461 N N . GLY A 1 433 ? -6.755 30.899 -16.173 1.00 85.88 433 GLY A N 1
ATOM 3462 C CA . GLY A 1 433 ? -7.725 31.673 -16.944 1.00 85.88 433 GLY A CA 1
ATOM 3463 C C . GLY A 1 433 ? -8.563 30.765 -17.833 1.00 85.88 433 GLY A C 1
ATOM 3464 O O . GLY A 1 433 ? -8.657 29.566 -17.571 1.00 85.88 433 GLY A O 1
ATOM 3465 N N . THR A 1 434 ? -9.173 31.321 -18.876 1.00 88.81 434 THR A N 1
ATOM 3466 C CA . THR A 1 434 ? -10.010 30.560 -19.813 1.00 88.81 434 THR A CA 1
ATOM 3467 C C . THR A 1 434 ? -9.459 30.678 -21.228 1.00 88.81 434 THR A C 1
ATOM 3469 O O . THR A 1 434 ? -9.108 31.769 -21.675 1.00 88.81 434 THR A O 1
ATOM 3472 N N . VAL A 1 435 ? -9.388 29.549 -21.928 1.00 88.81 435 VAL A N 1
ATOM 3473 C CA . VAL A 1 435 ? -8.910 29.439 -23.310 1.00 88.81 435 VAL A CA 1
ATOM 3474 C C . VAL A 1 435 ? -10.019 28.901 -24.207 1.00 88.81 435 VAL A C 1
ATOM 3476 O O . VAL A 1 435 ? -10.849 28.105 -23.755 1.00 88.81 435 VAL A O 1
ATOM 3479 N N . TYR A 1 436 ? -10.044 29.330 -25.466 1.00 88.88 436 TYR A N 1
ATOM 3480 C CA . TYR A 1 436 ? -10.851 28.676 -26.490 1.00 88.88 436 TYR A CA 1
ATOM 3481 C C . TYR A 1 436 ? -10.211 27.339 -26.882 1.00 88.88 436 TYR A C 1
ATOM 3483 O O . TYR A 1 436 ? -8.996 27.223 -27.012 1.00 88.88 436 TYR A O 1
ATOM 3491 N N . CYS A 1 437 ? -11.025 26.301 -27.031 1.00 84.56 437 CYS A N 1
ATOM 3492 C CA . CYS A 1 437 ? -10.575 24.951 -27.362 1.00 84.56 437 CYS A CA 1
ATOM 3493 C C . CYS A 1 437 ? -11.640 24.212 -28.181 1.00 84.56 437 CYS A C 1
ATOM 3495 O O . CYS A 1 437 ? -12.758 24.696 -28.341 1.00 84.56 437 CYS A O 1
ATOM 3497 N N . PHE A 1 438 ? -11.301 23.037 -28.704 1.00 83.19 438 PHE A N 1
ATOM 3498 C CA . PHE A 1 438 ? -12.192 22.230 -29.536 1.00 83.19 438 PHE A CA 1
ATOM 3499 C C . PHE A 1 438 ? -12.747 21.029 -28.754 1.00 83.19 438 PHE A C 1
ATOM 3501 O O . PHE A 1 438 ? -11.978 20.252 -28.188 1.00 83.19 438 PHE A O 1
ATOM 3508 N N . ASP A 1 439 ? -14.072 20.846 -28.724 1.00 82.50 439 ASP A N 1
ATOM 3509 C CA . ASP A 1 439 ? -14.705 19.631 -28.184 1.00 82.50 439 ASP A CA 1
ATOM 3510 C C . ASP A 1 439 ? -14.756 18.559 -29.282 1.00 82.50 439 ASP A C 1
ATOM 3512 O O . ASP A 1 439 ? -15.607 18.609 -30.169 1.00 82.50 439 ASP A O 1
ATOM 3516 N N . GLU A 1 440 ? -13.872 17.560 -29.214 1.00 81.25 440 GLU A N 1
ATOM 3517 C CA . GLU A 1 440 ? -13.772 16.493 -30.224 1.00 81.25 440 GLU A CA 1
ATOM 3518 C C . GLU A 1 440 ? -15.058 15.667 -30.387 1.00 81.25 440 GLU A C 1
ATOM 3520 O O . GLU A 1 440 ? -15.355 15.184 -31.481 1.00 81.25 440 GLU A O 1
ATOM 3525 N N . LYS A 1 441 ? -15.849 15.499 -29.316 1.00 80.50 441 LYS A N 1
ATOM 3526 C CA . LYS A 1 441 ? -17.075 14.685 -29.358 1.00 80.50 441 LYS A CA 1
ATOM 3527 C C . LYS A 1 441 ? -18.207 15.424 -30.047 1.00 80.50 441 LYS A C 1
ATOM 3529 O O . LYS A 1 441 ? -18.998 14.810 -30.760 1.00 80.50 441 LYS A O 1
ATOM 3534 N N . LYS A 1 442 ? -18.308 16.727 -29.791 1.00 83.88 442 LYS A N 1
ATOM 3535 C CA . LYS A 1 442 ? -19.361 17.580 -30.351 1.00 83.88 442 LYS A CA 1
ATOM 3536 C C . LYS A 1 442 ? -18.949 18.253 -31.657 1.00 83.88 442 LYS A C 1
ATOM 3538 O O . LYS A 1 442 ? -19.827 18.714 -32.375 1.00 83.88 442 LYS A O 1
ATOM 3543 N N . ARG A 1 443 ? -17.648 18.273 -31.965 1.00 82.88 443 ARG A N 1
ATOM 3544 C CA . ARG A 1 443 ? -17.024 18.966 -33.099 1.00 82.88 443 ARG A CA 1
ATOM 3545 C C . ARG A 1 443 ? -17.374 20.457 -33.155 1.00 82.88 443 ARG A C 1
ATOM 3547 O O . ARG A 1 443 ? -17.693 20.975 -34.220 1.00 82.88 443 ARG A O 1
ATOM 3554 N N . ILE A 1 444 ? -17.337 21.116 -31.999 1.00 85.50 444 ILE A N 1
ATOM 3555 C CA . ILE A 1 444 ? -17.618 22.550 -31.853 1.00 85.50 444 ILE A CA 1
ATOM 3556 C C . ILE A 1 444 ? -16.513 23.230 -31.056 1.00 85.50 444 ILE A C 1
ATOM 3558 O O . ILE A 1 444 ? -15.877 22.608 -30.196 1.00 85.50 444 ILE A O 1
ATOM 3562 N N . THR A 1 445 ? -16.345 24.526 -31.283 1.00 85.62 445 THR A N 1
ATOM 3563 C CA . THR A 1 445 ? -15.518 25.368 -30.426 1.00 85.62 445 THR A CA 1
ATOM 3564 C C . THR A 1 445 ? -16.197 25.579 -29.073 1.00 85.62 445 THR A C 1
ATOM 3566 O O . THR A 1 445 ? -17.402 25.803 -28.959 1.00 85.62 445 THR A O 1
ATOM 3569 N N . THR A 1 446 ? -15.416 25.464 -28.006 1.00 88.62 446 THR A N 1
ATOM 3570 C CA . THR A 1 446 ? -15.842 25.655 -26.622 1.00 88.62 446 THR A CA 1
ATOM 3571 C C . THR A 1 446 ? -14.769 26.418 -25.846 1.00 88.62 446 THR A C 1
ATOM 3573 O O . THR A 1 446 ? -13.747 26.820 -26.402 1.00 88.62 446 THR A O 1
ATOM 3576 N N . SER A 1 447 ? -14.993 26.660 -24.560 1.00 86.81 447 SER A N 1
ATOM 3577 C CA . SER A 1 447 ? -13.997 27.266 -23.686 1.00 86.81 447 SER A CA 1
ATOM 3578 C C . SER A 1 447 ? -13.743 26.384 -22.470 1.00 86.81 447 SER A C 1
ATOM 3580 O O . SER A 1 447 ? -14.646 25.735 -21.940 1.00 86.81 447 SER A O 1
ATOM 3582 N N . SER A 1 448 ? -12.484 26.328 -22.046 1.00 81.12 448 SER A N 1
ATOM 3583 C CA . SER A 1 448 ? -12.056 25.540 -20.894 1.00 81.12 448 SER A CA 1
ATOM 3584 C C . SER A 1 448 ? -11.085 26.335 -20.034 1.00 81.12 448 SER A C 1
ATOM 3586 O O . SER A 1 448 ? -10.393 27.239 -20.508 1.00 81.12 448 SER A O 1
ATOM 3588 N N . ARG A 1 449 ? -11.045 26.013 -18.742 1.00 75.44 449 ARG A N 1
ATOM 3589 C CA . ARG A 1 449 ? -10.158 26.680 -17.793 1.00 75.44 449 ARG A CA 1
ATOM 3590 C C . ARG A 1 449 ? -8.747 26.104 -17.911 1.00 75.44 449 ARG A C 1
ATOM 3592 O O . ARG A 1 449 ? -8.564 24.909 -17.694 1.00 75.44 449 ARG A O 1
ATOM 3599 N N . TYR A 1 450 ? -7.756 26.954 -18.171 1.00 77.56 450 TYR A N 1
ATOM 3600 C CA . TYR A 1 450 ? -6.343 26.597 -18.051 1.00 77.56 450 TYR A CA 1
ATOM 3601 C C . TYR A 1 450 ? -5.805 26.978 -16.666 1.00 77.56 450 TYR A C 1
ATOM 3603 O O . TYR A 1 450 ? -6.263 27.934 -16.031 1.00 77.56 450 TYR A O 1
ATOM 3611 N N . TYR A 1 451 ? -4.822 26.221 -16.192 1.00 73.88 451 TYR A N 1
ATOM 3612 C CA . TYR A 1 451 ? -4.092 26.441 -14.946 1.00 73.88 451 TYR A CA 1
ATOM 3613 C C . TYR A 1 451 ? -2.724 25.739 -15.033 1.00 73.88 451 TYR A C 1
ATOM 3615 O O . TYR A 1 451 ? -2.506 24.941 -15.943 1.00 73.88 451 TYR A O 1
ATOM 3623 N N . ASP A 1 452 ? -1.807 26.051 -14.113 1.00 63.25 452 ASP A N 1
ATOM 3624 C CA . ASP A 1 452 ? -0.469 25.441 -14.004 1.00 63.25 452 ASP A CA 1
ATOM 3625 C C . ASP A 1 452 ? 0.395 25.515 -15.278 1.00 63.25 452 ASP A C 1
ATOM 3627 O O . ASP A 1 452 ? 1.170 24.603 -15.574 1.00 63.25 452 ASP A O 1
ATOM 3631 N N . VAL A 1 453 ? 0.294 26.615 -16.034 1.00 73.62 453 VAL A N 1
ATOM 3632 C CA . VAL A 1 453 ? 1.196 26.881 -17.164 1.00 73.62 453 VAL A CA 1
ATOM 3633 C C . VAL A 1 453 ? 2.619 27.025 -16.624 1.00 73.62 453 VAL A C 1
ATOM 3635 O O . VAL A 1 453 ? 2.873 27.848 -15.740 1.00 73.62 453 VAL A O 1
ATOM 3638 N N . CYS A 1 454 ? 3.559 26.237 -17.139 1.00 73.44 454 CYS A N 1
ATOM 3639 C CA . CYS A 1 454 ? 4.941 26.238 -16.675 1.00 73.44 454 CYS A CA 1
ATOM 3640 C C . CYS A 1 454 ? 5.932 26.137 -17.835 1.00 73.44 454 CYS A C 1
ATOM 3642 O O . CYS A 1 454 ? 5.656 25.544 -18.875 1.00 73.44 454 CYS A O 1
ATOM 3644 N N . LYS A 1 455 ? 7.120 26.716 -17.636 1.00 79.94 455 LYS A N 1
ATOM 3645 C CA . LYS A 1 455 ? 8.270 26.478 -18.507 1.00 79.94 455 LYS A CA 1
ATOM 3646 C C . LYS A 1 455 ? 8.949 25.189 -18.052 1.00 79.94 455 LYS A C 1
ATOM 3648 O O . LYS A 1 455 ? 9.526 25.154 -16.969 1.00 79.94 455 LYS A O 1
ATOM 3653 N N . THR A 1 456 ? 8.879 24.149 -18.872 1.00 68.62 456 THR A N 1
ATOM 3654 C CA . THR A 1 456 ? 9.402 22.808 -18.555 1.00 68.62 456 THR A CA 1
ATOM 3655 C C . THR A 1 456 ? 10.780 22.537 -19.160 1.00 68.62 456 THR A C 1
ATOM 3657 O O . THR A 1 456 ? 11.487 21.654 -18.681 1.00 68.62 456 THR A O 1
ATOM 3660 N N . LYS A 1 457 ? 11.184 23.295 -20.190 1.00 69.56 457 LYS A N 1
ATOM 3661 C CA . LYS A 1 457 ? 12.470 23.157 -20.892 1.00 69.56 457 LYS A CA 1
ATOM 3662 C C . LYS A 1 457 ? 13.096 24.526 -21.206 1.00 69.56 457 LYS A C 1
ATOM 3664 O O . LYS A 1 457 ? 12.394 25.526 -21.379 1.00 69.56 457 LYS A O 1
ATOM 3669 N N . SER A 1 458 ? 14.422 24.571 -21.289 1.00 76.00 458 SER A N 1
ATOM 3670 C CA . SER A 1 458 ? 15.218 25.667 -21.862 1.00 76.00 458 SER A CA 1
ATOM 3671 C C . SER A 1 458 ? 16.121 25.094 -22.951 1.00 76.00 458 SER A C 1
ATOM 3673 O O . SER A 1 458 ? 16.604 23.980 -22.778 1.00 76.00 458 SER A O 1
ATOM 3675 N N . ASP A 1 459 ? 16.322 25.836 -24.044 1.00 75.75 459 ASP A N 1
ATOM 3676 C CA . ASP A 1 459 ? 17.201 25.450 -25.163 1.00 75.75 459 ASP A CA 1
ATOM 3677 C C . ASP A 1 459 ? 16.849 24.092 -25.801 1.00 75.75 459 ASP A C 1
ATOM 3679 O O . ASP A 1 459 ? 17.719 23.285 -26.111 1.00 75.75 459 ASP A O 1
ATOM 3683 N N . ALA A 1 460 ? 15.550 23.820 -25.963 1.00 76.81 460 ALA A N 1
ATOM 3684 C CA . ALA A 1 460 ? 15.065 22.612 -26.625 1.00 76.81 460 ALA A CA 1
ATOM 3685 C C . ALA A 1 460 ? 15.052 22.776 -28.151 1.00 76.81 460 ALA A C 1
ATOM 3687 O O . ALA A 1 460 ? 14.682 23.841 -28.649 1.00 76.81 460 ALA A O 1
ATOM 3688 N N . ASP A 1 461 ? 15.370 21.700 -28.873 1.00 83.31 461 ASP A N 1
ATOM 3689 C CA . ASP A 1 461 ? 15.160 21.630 -30.317 1.00 83.31 461 ASP A CA 1
ATOM 3690 C C . ASP A 1 461 ? 13.661 21.707 -30.632 1.00 83.31 461 ASP A C 1
ATOM 3692 O O . ASP A 1 461 ? 12.835 21.013 -30.024 1.00 83.31 461 ASP A O 1
ATOM 3696 N N . VAL A 1 462 ? 13.310 22.575 -31.578 1.00 90.12 462 VAL A N 1
ATOM 3697 C CA . VAL A 1 462 ? 11.929 22.799 -32.007 1.00 90.12 462 VAL A CA 1
ATOM 3698 C C . VAL A 1 462 ? 11.815 22.714 -33.517 1.00 90.12 462 VAL A C 1
ATOM 3700 O O . VAL A 1 462 ? 12.729 23.075 -34.257 1.00 90.12 462 VAL A O 1
ATOM 3703 N N . PHE A 1 463 ? 10.656 22.250 -33.955 1.00 90.50 463 PHE A N 1
ATOM 3704 C CA . PHE A 1 463 ? 10.233 22.232 -35.340 1.00 90.50 463 PHE A CA 1
ATOM 3705 C C . PHE A 1 463 ? 9.366 23.461 -35.597 1.00 90.50 463 PHE A C 1
ATOM 3707 O O . PHE A 1 463 ? 8.540 23.828 -34.758 1.00 90.50 463 PHE A O 1
ATOM 3714 N N . GLU A 1 464 ? 9.557 24.083 -36.756 1.00 93.12 464 GLU A N 1
ATOM 3715 C CA . GLU A 1 464 ? 8.712 25.162 -37.262 1.00 93.12 464 GLU A CA 1
ATOM 3716 C C . GLU A 1 464 ? 7.846 24.599 -38.391 1.00 93.12 464 GLU A C 1
ATOM 3718 O O . GLU A 1 464 ? 8.362 24.154 -39.415 1.00 93.12 464 GLU A O 1
ATOM 3723 N N . ILE A 1 465 ? 6.534 24.558 -38.167 1.00 91.00 465 ILE A N 1
ATOM 3724 C CA . ILE A 1 465 ? 5.538 24.085 -39.130 1.00 91.00 465 ILE A CA 1
ATOM 3725 C C . ILE A 1 465 ? 4.920 25.315 -39.782 1.00 91.00 465 ILE A C 1
ATOM 3727 O O . ILE A 1 465 ? 4.236 26.070 -39.097 1.00 91.00 465 ILE A O 1
ATOM 3731 N N . GLU A 1 466 ? 5.137 25.505 -41.079 1.00 91.38 466 GLU A N 1
ATOM 3732 C CA . GLU A 1 466 ? 4.487 26.551 -41.873 1.00 91.38 466 GLU A CA 1
ATOM 3733 C C . GLU A 1 466 ? 3.187 26.008 -42.484 1.00 91.38 466 GLU A C 1
ATOM 3735 O O . GLU A 1 466 ? 3.177 24.938 -43.095 1.00 91.38 466 GLU A O 1
ATOM 3740 N N . LEU A 1 467 ? 2.081 26.724 -42.283 1.00 89.12 467 LEU A N 1
ATOM 3741 C CA . LEU A 1 467 ? 0.763 26.391 -42.824 1.00 89.12 467 LEU A CA 1
ATOM 3742 C C . LEU A 1 467 ? 0.541 27.102 -44.162 1.00 89.12 467 LEU A C 1
ATOM 3744 O O . LEU A 1 467 ? 1.128 28.150 -44.421 1.00 89.12 467 LEU A O 1
ATOM 3748 N N . GLU A 1 468 ? -0.357 26.573 -44.999 1.00 87.56 468 GLU A N 1
ATOM 3749 C CA . GLU A 1 468 ? -0.649 27.140 -46.330 1.00 87.56 468 GLU A CA 1
ATOM 3750 C C . GLU A 1 468 ? -1.132 28.600 -46.292 1.00 87.56 468 GLU A C 1
ATOM 3752 O O . GLU A 1 468 ? -0.976 29.338 -47.263 1.00 87.56 468 GLU A O 1
ATOM 3757 N N . ASP A 1 469 ? -1.706 29.034 -45.169 1.00 84.75 469 ASP A N 1
ATOM 3758 C CA . ASP A 1 469 ? -2.163 30.408 -44.958 1.00 84.75 469 ASP A CA 1
ATOM 3759 C C . ASP A 1 469 ? -1.080 31.355 -44.405 1.00 84.75 469 ASP A C 1
ATOM 3761 O O . ASP A 1 469 ? -1.367 32.515 -44.095 1.00 84.75 469 ASP A O 1
ATOM 3765 N N . GLY A 1 470 ? 0.164 30.879 -44.294 1.00 84.38 470 GLY A N 1
ATOM 3766 C CA . GLY A 1 470 ? 1.322 31.642 -43.831 1.00 84.38 470 GLY A CA 1
ATOM 3767 C C . GLY A 1 470 ? 1.463 31.734 -42.309 1.00 84.38 470 GLY A C 1
ATOM 3768 O O . GLY A 1 470 ? 2.360 32.428 -41.824 1.00 84.38 470 GLY A O 1
ATOM 3769 N N . ARG A 1 471 ? 0.603 31.066 -41.525 1.00 86.25 471 ARG A N 1
ATOM 3770 C CA . ARG A 1 471 ? 0.815 30.902 -40.077 1.00 86.25 471 ARG A CA 1
ATOM 3771 C C . ARG A 1 471 ? 1.915 29.882 -39.806 1.00 86.25 471 ARG A C 1
ATOM 3773 O O . ARG A 1 471 ? 2.149 28.982 -40.604 1.00 86.25 471 ARG A O 1
ATOM 3780 N N . TYR A 1 472 ? 2.543 29.986 -38.637 1.00 88.38 472 TYR A N 1
ATOM 3781 C CA . TYR A 1 472 ? 3.540 29.021 -38.185 1.00 88.38 472 TYR A CA 1
ATOM 3782 C C . TYR A 1 472 ? 3.241 28.491 -36.781 1.00 88.38 472 TYR A C 1
ATOM 3784 O O . TYR A 1 472 ? 2.705 29.204 -35.930 1.00 88.38 472 TYR A O 1
ATOM 3792 N N . ILE A 1 473 ? 3.627 27.241 -36.525 1.00 88.75 473 ILE A N 1
ATOM 3793 C CA . ILE A 1 473 ? 3.592 26.601 -35.203 1.00 88.75 473 ILE A CA 1
ATOM 3794 C C . ILE A 1 473 ? 5.011 26.168 -34.842 1.00 88.75 473 ILE A C 1
ATOM 3796 O O . ILE A 1 473 ? 5.671 25.492 -35.627 1.00 88.75 473 ILE A O 1
ATOM 3800 N N . LYS A 1 474 ? 5.473 26.540 -33.644 1.00 93.44 474 LYS A N 1
ATOM 3801 C CA . LYS A 1 474 ? 6.795 26.173 -33.121 1.00 93.44 474 LYS A CA 1
ATOM 3802 C C . LYS A 1 474 ? 6.659 25.284 -31.896 1.00 93.44 474 LYS A C 1
ATOM 3804 O O . LYS A 1 474 ? 6.192 25.727 -30.844 1.00 93.44 474 LYS A O 1
ATOM 3809 N N . ALA A 1 475 ? 7.070 24.028 -32.021 1.00 90.19 475 ALA A N 1
ATOM 3810 C CA . ALA A 1 475 ? 6.907 23.050 -30.953 1.00 90.19 475 ALA A CA 1
ATOM 3811 C C . ALA A 1 475 ? 7.985 21.961 -30.979 1.00 90.19 475 ALA A C 1
ATOM 3813 O O . ALA A 1 475 ? 8.687 21.782 -31.973 1.00 90.19 475 ALA A O 1
ATOM 3814 N N . THR A 1 476 ? 8.136 21.244 -29.867 1.00 85.69 476 THR A N 1
ATOM 3815 C CA . THR A 1 476 ? 9.017 20.073 -29.804 1.00 85.69 476 THR A CA 1
ATOM 3816 C C . THR A 1 476 ? 8.469 18.950 -30.679 1.00 85.69 476 THR A C 1
ATOM 3818 O O . THR A 1 476 ? 7.267 18.869 -30.932 1.00 85.69 476 THR A O 1
ATOM 3821 N N . GLU A 1 477 ? 9.356 18.067 -31.132 1.00 84.62 477 GLU A N 1
ATOM 3822 C CA . GLU A 1 477 ? 9.039 16.992 -32.082 1.00 84.62 477 GLU A CA 1
ATOM 3823 C C . GLU A 1 477 ? 7.855 16.101 -31.670 1.00 84.62 477 GLU A C 1
ATOM 3825 O O . GLU A 1 477 ? 7.140 15.552 -32.504 1.00 84.62 477 GLU A O 1
ATOM 3830 N N . ASP A 1 478 ? 7.640 15.965 -30.369 1.00 78.00 478 ASP A N 1
ATOM 3831 C CA . ASP A 1 478 ? 6.668 15.088 -29.741 1.00 78.00 478 ASP A CA 1
ATOM 3832 C C . ASP A 1 478 ? 5.359 15.803 -29.372 1.00 78.00 478 ASP A C 1
ATOM 3834 O O . ASP A 1 478 ? 4.433 15.158 -28.867 1.00 78.00 478 ASP A O 1
ATOM 3838 N N . HIS A 1 479 ? 5.262 17.113 -29.637 1.00 81.31 479 HIS A N 1
ATOM 3839 C CA . HIS A 1 479 ? 4.073 17.902 -29.349 1.00 81.31 479 HIS A CA 1
ATOM 3840 C C . HIS A 1 479 ? 2.891 17.461 -30.229 1.00 81.31 479 HIS A C 1
ATOM 3842 O O . HIS A 1 479 ? 3.022 17.446 -31.453 1.00 81.31 479 HIS A O 1
ATOM 3848 N N . PRO A 1 480 ? 1.743 17.071 -29.647 1.00 82.75 480 PRO A N 1
ATOM 3849 C CA . PRO A 1 480 ? 0.600 16.618 -30.424 1.00 82.75 480 PRO A CA 1
ATOM 3850 C C . PRO A 1 480 ? -0.195 17.804 -30.988 1.00 82.75 480 PRO A C 1
ATOM 3852 O O . PRO A 1 480 ? -0.524 18.747 -30.273 1.00 82.75 480 PRO A O 1
ATOM 3855 N N . VAL A 1 481 ? -0.566 17.713 -32.261 1.00 86.38 481 VAL A N 1
ATOM 3856 C CA . VAL A 1 481 ? -1.405 18.666 -32.990 1.00 86.38 481 VAL A CA 1
ATOM 3857 C C . VAL A 1 481 ? -2.651 17.940 -33.484 1.00 86.38 481 VAL A C 1
ATOM 3859 O O . VAL A 1 481 ? -2.568 16.828 -34.008 1.00 86.38 481 VAL A O 1
ATOM 3862 N N . LEU A 1 482 ? -3.824 18.543 -33.298 1.00 87.81 482 LEU A N 1
ATOM 3863 C CA . LEU A 1 482 ? -5.081 17.966 -33.764 1.00 87.81 482 LEU A CA 1
ATOM 3864 C C . LEU A 1 482 ? -5.255 18.224 -35.265 1.00 87.81 482 LEU A C 1
ATOM 3866 O O . LEU A 1 482 ? -5.276 19.372 -35.706 1.00 87.81 482 LEU A O 1
ATOM 3870 N N . THR A 1 483 ? -5.421 17.153 -36.035 1.00 87.12 483 THR A N 1
ATOM 3871 C CA . THR A 1 483 ? -5.570 17.180 -37.497 1.00 87.12 483 THR A CA 1
ATOM 3872 C C . THR A 1 483 ? -6.874 16.510 -37.945 1.00 87.12 483 THR A C 1
ATOM 3874 O O . THR A 1 483 ? -7.589 15.893 -37.148 1.00 87.12 483 THR A O 1
ATOM 3877 N N . ASN A 1 484 ? -7.160 16.548 -39.248 1.00 85.69 484 ASN A N 1
ATOM 3878 C CA . ASN A 1 484 ? -8.217 15.774 -39.908 1.00 85.69 484 ASN A CA 1
ATOM 3879 C C . ASN A 1 484 ? -8.141 14.253 -39.656 1.00 85.69 484 ASN A C 1
ATOM 3881 O O . ASN A 1 484 ? -9.178 13.589 -39.731 1.00 85.69 484 ASN A O 1
ATOM 3885 N N . ARG A 1 485 ? -6.967 13.698 -39.318 1.00 84.12 485 ARG A N 1
ATOM 3886 C CA . ARG A 1 485 ? -6.787 12.276 -38.960 1.00 84.12 485 ARG A CA 1
ATOM 3887 C C . ARG A 1 485 ? -6.582 12.014 -37.460 1.00 84.12 485 ARG A C 1
ATOM 3889 O O . ARG A 1 485 ? -6.271 10.886 -37.079 1.00 84.12 485 ARG A O 1
ATOM 3896 N N . GLY A 1 486 ? -6.793 13.019 -36.609 1.00 82.25 486 GLY A N 1
ATOM 3897 C CA . GLY A 1 486 ? -6.651 12.930 -35.151 1.00 82.25 486 GLY A CA 1
ATOM 3898 C C . GLY A 1 486 ? -5.400 13.631 -34.617 1.00 82.25 486 GLY A C 1
ATOM 3899 O O . GLY A 1 486 ? -4.798 14.454 -35.302 1.00 82.25 486 GLY A O 1
ATOM 3900 N N . TRP A 1 487 ? -5.027 13.339 -33.370 1.00 82.38 487 TRP A N 1
ATOM 3901 C CA . TRP A 1 487 ? -3.839 13.907 -32.726 1.00 82.38 487 TRP A CA 1
ATOM 3902 C C . TRP A 1 487 ? -2.554 13.278 -33.272 1.00 82.38 487 TRP A C 1
ATOM 3904 O O . TRP A 1 487 ? -2.320 12.084 -33.083 1.00 82.38 487 TRP A O 1
ATOM 3914 N N . ILE A 1 488 ? -1.717 14.089 -33.913 1.00 84.25 488 ILE A N 1
ATOM 3915 C CA . ILE A 1 488 ? -0.464 13.684 -34.558 1.00 84.25 488 ILE A CA 1
ATOM 3916 C C . ILE A 1 488 ? 0.696 14.459 -33.933 1.00 84.25 488 ILE A C 1
ATOM 3918 O O . ILE A 1 488 ? 0.570 15.656 -33.701 1.00 84.25 488 ILE A O 1
ATOM 3922 N N . GLN A 1 489 ? 1.819 13.803 -33.635 1.00 82.50 489 GLN A N 1
ATOM 3923 C CA . GLN A 1 489 ? 3.006 14.510 -33.141 1.00 82.50 489 GLN A CA 1
ATOM 3924 C C . GLN A 1 489 ? 3.634 15.342 -34.259 1.00 82.50 489 GLN A C 1
ATOM 3926 O O . GLN A 1 489 ? 3.600 14.926 -35.413 1.00 82.50 489 GLN A O 1
ATOM 3931 N N . VAL A 1 490 ? 4.254 16.476 -33.930 1.00 87.56 490 VAL A N 1
ATOM 3932 C CA . VAL A 1 490 ? 4.869 17.362 -34.932 1.00 87.56 490 VAL A CA 1
ATOM 3933 C C . VAL A 1 490 ? 5.802 16.625 -35.894 1.00 87.56 490 VAL A C 1
ATOM 3935 O O . VAL A 1 490 ? 5.725 16.845 -37.100 1.00 87.56 490 VAL A O 1
ATOM 3938 N N . LYS A 1 491 ? 6.630 15.702 -35.397 1.00 84.62 491 LYS A N 1
ATOM 3939 C CA . LYS A 1 491 ? 7.542 14.910 -36.238 1.00 84.62 491 LYS A CA 1
ATOM 3940 C C . LYS A 1 491 ? 6.861 13.963 -37.227 1.00 84.62 491 LYS A C 1
ATOM 3942 O O . LYS A 1 491 ? 7.498 13.536 -38.183 1.00 84.62 491 LYS A O 1
ATOM 3947 N N . ASP A 1 492 ? 5.595 13.637 -36.986 1.00 87.75 492 ASP A N 1
ATOM 3948 C CA . ASP A 1 492 ? 4.803 12.694 -37.776 1.00 87.75 492 ASP A CA 1
ATOM 3949 C C . ASP A 1 492 ? 3.796 13.407 -38.700 1.00 87.75 492 ASP A C 1
ATOM 3951 O O . ASP A 1 492 ? 2.960 12.742 -39.326 1.00 87.75 492 ASP A O 1
ATOM 3955 N N . LEU A 1 493 ? 3.833 14.746 -38.767 1.00 87.75 493 LEU A N 1
ATOM 3956 C CA . LEU A 1 493 ? 3.014 15.537 -39.685 1.00 87.75 493 LEU A CA 1
ATOM 3957 C C . LEU A 1 493 ? 3.477 15.358 -41.134 1.00 87.75 493 LEU A C 1
ATOM 3959 O O . LEU A 1 493 ? 4.664 15.245 -41.440 1.00 87.75 493 LEU A O 1
ATOM 3963 N N . THR A 1 494 ? 2.508 15.366 -42.040 1.00 88.94 494 THR A N 1
ATOM 3964 C CA . THR A 1 494 ? 2.695 15.250 -43.485 1.00 88.94 494 THR A CA 1
ATOM 3965 C C . THR A 1 494 ? 2.013 16.415 -44.198 1.00 88.94 494 THR A C 1
ATOM 3967 O O . THR A 1 494 ? 1.175 17.100 -43.620 1.00 88.94 494 THR A O 1
ATOM 3970 N N . LEU A 1 495 ? 2.323 16.621 -45.480 1.00 88.56 495 LEU A N 1
ATOM 3971 C CA . LEU A 1 495 ? 1.672 17.662 -46.290 1.00 88.56 495 LEU A CA 1
ATOM 3972 C C . LEU A 1 495 ? 0.176 17.395 -46.550 1.00 88.56 495 LEU A C 1
ATOM 3974 O O . LEU A 1 495 ? -0.522 18.279 -47.029 1.00 88.56 495 LEU A O 1
ATOM 3978 N N . GLU A 1 496 ? -0.320 16.190 -46.255 1.00 88.75 496 GLU A N 1
ATOM 3979 C CA . GLU A 1 496 ? -1.742 15.838 -46.379 1.00 88.75 496 GLU A CA 1
ATOM 3980 C C . GLU A 1 496 ? -2.546 16.167 -45.106 1.00 88.75 496 GLU A C 1
ATOM 3982 O O . GLU A 1 496 ? -3.773 16.023 -45.086 1.00 88.75 496 GLU A O 1
ATOM 3987 N N . ASP A 1 497 ? -1.869 16.591 -44.033 1.00 90.19 497 ASP A N 1
ATOM 3988 C CA . ASP A 1 497 ? -2.499 16.898 -42.755 1.00 90.19 497 ASP A CA 1
ATOM 3989 C C . ASP A 1 497 ? -3.090 18.306 -42.734 1.00 90.19 497 ASP A C 1
ATOM 3991 O O . ASP A 1 497 ? -2.396 19.305 -42.913 1.00 90.19 497 ASP A O 1
ATOM 3995 N N . CYS A 1 498 ? -4.384 18.388 -42.427 1.00 89.38 498 CYS A N 1
ATOM 3996 C CA . CYS A 1 498 ? -5.066 19.651 -42.171 1.00 89.38 498 CYS A CA 1
ATOM 3997 C C . CYS A 1 498 ? -5.227 19.825 -40.662 1.00 89.38 498 CYS A C 1
ATOM 3999 O O . CYS A 1 498 ? -5.952 19.056 -40.023 1.00 89.38 498 CYS A O 1
ATOM 4001 N N . ILE A 1 499 ? -4.566 20.831 -40.091 1.00 89.19 499 ILE A N 1
ATOM 4002 C CA . ILE A 1 499 ? -4.703 21.178 -38.673 1.00 89.19 499 ILE A CA 1
ATOM 4003 C C . ILE A 1 499 ? -6.102 21.744 -38.433 1.00 89.19 499 ILE A C 1
ATOM 4005 O O . ILE A 1 499 ? -6.586 22.573 -39.200 1.00 89.19 499 ILE A O 1
ATOM 4009 N N . VAL A 1 500 ? -6.756 21.287 -37.366 1.00 86.06 500 VAL A N 1
ATOM 4010 C CA . VAL A 1 500 ? -8.088 21.773 -37.000 1.00 86.06 500 VAL A CA 1
ATOM 4011 C C . VAL A 1 500 ? -7.986 23.216 -36.514 1.00 86.06 500 VAL A C 1
ATOM 4013 O O . VAL A 1 500 ? -7.390 23.478 -35.468 1.00 86.06 500 VAL A O 1
ATOM 4016 N N . ASP A 1 501 ? -8.608 24.141 -37.244 1.00 80.94 501 ASP A N 1
ATOM 4017 C CA . ASP A 1 501 ? -8.770 25.522 -36.806 1.00 80.94 501 ASP A CA 1
ATOM 4018 C C . ASP A 1 501 ? -10.092 25.677 -36.048 1.00 80.94 501 ASP A C 1
ATOM 4020 O O . ASP A 1 501 ? -11.182 25.452 -36.578 1.00 80.94 501 ASP A O 1
ATOM 4024 N N . ILE A 1 502 ? -10.012 26.094 -34.784 1.00 74.62 502 ILE A N 1
ATOM 4025 C CA . ILE A 1 502 ? -11.198 26.391 -33.970 1.00 74.62 502 ILE A CA 1
ATOM 4026 C C . ILE A 1 502 ? -12.063 27.506 -34.577 1.00 74.62 502 ILE A C 1
ATOM 4028 O O . ILE A 1 502 ? -13.250 27.604 -34.259 1.00 74.62 502 ILE A O 1
ATOM 4032 N N . LYS A 1 503 ? -11.504 28.336 -35.465 1.00 69.94 503 LYS A N 1
ATOM 4033 C CA . LYS A 1 503 ? -12.241 29.405 -36.144 1.00 69.94 503 LYS A CA 1
ATOM 4034 C C . LYS A 1 503 ? -13.217 28.898 -37.199 1.00 69.94 503 LYS A C 1
ATOM 4036 O O . LYS A 1 503 ? -14.210 29.571 -37.462 1.00 69.94 503 LYS A O 1
ATOM 4041 N N . ASP A 1 504 ? -13.002 27.693 -37.711 1.00 68.38 504 ASP A N 1
ATOM 4042 C CA . ASP A 1 504 ? -13.884 27.059 -38.695 1.00 68.38 504 ASP A CA 1
ATOM 4043 C C . ASP A 1 504 ? -15.089 26.354 -38.041 1.00 68.38 504 ASP A C 1
ATOM 4045 O O . ASP A 1 504 ? -15.932 25.763 -38.722 1.00 68.38 504 ASP A O 1
ATOM 4049 N N . HIS A 1 505 ? -15.175 26.398 -36.706 1.00 62.91 505 HIS A N 1
ATOM 4050 C CA . HIS A 1 505 ? -16.090 25.588 -35.896 1.00 62.91 505 HIS A CA 1
ATOM 4051 C C . HIS A 1 505 ? -16.855 26.388 -34.821 1.00 62.91 505 HIS A C 1
ATOM 4053 O O . HIS A 1 505 ? -17.268 25.814 -33.805 1.00 62.91 505 HIS A O 1
ATOM 4059 N N . TYR A 1 506 ? -17.028 27.699 -35.041 1.00 56.19 506 TYR A N 1
ATOM 4060 C CA . TYR A 1 506 ? -17.847 28.595 -34.208 1.00 56.19 506 TYR A CA 1
ATOM 4061 C C . TYR A 1 506 ? -19.357 28.419 -34.381 1.00 56.19 506 TYR A C 1
ATOM 4063 O O . TYR A 1 506 ? -19.812 28.138 -35.515 1.00 56.19 506 TYR A O 1
#